Protein AF-A0A5C5ZJG6-F1 (afdb_monomer)

Structure (mmCIF, N/CA/C/O backbone):
data_AF-A0A5C5ZJG6-F1
#
_entry.id   AF-A0A5C5ZJG6-F1
#
loop_
_atom_site.group_PDB
_atom_site.id
_atom_site.type_symbol
_atom_site.label_atom_id
_atom_site.label_alt_id
_atom_site.label_comp_id
_atom_site.label_asym_id
_atom_site.label_entity_id
_atom_site.label_seq_id
_atom_site.pdbx_PDB_ins_code
_atom_site.Cartn_x
_atom_site.Cartn_y
_atom_site.Cartn_z
_atom_site.occupancy
_atom_site.B_iso_or_equiv
_atom_site.auth_seq_id
_atom_site.auth_comp_id
_atom_site.auth_asym_id
_atom_site.auth_atom_id
_atom_site.pdbx_PDB_model_num
ATOM 1 N N . MET A 1 1 ? 23.193 -60.324 -1.268 1.00 37.41 1 MET A N 1
ATOM 2 C CA . MET A 1 1 ? 23.932 -61.535 -1.719 1.00 37.41 1 MET A CA 1
ATOM 3 C C . MET A 1 1 ? 23.746 -62.631 -0.679 1.00 37.41 1 MET A C 1
ATOM 5 O O . MET A 1 1 ? 23.574 -62.245 0.473 1.00 37.41 1 MET A O 1
ATOM 9 N N . PRO A 1 2 ? 23.785 -63.938 -1.023 1.00 55.47 2 PRO A N 1
ATOM 10 C CA . PRO A 1 2 ? 24.184 -64.586 -2.301 1.00 55.47 2 PRO A CA 1
ATOM 11 C C . PRO A 1 2 ? 23.042 -64.577 -3.361 1.00 55.47 2 PRO A C 1
ATOM 13 O O . PRO A 1 2 ? 21.911 -64.316 -2.978 1.00 55.47 2 PRO A O 1
ATOM 16 N N . TRP A 1 3 ? 23.243 -64.584 -4.697 1.00 33.41 3 TRP A N 1
ATOM 17 C CA . TRP A 1 3 ? 23.759 -65.647 -5.611 1.00 33.41 3 TRP A CA 1
ATOM 18 C C . TRP A 1 3 ? 22.948 -66.968 -5.520 1.00 33.41 3 TRP A C 1
ATOM 20 O O . TRP A 1 3 ? 22.709 -67.410 -4.408 1.00 33.41 3 TRP A O 1
ATOM 30 N N . ARG A 1 4 ? 22.543 -67.720 -6.566 1.00 36.41 4 ARG A N 1
ATOM 31 C CA . ARG A 1 4 ? 22.665 -67.723 -8.057 1.00 36.41 4 ARG A CA 1
ATOM 32 C C . ARG A 1 4 ? 21.593 -68.727 -8.590 1.00 36.41 4 ARG A C 1
ATOM 34 O O . ARG A 1 4 ? 21.342 -69.686 -7.872 1.00 36.41 4 ARG A O 1
ATOM 41 N N . GLY A 1 5 ? 20.968 -68.669 -9.776 1.00 29.30 5 GLY A N 1
ATOM 42 C CA . GLY A 1 5 ? 20.981 -67.761 -10.942 1.00 29.30 5 GLY A CA 1
ATOM 43 C C . GLY A 1 5 ? 20.035 -68.291 -12.063 1.00 29.30 5 GLY A C 1
ATOM 44 O O . GLY A 1 5 ? 19.396 -69.319 -11.863 1.00 29.30 5 GLY A O 1
ATOM 45 N N . ASP A 1 6 ? 19.954 -67.602 -13.210 1.00 34.94 6 ASP A N 1
ATOM 46 C CA . ASP A 1 6 ? 19.082 -67.888 -14.388 1.00 34.94 6 ASP A CA 1
ATOM 47 C C . ASP A 1 6 ? 19.535 -69.137 -15.201 1.00 34.94 6 ASP A C 1
ATOM 49 O O . ASP A 1 6 ? 20.709 -69.511 -15.043 1.00 34.94 6 ASP A O 1
ATOM 53 N N . PRO A 1 7 ? 18.710 -69.803 -16.066 1.00 44.91 7 PRO A N 1
ATOM 54 C CA . PRO A 1 7 ? 18.662 -69.385 -17.496 1.00 44.91 7 PRO A CA 1
ATOM 55 C C . PRO A 1 7 ? 17.468 -69.843 -18.419 1.00 44.91 7 PRO A C 1
ATOM 57 O O . PRO A 1 7 ? 16.839 -70.871 -18.184 1.00 44.91 7 PRO A O 1
ATOM 60 N N . ILE A 1 8 ? 17.370 -69.223 -19.624 1.00 32.00 8 ILE A N 1
ATOM 61 C CA . ILE A 1 8 ? 16.896 -69.784 -20.943 1.00 32.00 8 ILE A CA 1
ATOM 62 C C . ILE A 1 8 ? 15.371 -70.059 -21.133 1.00 32.00 8 ILE A C 1
ATOM 64 O O . ILE A 1 8 ? 14.737 -70.640 -20.270 1.00 32.00 8 ILE A O 1
ATOM 68 N N . GLN A 1 9 ? 14.695 -69.829 -22.284 1.00 29.00 9 GLN A N 1
ATOM 69 C CA . GLN A 1 9 ? 14.851 -68.959 -23.481 1.00 29.00 9 GLN A CA 1
ATOM 70 C C . GLN A 1 9 ? 13.548 -68.978 -24.346 1.00 29.00 9 GLN A C 1
ATOM 72 O O . GLN A 1 9 ? 12.765 -69.917 -24.261 1.00 29.00 9 GLN A O 1
ATOM 77 N N . GLN A 1 10 ? 13.427 -68.022 -25.287 1.00 29.03 10 GLN A N 1
ATOM 78 C CA . GLN A 1 10 ? 12.682 -68.084 -26.574 1.00 29.03 10 GLN A CA 1
ATOM 79 C C . GLN A 1 10 ? 11.154 -68.344 -26.608 1.00 29.03 10 GLN A C 1
ATOM 81 O O . GLN A 1 10 ? 10.694 -69.474 -26.461 1.00 29.03 10 GLN A O 1
ATOM 86 N N . ARG A 1 11 ? 10.409 -67.352 -27.132 1.00 30.34 11 ARG A N 1
ATOM 87 C CA . ARG A 1 11 ? 9.655 -67.411 -28.419 1.00 30.34 11 ARG A CA 1
ATOM 88 C C . ARG A 1 11 ? 9.070 -66.022 -28.734 1.00 30.34 11 ARG A C 1
ATOM 90 O O . ARG A 1 11 ? 8.400 -65.439 -27.901 1.00 30.34 11 ARG A O 1
ATOM 97 N N . ALA A 1 12 ? 9.497 -65.363 -29.810 1.00 30.50 12 ALA A N 1
ATOM 98 C CA . ALA A 1 12 ? 9.099 -65.562 -31.214 1.00 30.50 12 ALA A CA 1
ATOM 99 C C . ALA A 1 12 ? 7.828 -64.771 -31.586 1.00 30.50 12 ALA A C 1
ATOM 101 O O . ALA A 1 12 ? 6.719 -65.119 -31.192 1.00 30.50 12 ALA A O 1
ATOM 102 N N . LEU A 1 13 ? 8.032 -63.718 -32.386 1.00 30.06 13 LEU A N 1
ATOM 103 C CA . LEU A 1 13 ? 7.002 -62.821 -32.910 1.00 30.06 13 LEU A CA 1
ATOM 104 C C . LEU A 1 13 ? 5.892 -63.564 -33.670 1.00 30.06 13 LEU A C 1
ATOM 106 O O . LEU A 1 13 ? 6.170 -64.424 -34.509 1.00 30.06 13 LEU A O 1
ATOM 110 N N . ARG A 1 14 ? 4.647 -63.108 -33.496 1.00 29.86 14 ARG A N 1
ATOM 111 C CA . ARG A 1 14 ? 3.624 -63.165 -34.546 1.00 29.86 14 ARG A CA 1
ATOM 112 C C . ARG A 1 14 ? 2.903 -61.830 -34.653 1.00 29.86 14 ARG A C 1
ATOM 114 O O . ARG A 1 14 ? 2.331 -61.339 -33.690 1.00 29.86 14 ARG A O 1
ATOM 121 N N . THR A 1 15 ? 2.949 -61.274 -35.853 1.00 33.44 15 THR A N 1
ATOM 122 C CA . THR A 1 15 ? 2.227 -60.080 -36.272 1.00 33.44 15 THR A CA 1
ATOM 123 C C . THR A 1 15 ? 0.742 -60.384 -36.466 1.00 33.44 15 THR A C 1
ATOM 125 O O . THR A 1 15 ? 0.385 -61.320 -37.179 1.00 33.44 15 THR A O 1
ATOM 128 N N . MET A 1 16 ? -0.123 -59.551 -35.889 1.00 29.06 16 MET A N 1
ATOM 129 C CA . MET A 1 16 ? -1.511 -59.377 -36.319 1.00 29.06 16 MET A CA 1
ATOM 130 C C . MET A 1 16 ? -1.880 -57.900 -36.182 1.00 29.06 16 MET A C 1
ATOM 132 O O . MET A 1 16 ? -1.775 -57.327 -35.103 1.00 29.06 16 MET A O 1
ATOM 136 N N . THR A 1 17 ? -2.287 -57.289 -37.291 1.00 39.91 17 THR A N 1
ATOM 137 C CA . THR A 1 17 ? -2.792 -55.916 -37.367 1.00 39.91 17 THR A CA 1
ATOM 138 C C . THR A 1 17 ? -4.310 -55.881 -37.147 1.00 39.91 17 THR A C 1
ATOM 140 O O . THR A 1 17 ? -5.036 -56.574 -37.862 1.00 39.91 17 THR A O 1
ATOM 143 N N . PRO A 1 18 ? -4.816 -55.053 -36.217 1.00 29.88 18 PRO A N 1
ATOM 144 C CA . PRO A 1 18 ? -6.198 -54.577 -36.194 1.00 29.88 18 PRO A CA 1
ATOM 145 C C . PRO A 1 18 ? -6.317 -53.178 -36.863 1.00 29.88 18 PRO A C 1
ATOM 147 O O . PRO A 1 18 ? -5.299 -52.615 -37.277 1.00 29.88 18 PRO A O 1
ATOM 150 N N . PRO A 1 19 ? -7.537 -52.649 -37.094 1.00 31.50 19 PRO A N 1
ATOM 151 C CA . PRO A 1 19 ? -7.784 -51.703 -38.186 1.00 31.50 19 PRO A CA 1
ATOM 152 C C . PRO A 1 19 ? -7.534 -50.220 -37.864 1.00 31.50 19 PRO A C 1
ATOM 154 O O . PRO A 1 19 ? -7.550 -49.779 -36.719 1.00 31.50 19 PRO A O 1
ATOM 157 N N . LEU A 1 20 ? -7.382 -49.440 -38.939 1.00 33.47 20 LEU A N 1
ATOM 158 C CA . LEU A 1 20 ? -7.259 -47.982 -38.937 1.00 33.47 20 LEU A CA 1
ATOM 159 C C . LEU A 1 20 ? -8.567 -47.292 -38.506 1.00 33.47 20 LEU A C 1
ATOM 161 O O . LEU A 1 20 ? -9.447 -47.061 -39.337 1.00 33.47 20 LEU A O 1
ATOM 165 N N . CYS A 1 21 ? -8.656 -46.869 -37.244 1.00 27.78 21 CYS A N 1
ATOM 166 C CA . CYS A 1 21 ? -9.527 -45.755 -36.866 1.00 27.78 21 CYS A CA 1
ATOM 167 C C . CYS A 1 21 ? -8.804 -44.434 -37.154 1.00 27.78 21 CYS A C 1
ATOM 169 O O . CYS A 1 21 ? -7.727 -44.176 -36.617 1.00 27.78 21 CYS A O 1
ATOM 171 N N . ARG A 1 22 ? -9.394 -43.595 -38.013 1.00 30.83 22 ARG A N 1
ATOM 172 C CA . ARG A 1 22 ? -8.907 -42.234 -38.263 1.00 30.83 22 ARG A CA 1
ATOM 173 C C . ARG A 1 22 ? -9.254 -41.345 -37.072 1.00 30.83 22 ARG A C 1
ATOM 175 O O . ARG A 1 22 ? -10.396 -40.914 -36.955 1.00 30.83 22 ARG A O 1
ATOM 182 N N . TRP A 1 23 ? -8.260 -41.028 -36.255 1.00 26.22 23 TRP A N 1
ATOM 183 C CA . TRP A 1 23 ? -8.315 -39.847 -35.403 1.00 26.22 23 TRP A CA 1
ATOM 184 C C . TRP A 1 23 ? -7.928 -38.636 -36.253 1.00 26.22 23 TRP A C 1
ATOM 186 O O . TRP A 1 23 ? -6.847 -38.606 -36.843 1.00 26.22 23 TRP A O 1
ATOM 196 N N . LEU A 1 24 ? -8.832 -37.663 -36.354 1.00 28.75 24 LEU A N 1
ATOM 197 C CA . LEU A 1 24 ? -8.447 -36.301 -36.710 1.00 28.75 24 LEU A CA 1
ATOM 198 C C . LEU A 1 24 ? -7.654 -35.751 -35.518 1.00 28.75 24 LEU A C 1
ATOM 200 O O . LEU A 1 24 ? -8.158 -35.857 -34.398 1.00 28.75 24 LEU A O 1
ATOM 204 N N . PRO A 1 25 ? -6.451 -35.181 -35.705 1.00 27.75 25 PRO A N 1
ATOM 205 C CA . PRO A 1 25 ? -5.864 -34.374 -34.655 1.00 27.75 25 PRO A CA 1
ATOM 206 C C . PRO A 1 25 ? -6.753 -33.139 -34.498 1.00 27.75 25 PRO A C 1
ATOM 208 O O . PRO A 1 25 ? -6.813 -32.293 -35.391 1.00 27.75 25 PRO A O 1
ATOM 211 N N . ILE A 1 26 ? -7.464 -33.056 -33.374 1.00 30.23 26 ILE A N 1
ATOM 212 C CA . ILE A 1 26 ? -7.926 -31.764 -32.877 1.00 30.23 26 ILE A CA 1
ATOM 213 C C . ILE A 1 26 ? -6.640 -31.004 -32.577 1.00 30.23 26 ILE A C 1
ATOM 215 O O . ILE A 1 26 ? -5.872 -31.394 -31.698 1.00 30.23 26 ILE A O 1
ATOM 219 N N . LEU A 1 27 ? -6.366 -29.986 -33.389 1.00 25.78 27 LEU A N 1
ATOM 220 C CA . LEU A 1 27 ? -5.279 -29.063 -33.137 1.00 25.78 27 LEU A CA 1
ATOM 221 C C . LEU A 1 27 ? -5.703 -28.245 -31.918 1.00 25.78 27 LEU A C 1
ATOM 223 O O . LEU A 1 27 ? -6.435 -27.268 -32.058 1.00 25.78 27 LEU A O 1
ATOM 227 N N . ALA A 1 28 ? -5.297 -28.689 -30.730 1.00 27.34 28 ALA A N 1
ATOM 228 C CA . ALA A 1 28 ? -5.315 -27.824 -29.568 1.00 27.34 28 ALA A CA 1
ATOM 229 C C . ALA A 1 28 ? -4.462 -26.605 -29.931 1.00 27.34 28 ALA A C 1
ATOM 231 O O . ALA A 1 28 ? -3.261 -26.741 -30.188 1.00 27.34 28 ALA A O 1
ATOM 232 N N . LEU A 1 29 ? -5.095 -25.434 -30.000 1.00 26.91 29 LEU A N 1
ATOM 233 C CA . LEU A 1 29 ? -4.371 -24.188 -29.840 1.00 26.91 29 LEU A CA 1
ATOM 234 C C . LEU A 1 29 ? -3.873 -24.194 -28.400 1.00 26.91 29 LEU A C 1
ATOM 236 O O . LEU A 1 29 ? -4.582 -23.794 -27.486 1.00 26.91 29 LEU A O 1
ATOM 240 N N . LEU A 1 30 ? -2.656 -24.706 -28.222 1.00 27.23 30 LEU A N 1
ATOM 241 C CA . LEU A 1 30 ? -1.798 -24.230 -27.156 1.00 27.23 30 LEU A CA 1
ATOM 242 C C . LEU A 1 30 ? -1.656 -22.732 -27.411 1.00 27.23 30 LEU A C 1
ATOM 244 O O . LEU A 1 30 ? -0.945 -22.323 -28.333 1.00 27.23 30 LEU A O 1
ATOM 248 N N . THR A 1 31 ? -2.383 -21.931 -26.638 1.00 30.81 31 THR A N 1
ATOM 249 C CA . THR A 1 31 ? -1.906 -20.600 -26.298 1.00 30.81 31 THR A CA 1
ATOM 250 C C . THR A 1 31 ? -0.489 -20.801 -25.777 1.00 30.81 31 THR A C 1
ATOM 252 O O . THR A 1 31 ? -0.254 -21.612 -24.879 1.00 30.81 31 THR A O 1
ATOM 255 N N . SER A 1 32 ? 0.488 -20.161 -26.418 1.00 27.36 32 SER A N 1
ATOM 256 C CA . SER A 1 32 ? 1.796 -20.055 -25.784 1.00 27.36 32 SER A CA 1
ATOM 257 C C . SER A 1 32 ? 1.566 -19.377 -24.433 1.00 27.36 32 SER A C 1
ATOM 259 O O . SER A 1 32 ? 0.834 -18.382 -24.423 1.00 27.36 32 SER A O 1
ATOM 261 N N . PRO A 1 33 ? 2.178 -19.837 -23.327 1.00 32.62 33 PRO A N 1
ATOM 262 C CA . PRO A 1 33 ? 2.401 -18.907 -22.232 1.00 32.62 33 PRO A CA 1
ATOM 263 C C . PRO A 1 33 ? 3.142 -17.706 -22.829 1.00 32.62 33 PRO A C 1
ATOM 265 O O . PRO A 1 33 ? 4.006 -17.887 -23.704 1.00 32.62 33 PRO A O 1
ATOM 268 N N . PHE A 1 34 ? 2.776 -16.495 -22.414 1.00 34.47 34 PHE A N 1
ATOM 269 C CA . PHE A 1 34 ? 3.619 -15.343 -22.693 1.00 34.47 34 PHE A CA 1
ATOM 270 C C . PHE A 1 34 ? 5.006 -15.687 -22.141 1.00 34.47 34 PHE A C 1
ATOM 272 O O . PHE A 1 34 ? 5.148 -16.134 -21.005 1.00 34.47 34 PHE A O 1
ATOM 279 N N . ALA A 1 35 ? 6.020 -15.644 -23.002 1.00 33.34 35 ALA A N 1
ATOM 280 C CA . ALA A 1 35 ? 7.378 -15.849 -22.534 1.00 33.34 35 ALA A CA 1
ATOM 281 C C . ALA A 1 35 ? 7.754 -14.582 -21.773 1.00 33.34 35 ALA A C 1
ATOM 283 O O . ALA A 1 35 ? 7.704 -13.523 -22.391 1.00 33.34 35 ALA A O 1
ATOM 284 N N . ALA A 1 36 ? 8.108 -14.715 -20.494 1.00 35.22 36 ALA A N 1
ATOM 285 C CA . ALA A 1 36 ? 8.566 -13.616 -19.649 1.00 35.22 36 ALA A CA 1
ATOM 286 C C . ALA A 1 36 ? 9.529 -12.686 -20.419 1.00 35.22 36 ALA A C 1
ATOM 288 O O . ALA A 1 36 ? 10.506 -13.148 -21.025 1.00 35.22 36 ALA A O 1
ATOM 289 N N . THR A 1 37 ? 9.217 -11.392 -20.440 1.00 42.88 37 THR A N 1
ATOM 290 C CA . THR A 1 37 ? 9.823 -10.345 -21.273 1.00 42.88 37 THR A CA 1
ATOM 291 C C . THR A 1 37 ? 10.607 -9.320 -20.459 1.00 42.88 37 THR A C 1
ATOM 293 O O . THR A 1 37 ? 10.653 -8.140 -20.811 1.00 42.88 37 THR A O 1
ATOM 296 N N . SER A 1 38 ? 11.317 -9.766 -19.420 1.00 41.78 38 SER A N 1
ATOM 297 C CA . SER A 1 38 ? 12.249 -8.881 -18.715 1.00 41.78 38 SER A CA 1
ATOM 298 C C . SER A 1 38 ? 13.300 -8.271 -19.667 1.00 41.78 38 SER A C 1
ATOM 300 O O . SER A 1 38 ? 13.842 -8.936 -20.561 1.00 41.78 38 SER A O 1
ATOM 302 N N . ARG A 1 39 ? 13.570 -6.970 -19.501 1.00 48.50 39 ARG A N 1
ATOM 303 C CA . ARG A 1 39 ? 14.560 -6.210 -20.286 1.00 48.50 39 ARG A CA 1
ATOM 304 C C . ARG A 1 39 ? 15.684 -5.702 -19.394 1.00 48.50 39 ARG A C 1
ATOM 306 O O . ARG A 1 39 ? 15.450 -5.390 -18.232 1.00 48.50 39 ARG A O 1
ATOM 313 N N . ALA A 1 40 ? 16.884 -5.575 -19.962 1.00 50.06 40 ALA A N 1
ATOM 314 C CA . ALA A 1 40 ? 17.985 -4.854 -19.325 1.00 50.06 40 ALA A CA 1
ATOM 315 C C . ALA A 1 40 ? 17.618 -3.364 -19.133 1.00 50.06 40 ALA A C 1
ATOM 317 O O . ALA A 1 40 ? 16.884 -2.825 -19.972 1.00 50.06 40 ALA A O 1
ATOM 318 N N . PRO A 1 41 ? 18.113 -2.686 -18.079 1.00 50.91 41 PRO A N 1
ATOM 319 C CA . PRO A 1 41 ? 17.849 -1.269 -17.849 1.00 50.91 41 PRO A CA 1
ATOM 320 C C . PRO A 1 41 ? 18.417 -0.387 -18.968 1.00 50.91 41 PRO A C 1
ATOM 322 O O . PRO A 1 41 ? 19.404 -0.725 -19.628 1.00 50.91 41 PRO A O 1
ATOM 325 N N . ALA A 1 42 ? 17.795 0.776 -19.161 1.00 46.59 42 ALA A N 1
ATOM 326 C CA . ALA A 1 42 ? 18.294 1.807 -20.065 1.00 46.59 42 ALA A CA 1
ATOM 327 C C . ALA A 1 42 ? 19.566 2.479 -19.506 1.00 46.59 42 ALA A C 1
ATOM 329 O O . ALA A 1 42 ? 19.752 2.573 -18.293 1.00 46.59 42 ALA A O 1
ATOM 330 N N . ALA A 1 43 ? 20.435 2.967 -20.396 1.00 45.03 43 ALA A N 1
ATOM 331 C CA . ALA A 1 43 ? 21.614 3.754 -20.020 1.00 45.03 43 ALA A CA 1
ATOM 332 C C . ALA A 1 43 ? 21.219 5.198 -19.655 1.00 45.03 43 ALA A C 1
ATOM 334 O O . ALA A 1 43 ? 20.263 5.728 -20.214 1.00 45.03 43 ALA A O 1
ATOM 335 N N . ALA A 1 44 ? 21.983 5.881 -18.796 1.00 43.78 44 ALA A N 1
ATOM 336 C CA . ALA A 1 44 ? 21.606 7.186 -18.228 1.00 43.78 44 ALA A CA 1
ATOM 337 C C . ALA A 1 44 ? 21.442 8.320 -19.260 1.00 43.78 44 ALA A C 1
ATOM 339 O O . ALA A 1 44 ? 20.779 9.318 -18.994 1.00 43.78 44 ALA A O 1
ATOM 340 N N . PHE A 1 45 ? 22.027 8.178 -20.454 1.00 37.88 45 PHE A N 1
ATOM 341 C CA . PHE A 1 45 ? 21.847 9.123 -21.566 1.00 37.88 45 PHE A CA 1
ATOM 342 C C . PHE A 1 45 ? 20.599 8.865 -22.430 1.00 37.88 45 PHE A C 1
ATOM 344 O O . PHE A 1 45 ? 20.342 9.627 -23.363 1.00 37.88 45 PHE A O 1
ATOM 351 N N . ASP A 1 46 ? 19.836 7.820 -22.116 1.00 44.06 46 ASP A N 1
ATOM 352 C CA . ASP A 1 46 ? 18.528 7.493 -22.679 1.00 44.06 46 ASP A CA 1
ATOM 353 C C . ASP A 1 46 ? 17.540 7.282 -21.519 1.00 44.06 46 ASP A C 1
ATOM 355 O O . ASP A 1 46 ? 17.086 6.170 -21.242 1.00 44.06 46 ASP A O 1
ATOM 359 N N . LEU A 1 47 ? 17.265 8.375 -20.792 1.00 51.00 47 LEU A N 1
ATOM 360 C CA . LEU A 1 47 ? 16.186 8.482 -19.803 1.00 51.00 47 LEU A CA 1
ATOM 361 C C . LEU A 1 47 ? 14.844 8.250 -20.511 1.00 51.00 47 LEU A C 1
ATOM 363 O O . LEU A 1 47 ? 14.216 9.211 -20.940 1.00 51.00 47 LEU A O 1
ATOM 367 N N . LEU A 1 48 ? 14.503 6.969 -20.714 1.00 53.19 48 LEU A N 1
ATOM 368 C CA . LEU A 1 48 ? 13.266 6.413 -21.285 1.00 53.19 48 LEU A CA 1
ATOM 369 C C . LEU A 1 48 ? 12.544 7.370 -22.257 1.00 53.19 48 LEU A C 1
ATOM 371 O O . LEU A 1 48 ? 11.346 7.631 -22.141 1.00 53.19 48 LEU A O 1
ATOM 375 N N . GLY A 1 49 ? 13.288 7.891 -23.243 1.00 42.91 49 GLY A N 1
ATOM 376 C CA . GLY A 1 49 ? 12.845 9.008 -24.090 1.00 42.91 49 GLY A CA 1
ATOM 377 C C . GLY A 1 49 ? 11.754 8.644 -25.102 1.00 42.91 49 GLY A C 1
ATOM 378 O O . GLY A 1 49 ? 11.277 9.503 -25.849 1.00 42.91 49 GLY A O 1
ATOM 379 N N . ASP A 1 50 ? 11.366 7.370 -25.131 1.00 53.81 50 ASP A N 1
ATOM 380 C CA . ASP A 1 50 ? 10.235 6.843 -25.873 1.00 53.81 50 ASP A CA 1
ATOM 381 C C . ASP A 1 50 ? 8.978 6.871 -24.994 1.00 53.81 50 ASP A C 1
ATOM 383 O O . ASP A 1 50 ? 8.924 6.259 -23.928 1.00 53.81 50 ASP A O 1
ATOM 387 N N . ALA A 1 51 ? 7.918 7.520 -25.484 1.00 65.12 51 ALA A N 1
ATOM 388 C CA . ALA A 1 51 ? 6.610 7.473 -24.840 1.00 65.12 51 ALA A CA 1
ATOM 389 C C . ALA A 1 51 ? 6.158 6.012 -24.663 1.00 65.12 51 ALA A C 1
ATOM 391 O O . ALA A 1 51 ? 5.918 5.316 -25.657 1.00 65.12 51 ALA A O 1
ATOM 392 N N . LEU A 1 52 ? 6.032 5.572 -23.403 1.00 80.19 52 LEU A N 1
ATOM 393 C CA . LEU A 1 52 ? 5.734 4.182 -23.047 1.00 80.19 52 LEU A CA 1
ATOM 394 C C . LEU A 1 52 ? 4.518 3.657 -23.838 1.00 80.19 52 LEU A C 1
ATOM 396 O O . LEU A 1 52 ? 3.486 4.338 -23.915 1.00 80.19 52 LEU A O 1
ATOM 400 N N . PRO A 1 53 ? 4.616 2.477 -24.477 1.00 88.56 53 PRO A N 1
ATOM 401 C CA . PRO A 1 53 ? 3.597 2.018 -25.408 1.00 88.56 53 PRO A CA 1
ATOM 402 C C . PRO A 1 53 ? 2.330 1.565 -24.677 1.00 88.56 53 PRO A C 1
ATOM 404 O O . PRO A 1 53 ? 2.381 1.002 -23.586 1.00 88.56 53 PRO A O 1
ATOM 407 N N . PHE A 1 54 ? 1.171 1.761 -25.308 1.00 92.75 54 PHE A N 1
ATOM 408 C CA . PHE A 1 54 ? -0.078 1.178 -24.816 1.00 92.75 54 PHE A CA 1
ATOM 409 C C . PHE A 1 54 ? -0.119 -0.330 -25.094 1.00 92.75 54 PHE A C 1
ATOM 411 O O . PHE A 1 54 ? 0.059 -0.732 -26.246 1.00 92.75 54 PHE A O 1
ATOM 418 N N . SER A 1 55 ? -0.453 -1.147 -24.092 1.00 92.00 55 SER A N 1
ATOM 419 C CA . SER A 1 55 ? -0.613 -2.608 -24.246 1.00 92.00 55 SER A CA 1
ATOM 420 C C . SER A 1 55 ? -1.810 -3.010 -25.112 1.00 92.00 55 SER A C 1
ATOM 422 O O . SER A 1 55 ? -1.825 -4.078 -25.720 1.00 92.00 55 SER A O 1
ATOM 424 N N . GLY A 1 56 ? -2.821 -2.141 -25.182 1.00 89.69 56 GLY A N 1
ATOM 425 C CA . GLY A 1 56 ? -4.110 -2.416 -25.817 1.00 89.69 56 GLY A CA 1
ATOM 426 C C . GLY A 1 56 ? -5.214 -2.779 -24.821 1.00 89.69 56 GLY A C 1
ATOM 427 O O . GLY A 1 56 ? -6.383 -2.675 -25.186 1.00 89.69 56 GLY A O 1
ATOM 428 N N . ALA A 1 57 ? -4.863 -3.108 -23.574 1.00 93.19 57 ALA A N 1
ATOM 429 C CA . ALA A 1 57 ? -5.813 -3.193 -22.470 1.00 93.19 57 ALA A CA 1
ATOM 430 C C . ALA A 1 57 ? -6.324 -1.792 -22.065 1.00 93.19 57 ALA A C 1
ATOM 432 O O . ALA A 1 57 ? -5.779 -0.753 -22.463 1.00 93.19 57 ALA A O 1
ATOM 433 N N . THR A 1 58 ? -7.438 -1.749 -21.336 1.00 95.56 58 THR A N 1
ATOM 434 C CA . THR A 1 58 ? -8.141 -0.516 -20.945 1.00 95.56 58 THR A CA 1
ATOM 435 C C . THR A 1 58 ? -8.766 -0.705 -19.564 1.00 95.56 58 THR A C 1
ATOM 437 O O . THR A 1 58 ? -9.326 -1.762 -19.289 1.00 95.56 58 THR A O 1
ATOM 440 N N . LEU A 1 59 ? -8.688 0.311 -18.703 1.00 96.25 59 LEU A N 1
ATOM 441 C CA . LEU A 1 59 ? -9.468 0.363 -17.465 1.00 96.25 59 LEU A CA 1
ATOM 442 C C . LEU A 1 59 ? -10.829 0.990 -17.758 1.00 96.25 59 LEU A C 1
ATOM 444 O O . LEU A 1 59 ? -10.895 2.125 -18.226 1.00 96.25 59 LEU A O 1
ATOM 448 N N . HIS A 1 60 ? -11.912 0.277 -17.482 1.00 96.25 60 HIS A N 1
ATOM 449 C CA . HIS A 1 60 ? -13.270 0.795 -17.617 1.00 96.25 60 HIS A CA 1
ATOM 450 C C . HIS A 1 60 ? -13.681 1.389 -16.273 1.00 96.25 60 HIS A C 1
ATOM 452 O O . HIS A 1 60 ? -13.700 0.660 -15.291 1.00 96.25 60 HIS A O 1
ATOM 458 N N . VAL A 1 61 ? -13.953 2.692 -16.196 1.00 96.12 61 VAL A N 1
ATOM 459 C CA . VAL A 1 61 ? -14.194 3.395 -14.925 1.00 96.12 61 VAL A CA 1
ATOM 460 C C . VAL A 1 61 ? -15.548 4.092 -14.902 1.00 96.12 61 VAL A C 1
ATOM 462 O O . VAL A 1 61 ? -15.925 4.742 -15.875 1.00 96.12 61 VAL A O 1
ATOM 465 N N . GLU A 1 62 ? -16.241 3.993 -13.769 1.00 94.81 62 GLU A N 1
ATOM 466 C CA . GLU A 1 62 ? -17.526 4.655 -13.499 1.00 94.81 62 GLU A CA 1
ATOM 467 C C . GLU A 1 62 ? -17.507 5.317 -12.101 1.00 94.81 62 GLU A C 1
ATOM 469 O O . GLU A 1 62 ? -16.825 4.812 -11.201 1.00 94.81 62 GLU A O 1
ATOM 474 N N . PRO A 1 63 ? -18.218 6.434 -11.859 1.00 94.81 63 PRO A N 1
ATOM 475 C CA . PRO A 1 63 ? -18.402 6.995 -10.523 1.00 94.81 63 PRO A CA 1
ATOM 476 C C . PRO A 1 63 ? -19.104 6.012 -9.573 1.00 94.81 63 PRO A C 1
ATOM 478 O O . PRO A 1 63 ? -20.273 5.669 -9.751 1.00 94.81 63 PRO A O 1
ATOM 481 N N . TYR A 1 64 ? -18.395 5.612 -8.517 1.00 95.19 64 TYR A N 1
ATOM 482 C CA . TYR A 1 64 ? -18.872 4.697 -7.477 1.00 95.19 64 TYR A CA 1
ATOM 483 C C . TYR A 1 64 ? -19.513 5.437 -6.298 1.00 95.19 64 TYR A C 1
ATOM 485 O O . TYR A 1 64 ? -20.587 5.055 -5.827 1.00 95.19 64 TYR A O 1
ATOM 493 N N . ALA A 1 65 ? -18.842 6.488 -5.815 1.00 95.62 65 ALA A N 1
ATOM 494 C CA . ALA A 1 65 ? -19.288 7.349 -4.721 1.00 95.62 65 ALA A CA 1
ATOM 495 C C . ALA A 1 65 ? -18.615 8.731 -4.809 1.00 95.62 65 ALA A C 1
ATOM 497 O O . ALA A 1 65 ? -17.540 8.878 -5.393 1.00 95.62 65 ALA A O 1
ATOM 498 N N . ALA A 1 66 ? -19.218 9.747 -4.191 1.00 93.94 66 ALA A N 1
ATOM 499 C CA . ALA A 1 66 ? -18.649 11.091 -4.104 1.00 93.94 66 ALA A CA 1
ATOM 500 C C . ALA A 1 66 ? -18.597 11.571 -2.650 1.00 93.94 66 ALA A C 1
ATOM 502 O O . ALA A 1 66 ? -19.543 11.389 -1.882 1.00 93.94 66 ALA A O 1
ATOM 503 N N . MET A 1 67 ? -17.493 12.216 -2.279 1.00 95.44 67 MET A N 1
ATOM 504 C CA . MET A 1 67 ? -17.326 12.800 -0.951 1.00 95.44 67 MET A CA 1
ATOM 505 C C . MET A 1 67 ? -18.180 14.076 -0.791 1.00 95.44 67 MET A C 1
ATOM 507 O O . MET A 1 67 ? -18.381 14.813 -1.763 1.00 95.44 67 MET A O 1
ATOM 511 N N . PRO A 1 68 ? -18.686 14.388 0.419 1.00 93.81 68 PRO A N 1
ATOM 512 C CA . PRO A 1 68 ? -19.579 15.526 0.626 1.00 93.81 68 PRO A CA 1
ATOM 513 C C . PRO A 1 68 ? -18.881 16.867 0.368 1.00 93.81 68 PRO A C 1
ATOM 515 O O . PRO A 1 68 ? -17.693 17.036 0.624 1.00 93.81 68 PRO A O 1
ATOM 518 N N . ALA A 1 69 ? -19.624 17.874 -0.096 1.00 88.81 69 ALA A N 1
ATOM 519 C CA . ALA A 1 69 ? -19.052 19.185 -0.402 1.00 88.81 69 ALA A CA 1
ATOM 520 C C . ALA A 1 69 ? -18.322 19.805 0.810 1.00 88.81 69 ALA A C 1
ATOM 522 O O . ALA A 1 69 ? -18.902 19.969 1.883 1.00 88.81 69 ALA A O 1
ATOM 523 N N . GLY A 1 70 ? -17.057 20.192 0.616 1.00 82.81 70 GLY A N 1
ATOM 524 C CA . GLY A 1 70 ? -16.198 20.718 1.683 1.00 82.81 70 GLY A CA 1
ATOM 525 C C . GLY A 1 70 ? -15.454 19.654 2.500 1.00 82.81 70 GLY A C 1
ATOM 526 O O . GLY A 1 70 ? -14.834 20.015 3.496 1.00 82.81 70 GLY A O 1
ATOM 527 N N . PHE A 1 71 ? -15.499 18.381 2.092 1.00 85.56 71 PHE A N 1
ATOM 528 C CA . PHE A 1 71 ? -14.622 17.329 2.607 1.00 85.56 71 PHE A CA 1
ATOM 529 C C . PHE A 1 71 ? -13.127 17.621 2.367 1.00 85.56 71 PHE A C 1
ATOM 531 O O . PHE A 1 71 ? -12.739 18.446 1.534 1.00 85.56 71 PHE A O 1
ATOM 538 N N . ASP A 1 72 ? -12.290 16.865 3.073 1.00 85.69 72 ASP A N 1
ATOM 539 C CA . ASP A 1 72 ? -10.835 16.921 2.988 1.00 85.69 72 ASP A CA 1
ATOM 540 C C . ASP A 1 72 ? -10.244 15.885 2.038 1.00 85.69 72 ASP A C 1
ATOM 542 O O . ASP A 1 72 ? -10.805 14.817 1.818 1.00 85.69 72 ASP A O 1
ATOM 546 N N . LYS A 1 73 ? -9.069 16.177 1.482 1.00 90.38 73 LYS A N 1
ATOM 547 C CA . LYS A 1 73 ? -8.513 15.411 0.364 1.00 90.38 73 LYS A CA 1
ATOM 548 C C . LYS A 1 73 ? -8.301 13.924 0.734 1.00 90.38 73 LYS A C 1
ATOM 550 O O . LYS A 1 73 ? -7.642 13.632 1.736 1.00 90.38 73 LYS A O 1
ATOM 555 N N . ILE A 1 74 ? -8.823 13.006 -0.094 1.00 93.06 74 ILE A N 1
ATOM 556 C CA . ILE A 1 74 ? -8.689 11.541 0.066 1.00 93.06 74 ILE A CA 1
ATOM 557 C C . ILE A 1 74 ? -7.205 11.144 0.057 1.00 93.06 74 ILE A C 1
ATOM 559 O O . ILE A 1 74 ? -6.421 11.633 -0.752 1.00 93.06 74 ILE A O 1
ATOM 563 N N . ILE A 1 75 ? -6.791 10.253 0.950 1.00 92.50 75 ILE A N 1
ATOM 564 C CA . ILE A 1 75 ? -5.396 9.781 1.022 1.00 92.50 75 ILE A CA 1
ATOM 565 C C . ILE A 1 75 ? -5.247 8.265 1.066 1.00 92.50 75 ILE A C 1
ATOM 567 O O . ILE A 1 75 ? -4.171 7.783 0.726 1.00 92.50 75 ILE A O 1
ATOM 571 N N . GLY A 1 76 ? -6.310 7.540 1.402 1.00 94.19 76 GLY A N 1
ATOM 572 C CA . GLY A 1 76 ? -6.357 6.085 1.374 1.00 94.19 76 GLY A CA 1
ATOM 573 C C . GLY A 1 76 ? -7.791 5.593 1.519 1.00 94.19 76 GLY A C 1
ATOM 574 O O . GLY A 1 76 ? -8.658 6.317 2.013 1.00 94.19 76 GLY A O 1
ATOM 575 N N . MET A 1 77 ? -8.032 4.368 1.076 1.00 96.50 77 MET A N 1
ATOM 576 C CA . MET A 1 77 ? -9.312 3.672 1.148 1.00 96.50 77 MET A CA 1
ATOM 577 C C . MET A 1 77 ? -9.019 2.239 1.611 1.00 96.50 77 MET A C 1
ATOM 579 O O . MET A 1 77 ? -7.998 1.672 1.231 1.00 96.50 77 MET A O 1
ATOM 583 N N . THR A 1 78 ? -9.845 1.676 2.488 1.00 95.56 78 THR A N 1
ATOM 584 C CA . THR A 1 78 ? -9.623 0.338 3.063 1.00 95.56 78 THR A CA 1
ATOM 585 C C . THR A 1 78 ? -10.945 -0.293 3.501 1.00 95.56 78 THR A C 1
ATOM 587 O O . THR A 1 78 ? -11.964 0.391 3.553 1.00 95.56 78 THR A O 1
ATOM 590 N N . TYR A 1 79 ? -10.937 -1.576 3.852 1.00 94.75 79 TYR A N 1
ATOM 591 C CA . TYR A 1 79 ? -12.106 -2.314 4.329 1.00 94.75 79 TYR A CA 1
ATOM 592 C C . TYR A 1 79 ? -11.862 -2.870 5.729 1.00 94.75 79 TYR A C 1
ATOM 594 O O . TYR A 1 79 ? -10.729 -3.157 6.123 1.00 94.75 79 TYR A O 1
ATOM 602 N N . ARG A 1 80 ? -12.943 -3.037 6.493 1.00 92.50 80 ARG A N 1
ATOM 603 C CA . ARG A 1 80 ? -12.898 -3.736 7.779 1.00 92.50 80 ARG A CA 1
ATOM 604 C C . ARG A 1 80 ? -13.027 -5.251 7.568 1.00 92.50 80 ARG A C 1
ATOM 606 O O . ARG A 1 80 ? -13.702 -5.670 6.635 1.00 92.50 80 ARG A O 1
ATOM 613 N N . PRO A 1 81 ? -12.432 -6.090 8.435 1.00 91.62 81 PRO A N 1
ATOM 614 C CA . PRO A 1 81 ? -12.623 -7.541 8.369 1.00 91.62 81 PRO A CA 1
ATOM 615 C C . PRO A 1 81 ? -14.044 -8.048 8.642 1.00 91.62 81 PRO A C 1
ATOM 617 O O . PRO A 1 81 ? -14.304 -9.221 8.413 1.00 91.62 81 PRO A O 1
ATOM 620 N N . ASP A 1 82 ? -14.929 -7.202 9.170 1.00 90.50 82 ASP A N 1
ATOM 621 C CA . ASP A 1 82 ? -16.241 -7.567 9.717 1.00 90.50 82 ASP A CA 1
ATOM 622 C C . ASP A 1 82 ? -17.396 -6.691 9.189 1.00 90.50 82 ASP A C 1
ATOM 624 O O . ASP A 1 82 ? -18.467 -6.622 9.794 1.00 90.50 82 ASP A O 1
ATOM 628 N N . ASP A 1 83 ? -17.162 -5.958 8.098 1.00 90.12 83 ASP A N 1
ATOM 629 C CA . ASP A 1 83 ? -18.087 -4.980 7.521 1.00 90.12 83 ASP A CA 1
ATOM 630 C C .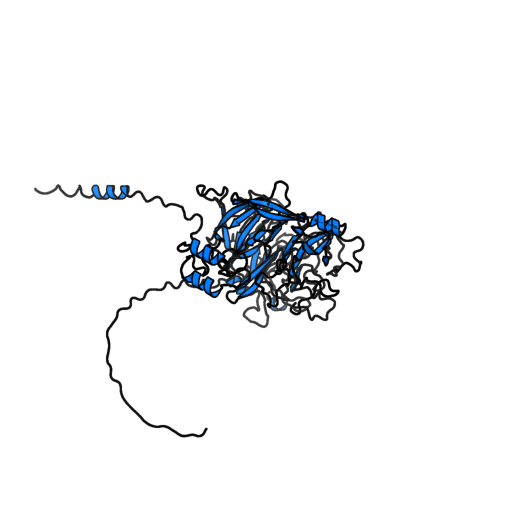 ASP A 1 83 ? -17.785 -4.836 6.021 1.00 90.12 83 ASP A C 1
ATOM 632 O O . ASP A 1 83 ? -16.619 -4.737 5.638 1.00 90.12 83 ASP A O 1
ATOM 636 N N . SER A 1 84 ? -18.813 -4.792 5.171 1.00 90.00 84 SER A N 1
ATOM 637 C CA . SER A 1 84 ? -18.634 -4.673 3.717 1.00 90.00 84 SER A CA 1
ATOM 638 C C . SER A 1 84 ? -18.382 -3.238 3.236 1.00 90.00 84 SER A C 1
ATOM 640 O O . SER A 1 84 ? -18.139 -3.006 2.051 1.00 90.00 84 SER A O 1
ATOM 642 N N . ARG A 1 85 ? -18.440 -2.246 4.132 1.00 94.31 85 ARG A N 1
ATOM 643 C CA . ARG A 1 85 ? -18.263 -0.835 3.772 1.00 94.31 85 ARG A CA 1
ATOM 644 C C . ARG A 1 85 ? -16.802 -0.462 3.544 1.00 94.31 85 ARG A C 1
ATOM 646 O O . ARG A 1 85 ? -15.914 -0.818 4.318 1.00 94.31 85 ARG A O 1
ATOM 653 N N . MET A 1 86 ? -16.588 0.371 2.528 1.00 96.88 86 MET A N 1
ATOM 654 C CA . MET A 1 86 ? -15.312 1.041 2.291 1.00 96.88 86 MET A CA 1
ATOM 655 C C . MET A 1 86 ? -15.124 2.193 3.287 1.00 96.88 86 MET A C 1
ATOM 657 O O . MET A 1 86 ? -16.014 3.027 3.463 1.00 96.88 86 MET A O 1
ATOM 661 N N . TYR A 1 87 ? -13.940 2.280 3.885 1.00 97.69 87 TYR A N 1
ATOM 662 C CA . TYR A 1 87 ? -13.512 3.346 4.784 1.00 97.69 87 TYR A CA 1
ATOM 663 C C . TYR A 1 87 ? -12.519 4.276 4.090 1.00 97.69 87 TYR A C 1
ATOM 665 O O . TYR A 1 87 ? -11.416 3.872 3.724 1.00 97.69 87 TYR A O 1
ATOM 673 N N . VAL A 1 88 ? -12.906 5.539 3.928 1.00 97.69 88 VAL A N 1
ATOM 674 C CA . VAL A 1 88 ? -12.164 6.562 3.185 1.00 97.69 88 VAL A CA 1
ATOM 675 C C . VAL A 1 88 ? -11.454 7.488 4.162 1.00 97.69 88 VAL A C 1
ATOM 677 O O . VAL A 1 88 ? -12.084 8.201 4.943 1.00 97.69 88 VAL A O 1
ATOM 680 N N . THR A 1 89 ? -10.128 7.493 4.108 1.00 96.06 89 THR A N 1
ATOM 681 C CA . THR A 1 89 ? -9.263 8.308 4.966 1.00 96.06 89 THR A CA 1
ATOM 682 C C . THR A 1 89 ? -9.002 9.664 4.307 1.00 96.06 89 THR A C 1
ATOM 684 O O . THR A 1 89 ? -8.578 9.707 3.148 1.00 96.06 89 THR A O 1
ATOM 687 N N . THR A 1 90 ? -9.198 10.773 5.031 1.00 94.50 90 THR A N 1
ATOM 688 C CA . THR A 1 90 ? -8.853 12.130 4.561 1.00 94.50 90 THR A CA 1
ATOM 689 C C . THR A 1 90 ? -7.670 12.736 5.315 1.00 94.50 90 THR A C 1
ATOM 691 O O . THR A 1 90 ? -7.413 12.417 6.477 1.00 94.50 90 THR A O 1
ATOM 694 N N . ASN A 1 91 ? -6.942 13.649 4.663 1.00 89.38 91 ASN A N 1
ATOM 695 C CA . ASN A 1 91 ? -5.696 14.192 5.211 1.00 89.38 91 ASN A CA 1
ATOM 696 C C . ASN A 1 91 ? -5.854 15.069 6.466 1.00 89.38 91 ASN A C 1
ATOM 698 O O . ASN A 1 91 ? -4.923 15.128 7.261 1.00 89.38 91 ASN A O 1
ATOM 702 N N . GLN A 1 92 ? -7.003 15.713 6.704 1.00 88.31 92 GLN A N 1
ATOM 703 C CA . GLN A 1 92 ? -7.234 16.423 7.976 1.00 88.31 92 GLN A CA 1
ATOM 704 C C . GLN A 1 92 ? -7.661 15.504 9.132 1.00 88.31 92 GLN A C 1
ATOM 706 O O . GLN A 1 92 ? -7.795 15.983 10.254 1.00 88.31 92 GLN A O 1
ATOM 711 N N . GLY A 1 93 ? -7.838 14.199 8.900 1.00 93.50 93 GLY A N 1
ATOM 712 C CA . GLY A 1 93 ? -8.086 13.228 9.967 1.00 93.50 93 GLY A CA 1
ATOM 713 C C . GLY A 1 93 ? -9.535 12.799 10.172 1.00 93.50 93 GLY A C 1
ATOM 714 O O . GLY A 1 93 ? -9.824 12.200 11.205 1.00 93.50 93 GLY A O 1
ATOM 715 N N . THR A 1 94 ? -10.428 13.040 9.210 1.00 95.25 94 THR A N 1
ATOM 716 C CA . THR A 1 94 ? -11.756 12.408 9.207 1.00 95.25 94 THR A CA 1
ATOM 717 C C . THR A 1 94 ? -11.713 11.134 8.369 1.00 95.25 94 THR A C 1
ATOM 719 O O . THR A 1 94 ? -11.246 11.129 7.232 1.00 95.25 94 THR A O 1
ATOM 722 N N . VAL A 1 95 ? -12.238 10.049 8.922 1.00 97.19 95 VAL A N 1
ATOM 723 C CA . VAL A 1 95 ? -12.501 8.795 8.219 1.00 97.19 95 VAL A CA 1
ATOM 724 C C . VAL A 1 95 ? -13.994 8.736 7.930 1.00 97.19 95 VAL A C 1
ATOM 726 O O . VAL A 1 95 ? -14.806 8.896 8.844 1.00 97.19 95 VAL A O 1
ATOM 729 N N . PHE A 1 96 ? -14.358 8.513 6.674 1.00 97.75 96 PHE A N 1
ATOM 730 C CA . PHE A 1 96 ? -15.738 8.316 6.235 1.00 97.75 96 PHE A CA 1
ATOM 731 C C . PHE A 1 96 ? -15.991 6.828 5.983 1.00 97.75 96 PHE A C 1
ATOM 733 O O . PHE A 1 96 ? -15.069 6.116 5.600 1.00 97.75 96 PHE A O 1
ATOM 740 N N . ALA A 1 97 ? -17.222 6.365 6.171 1.00 97.25 97 ALA A N 1
ATOM 741 C CA . ALA A 1 97 ? -17.702 5.104 5.616 1.00 97.25 97 ALA A CA 1
ATOM 742 C C . ALA A 1 97 ? -18.521 5.405 4.354 1.00 97.25 97 ALA A C 1
ATOM 744 O O . ALA A 1 97 ? -19.264 6.386 4.333 1.00 97.25 97 ALA A O 1
ATOM 745 N N . ILE A 1 98 ? -18.393 4.577 3.319 1.00 97.50 98 ILE A N 1
ATOM 746 C CA . ILE A 1 98 ? -19.318 4.578 2.184 1.00 97.50 98 ILE A CA 1
ATOM 747 C C . ILE A 1 98 ? -20.476 3.643 2.531 1.00 97.50 98 ILE A C 1
ATOM 749 O O . ILE A 1 98 ? -20.308 2.424 2.551 1.00 97.50 98 ILE A O 1
ATOM 753 N N . ASP A 1 99 ? -21.634 4.221 2.836 1.00 93.88 99 ASP A N 1
ATOM 754 C CA . ASP A 1 99 ? -22.871 3.495 3.107 1.00 93.88 99 ASP A CA 1
ATOM 755 C C . ASP A 1 99 ? -23.697 3.380 1.811 1.00 93.88 99 ASP A C 1
ATOM 757 O O . ASP A 1 99 ? -23.881 4.367 1.093 1.00 93.88 99 ASP A O 1
ATOM 761 N N . GLU A 1 100 ? -24.227 2.191 1.509 1.00 90.62 100 GLU A N 1
ATOM 762 C CA . GLU A 1 100 ? -25.193 2.015 0.417 1.00 90.62 100 GLU A CA 1
ATOM 763 C C . GLU A 1 100 ? -26.617 2.305 0.914 1.00 90.62 100 GLU A C 1
ATOM 765 O O . GLU A 1 100 ? -27.098 1.739 1.901 1.00 90.62 100 GLU A O 1
ATOM 770 N N . LEU A 1 101 ? -27.301 3.219 0.230 1.00 87.81 101 LEU A N 1
ATOM 771 C CA . LEU A 1 101 ? -28.675 3.602 0.515 1.00 87.81 101 LEU A CA 1
ATOM 772 C C . LEU A 1 101 ? -29.646 2.609 -0.132 1.00 87.81 101 LEU A C 1
ATOM 774 O O . LEU A 1 101 ? -29.372 2.023 -1.173 1.00 87.81 101 LEU A O 1
ATOM 778 N N . GLY A 1 102 ? -30.864 2.495 0.406 1.00 80.81 102 GLY A N 1
ATOM 779 C CA . GLY A 1 102 ? -31.913 1.637 -0.173 1.00 80.81 102 GLY A CA 1
ATOM 780 C C . GLY A 1 102 ? -32.400 2.035 -1.583 1.00 80.81 102 GLY A C 1
ATOM 781 O O . GLY A 1 102 ? -33.316 1.399 -2.101 1.00 80.81 102 GLY A O 1
ATOM 782 N N . SER A 1 103 ? -31.839 3.095 -2.177 1.00 82.44 103 SER A N 1
ATOM 783 C CA . SER A 1 103 ? -31.981 3.483 -3.587 1.00 82.44 103 SER A CA 1
ATOM 784 C C . SER A 1 103 ? -30.936 2.843 -4.516 1.00 82.44 103 SER A C 1
ATOM 786 O O . SER A 1 103 ? -31.118 2.913 -5.729 1.00 82.44 103 SER A O 1
ATOM 788 N N . GLY A 1 104 ? -29.867 2.245 -3.975 1.00 82.75 104 GLY A N 1
ATOM 789 C CA . GLY A 1 104 ? -28.649 1.861 -4.705 1.00 82.75 104 GLY A CA 1
ATOM 790 C C . GLY A 1 104 ? -27.632 3.003 -4.859 1.00 82.75 104 GLY A C 1
ATOM 791 O O . GLY A 1 104 ? -26.546 2.798 -5.392 1.00 82.75 104 GLY A O 1
ATOM 792 N N . GLU A 1 105 ? -27.960 4.214 -4.396 1.00 87.81 105 GLU A N 1
ATOM 793 C CA . GLU A 1 105 ? -27.008 5.327 -4.300 1.00 87.81 105 GLU A CA 1
ATOM 794 C C . GLU A 1 105 ? -26.060 5.115 -3.110 1.00 87.81 105 GLU A C 1
ATOM 796 O O . GLU A 1 105 ? -26.426 4.473 -2.125 1.00 87.81 105 GLU A O 1
ATOM 801 N N . ARG A 1 106 ? -24.855 5.692 -3.164 1.00 94.50 106 ARG A N 1
ATOM 802 C CA . ARG A 1 106 ? -23.849 5.575 -2.097 1.00 94.50 106 ARG A CA 1
ATOM 803 C C . ARG A 1 106 ? -23.553 6.931 -1.467 1.00 94.50 106 ARG A C 1
ATOM 805 O O . ARG A 1 106 ? -23.318 7.906 -2.180 1.00 94.50 106 ARG A O 1
ATOM 812 N N . GLU A 1 107 ? -23.548 6.989 -0.138 1.00 94.94 107 GLU A N 1
ATOM 813 C CA . GLU A 1 107 ? -23.294 8.204 0.645 1.00 94.94 107 GLU A CA 1
ATOM 814 C C . GLU A 1 107 ? -22.029 8.043 1.499 1.00 94.94 107 GLU A C 1
ATOM 816 O O . GLU A 1 107 ? -21.815 7.015 2.136 1.00 94.94 107 GLU A O 1
ATOM 821 N N . ALA A 1 108 ? -21.174 9.069 1.512 1.00 96.88 108 ALA A N 1
ATOM 822 C CA . ALA A 1 108 ? -19.979 9.107 2.348 1.00 96.88 108 ALA A CA 1
ATOM 823 C C . ALA A 1 108 ? -20.288 9.762 3.708 1.00 96.88 108 ALA A C 1
ATOM 825 O O . ALA A 1 108 ? -20.309 10.991 3.835 1.00 96.88 108 ALA A O 1
ATOM 826 N N . THR A 1 109 ? -20.488 8.940 4.739 1.00 95.50 109 THR A N 1
ATOM 827 C CA . THR A 1 109 ? -20.850 9.364 6.101 1.00 95.50 109 THR A CA 1
ATOM 828 C C . THR A 1 109 ? -19.611 9.464 7.001 1.00 95.50 109 THR A C 1
ATOM 830 O O . THR A 1 109 ? -18.826 8.517 7.046 1.00 95.50 109 THR A O 1
ATOM 833 N N . PRO A 1 110 ? -19.403 10.548 7.779 1.00 96.00 110 PRO A N 1
ATOM 834 C CA . PRO A 1 110 ? -18.326 10.602 8.772 1.00 96.00 110 PRO A CA 1
ATOM 835 C C . PRO A 1 110 ? -18.436 9.464 9.800 1.00 96.00 110 PRO A C 1
ATOM 837 O O . PRO A 1 110 ? -19.444 9.349 10.497 1.00 96.00 110 PRO A O 1
ATOM 840 N N . TRP A 1 111 ? -17.387 8.649 9.917 1.00 96.56 111 TRP A N 1
ATOM 841 C CA . TRP A 1 111 ? -17.330 7.474 10.796 1.00 96.56 111 TRP A CA 1
ATOM 842 C C . TRP A 1 111 ? -16.404 7.682 12.004 1.00 96.56 111 TRP A C 1
ATOM 844 O O . TRP A 1 111 ? -16.761 7.321 13.126 1.00 96.56 111 TRP A O 1
ATOM 854 N N . PHE A 1 112 ? -15.238 8.308 11.808 1.00 97.25 112 PHE A N 1
ATOM 855 C CA . PHE A 1 112 ? -14.291 8.605 12.888 1.00 97.25 112 PHE A CA 1
ATOM 856 C C . PHE A 1 112 ? -13.540 9.918 12.638 1.00 97.25 112 PHE A C 1
ATOM 858 O O . PHE A 1 112 ? -12.855 10.065 11.632 1.00 97.25 112 PHE A O 1
ATOM 865 N N . ASP A 1 113 ? -13.637 10.869 13.570 1.00 96.25 113 ASP A N 1
ATOM 866 C CA . ASP A 1 113 ? -12.809 12.081 13.587 1.00 96.25 113 ASP A CA 1
ATOM 867 C C . ASP A 1 113 ? -11.551 11.819 14.432 1.00 96.25 113 ASP A C 1
ATOM 869 O O . ASP A 1 113 ? -11.517 12.048 15.647 1.00 96.25 113 ASP A O 1
ATOM 873 N N . ALA A 1 114 ? -10.519 11.282 13.780 1.00 96.19 114 ALA A N 1
ATOM 874 C CA . ALA A 1 114 ? -9.241 10.970 14.405 1.00 96.19 114 ALA A CA 1
ATOM 875 C C . ALA A 1 114 ? -8.515 12.243 14.869 1.00 96.19 114 ALA A C 1
ATOM 877 O O . ALA A 1 114 ? -7.849 12.223 15.903 1.00 96.19 114 ALA A O 1
ATOM 878 N N . ARG A 1 115 ? -8.678 13.372 14.165 1.00 95.12 115 ARG A N 1
ATOM 879 C CA . ARG A 1 115 ? -8.096 14.668 14.555 1.00 95.12 115 ARG A CA 1
ATOM 880 C C . ARG A 1 115 ? -8.664 15.159 15.887 1.00 95.12 115 ARG A C 1
ATOM 882 O O . ARG A 1 115 ? -7.893 15.519 16.779 1.00 95.12 115 ARG A O 1
ATOM 889 N N . ALA A 1 116 ? -9.985 15.151 16.051 1.00 95.62 116 ALA A N 1
ATOM 890 C CA . ALA A 1 116 ? -10.623 15.520 17.312 1.00 95.62 116 ALA A CA 1
ATOM 891 C C . ALA A 1 116 ? -10.314 14.506 18.422 1.00 95.62 116 ALA A C 1
ATOM 893 O O . ALA A 1 116 ? -10.136 14.902 19.574 1.00 95.62 116 ALA A O 1
ATOM 894 N N . ALA A 1 117 ? -10.211 13.216 18.087 1.00 96.69 117 ALA A N 1
ATOM 895 C CA . ALA A 1 117 ? -9.848 12.174 19.040 1.00 96.69 117 ALA A CA 1
ATOM 896 C C . ALA A 1 117 ? -8.414 12.341 19.573 1.00 96.69 117 ALA A C 1
ATOM 898 O O . ALA A 1 117 ? -8.218 12.269 20.786 1.00 96.69 117 ALA A O 1
ATOM 899 N N . VAL A 1 118 ? -7.432 12.640 18.709 1.00 96.06 118 VAL A N 1
ATOM 900 C CA . VAL A 1 118 ? -6.046 12.941 19.118 1.00 96.06 118 VAL A CA 1
ATOM 901 C C . VAL A 1 118 ? -6.024 14.168 20.019 1.00 96.06 118 VAL A C 1
ATOM 903 O O . VAL A 1 118 ? -5.525 14.086 21.137 1.00 96.06 118 VAL A O 1
ATOM 906 N N . LEU A 1 119 ? -6.663 15.269 19.609 1.00 95.69 119 LEU A N 1
ATOM 907 C CA . LEU A 1 119 ? -6.726 16.486 20.422 1.00 95.69 119 LEU A CA 1
ATOM 908 C C . LEU A 1 119 ? -7.365 16.243 21.800 1.00 95.69 119 L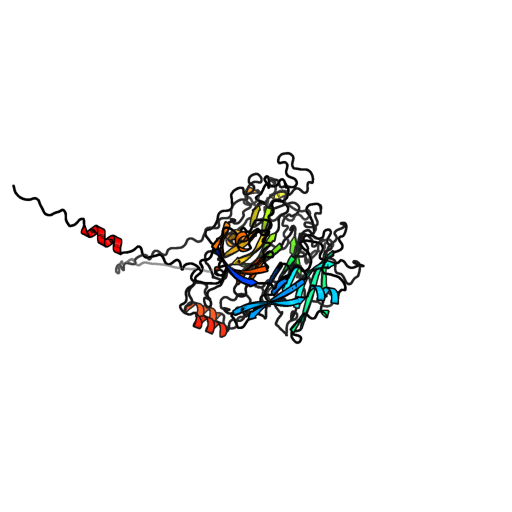EU A C 1
ATOM 910 O O . LEU A 1 119 ? -6.899 16.789 22.801 1.00 95.69 119 LEU A O 1
ATOM 914 N N . ALA A 1 120 ? -8.406 15.410 21.874 1.00 95.50 120 ALA A N 1
ATOM 915 C CA . ALA A 1 120 ? -9.061 15.051 23.129 1.00 95.50 120 ALA A CA 1
ATOM 916 C C . ALA A 1 120 ? -8.200 14.142 24.027 1.00 95.50 120 ALA A C 1
ATOM 918 O O . ALA A 1 120 ? -8.274 14.261 25.251 1.00 95.50 120 ALA A O 1
ATOM 919 N N . ALA A 1 121 ? -7.402 13.246 23.439 1.00 93.75 121 ALA A N 1
ATOM 920 C CA . ALA A 1 121 ? -6.558 12.299 24.163 1.00 93.75 121 ALA A CA 1
ATOM 921 C C . ALA A 1 121 ? -5.209 12.894 24.603 1.00 93.75 121 ALA A C 1
ATOM 923 O O . ALA A 1 121 ? -4.745 12.609 25.707 1.00 93.75 121 ALA A O 1
ATOM 924 N N . THR A 1 122 ? -4.578 13.712 23.755 1.00 92.69 122 THR A N 1
ATOM 925 C CA . THR A 1 122 ? -3.187 14.168 23.924 1.00 92.69 122 THR A CA 1
ATOM 926 C C . THR A 1 122 ? -3.057 15.664 24.206 1.00 92.69 122 THR A C 1
ATOM 928 O O . THR A 1 122 ? -2.027 16.102 24.721 1.00 92.69 122 THR A O 1
ATOM 931 N N . GLY A 1 123 ? -4.080 16.461 23.876 1.00 93.62 123 GLY A N 1
ATOM 932 C CA . GLY A 1 123 ? -4.023 17.925 23.907 1.00 93.62 123 GLY A CA 1
ATOM 933 C C . GLY A 1 123 ? -3.196 18.557 22.778 1.00 93.62 123 GLY A C 1
ATOM 934 O O . GLY A 1 123 ? -3.038 19.777 22.773 1.00 93.62 123 GLY A O 1
ATOM 935 N N . ARG A 1 124 ? -2.674 17.755 21.840 1.00 92.62 124 ARG A N 1
ATOM 936 C CA . ARG A 1 124 ? -1.866 18.181 20.684 1.00 92.62 124 ARG A CA 1
ATOM 937 C C . ARG A 1 124 ? -2.694 18.100 19.399 1.00 92.62 124 ARG A C 1
ATOM 939 O O . ARG A 1 124 ? -3.726 17.433 19.366 1.00 92.62 124 ARG A O 1
ATOM 946 N N . SER A 1 125 ? -2.262 18.773 18.335 1.00 91.50 125 SER A N 1
ATOM 947 C CA . SER A 1 125 ? -2.961 18.726 17.044 1.00 91.50 125 SER A CA 1
ATOM 948 C C . SER A 1 125 ? -2.316 17.704 16.112 1.00 91.50 125 SER A C 1
ATOM 950 O O . SER A 1 125 ? -1.098 17.537 16.108 1.00 91.50 125 SER A O 1
ATOM 952 N N . MET A 1 126 ? -3.110 17.100 15.225 1.00 92.38 126 MET A N 1
ATOM 953 C CA . MET A 1 126 ? -2.565 16.647 13.941 1.00 92.38 126 MET A CA 1
ATOM 954 C C . MET A 1 126 ? -2.032 17.876 13.195 1.00 92.38 126 MET A C 1
ATOM 956 O O . MET A 1 126 ? -2.782 18.840 13.006 1.00 92.38 126 MET A O 1
ATOM 960 N N . ASN A 1 127 ? -0.752 17.861 12.826 1.00 87.81 127 ASN A N 1
ATOM 961 C CA . ASN A 1 127 ? -0.060 19.021 12.276 1.00 87.81 127 ASN A CA 1
ATOM 962 C C . ASN A 1 127 ? -0.510 19.289 10.834 1.00 87.81 127 ASN A C 1
ATOM 964 O O . ASN A 1 127 ? -0.598 18.356 10.040 1.00 87.81 127 ASN A O 1
ATOM 968 N N . ASP A 1 128 ? -0.753 20.561 10.500 1.00 82.25 128 ASP A N 1
ATOM 969 C CA . ASP A 1 128 ? -1.365 20.990 9.232 1.00 82.25 128 ASP A CA 1
ATOM 970 C C . ASP A 1 128 ? -0.419 21.739 8.268 1.00 82.25 128 ASP A C 1
ATOM 972 O O . ASP A 1 128 ? -0.867 22.304 7.269 1.00 82.25 128 ASP A O 1
ATOM 976 N N . VAL A 1 129 ? 0.885 21.806 8.555 1.00 74.25 129 VAL A N 1
ATOM 977 C CA . VAL A 1 129 ? 1.768 22.812 7.930 1.00 74.25 129 VAL A CA 1
ATOM 978 C C . VAL A 1 129 ? 2.149 22.492 6.472 1.00 74.25 129 VAL A C 1
ATOM 980 O O . VAL A 1 129 ? 2.474 23.414 5.724 1.00 74.25 129 VAL A O 1
ATOM 983 N N . THR A 1 130 ? 2.079 21.230 6.024 1.00 75.81 130 THR A N 1
ATOM 984 C CA . THR A 1 130 ? 2.563 20.805 4.689 1.00 75.81 130 THR A CA 1
ATOM 985 C C . THR A 1 130 ? 1.515 20.162 3.777 1.00 75.81 130 THR A C 1
ATOM 987 O O . THR A 1 130 ? 0.347 19.980 4.118 1.00 75.81 130 THR A O 1
ATOM 990 N N . SER A 1 131 ? 1.917 19.828 2.550 1.00 74.44 131 SER A N 1
ATOM 991 C CA . SER A 1 131 ? 1.135 19.024 1.601 1.00 74.44 131 SER A CA 1
ATOM 992 C C . SER A 1 131 ? 0.929 17.576 2.074 1.00 74.44 131 SER A C 1
ATOM 994 O O . SER A 1 131 ? -0.094 16.977 1.746 1.00 74.44 131 SER A O 1
ATOM 996 N N . GLN A 1 132 ? 1.858 17.039 2.874 1.00 79.69 132 GLN A N 1
ATOM 997 C CA . GLN A 1 132 ? 1.869 15.657 3.383 1.00 79.69 132 GLN A CA 1
ATOM 998 C C . GLN A 1 132 ? 1.403 15.557 4.852 1.00 79.69 132 GLN A C 1
ATOM 1000 O O . GLN A 1 132 ? 1.763 14.631 5.570 1.00 79.69 132 GLN A O 1
ATOM 1005 N N . ARG A 1 133 ? 0.605 16.541 5.279 1.00 84.19 133 ARG A N 1
ATOM 1006 C CA . ARG A 1 133 ? 0.115 16.776 6.644 1.00 84.19 133 ARG A CA 1
ATOM 1007 C C . ARG A 1 133 ? -0.923 15.774 7.167 1.00 84.19 133 ARG A C 1
ATOM 1009 O O . ARG A 1 133 ? -1.581 15.092 6.384 1.00 84.19 133 ARG A O 1
ATOM 1016 N N . GLY A 1 134 ? -1.139 15.838 8.483 1.00 91.31 134 GLY A N 1
ATOM 1017 C CA . GLY A 1 134 ? -2.262 15.237 9.203 1.00 91.31 134 GLY A CA 1
ATOM 1018 C C . GLY A 1 134 ? -2.276 13.708 9.220 1.00 91.31 134 GLY A C 1
ATOM 1019 O O . GLY A 1 134 ? -1.224 13.076 9.294 1.00 91.31 134 GLY A O 1
ATOM 1020 N N . LEU A 1 135 ? -3.467 13.105 9.204 1.00 94.94 135 LEU A N 1
ATOM 1021 C CA . LEU A 1 135 ? -3.623 11.647 9.125 1.00 94.94 135 LEU A CA 1
ATOM 1022 C C . LEU A 1 135 ? -3.011 11.140 7.808 1.00 94.94 135 LEU A C 1
ATOM 1024 O O . LEU A 1 135 ? -3.023 11.863 6.815 1.00 94.94 135 LEU A O 1
ATOM 1028 N N . GLN A 1 136 ? -2.441 9.935 7.799 1.00 94.19 136 GLN A N 1
ATOM 1029 C CA . GLN A 1 136 ? -1.782 9.332 6.630 1.00 94.19 136 GLN A CA 1
ATOM 1030 C C . GLN A 1 136 ? -2.376 7.964 6.262 1.00 94.19 136 GLN A C 1
ATOM 1032 O O . GLN A 1 136 ? -2.477 7.662 5.075 1.00 94.19 136 GLN A O 1
ATOM 1037 N N . SER A 1 137 ? -2.830 7.164 7.234 1.00 95.75 137 SER A N 1
ATOM 1038 C CA . SER A 1 137 ? -3.575 5.922 6.974 1.00 95.75 137 SER A CA 1
ATOM 1039 C C . SER A 1 137 ? -4.406 5.445 8.169 1.00 95.75 137 SER A C 1
ATOM 1041 O O . SER A 1 137 ? -4.228 5.921 9.295 1.00 95.75 137 SER A O 1
ATOM 1043 N N . VAL A 1 138 ? -5.288 4.478 7.905 1.00 97.69 138 VAL A N 1
ATOM 1044 C CA . VAL A 1 138 ? -6.012 3.674 8.897 1.00 97.69 138 VAL A CA 1
ATOM 1045 C C . VAL A 1 138 ? -5.822 2.202 8.533 1.00 97.69 138 VAL A C 1
ATOM 1047 O O . VAL A 1 138 ? -6.020 1.841 7.377 1.00 97.69 138 VAL A O 1
ATOM 1050 N N . ALA A 1 139 ? -5.482 1.361 9.509 1.00 98.38 139 ALA A N 1
ATOM 1051 C CA . ALA A 1 139 ? -5.387 -0.089 9.356 1.00 98.38 139 ALA A CA 1
ATOM 1052 C C . ALA A 1 139 ? -6.239 -0.795 10.416 1.00 98.38 139 ALA A C 1
ATOM 1054 O O . ALA A 1 139 ? -6.149 -0.476 11.602 1.00 98.38 139 ALA A O 1
ATOM 1055 N N . PHE A 1 140 ? -7.041 -1.774 10.009 1.00 98.38 140 PHE A N 1
ATOM 1056 C CA . PHE A 1 140 ? -7.852 -2.594 10.909 1.00 98.38 140 PHE A CA 1
ATOM 1057 C C . PHE A 1 140 ? -7.129 -3.910 11.207 1.00 98.38 140 PHE A C 1
ATOM 1059 O O . PHE A 1 140 ? -6.650 -4.561 10.283 1.00 98.38 140 PHE A O 1
ATOM 1066 N N . HIS A 1 141 ? -7.036 -4.304 12.481 1.00 98.50 141 HIS A N 1
ATOM 1067 C CA . HIS A 1 141 ? -6.442 -5.590 12.859 1.00 98.50 141 HIS A CA 1
ATOM 1068 C C . HIS A 1 141 ? -7.222 -6.743 12.205 1.00 98.50 141 HIS A C 1
ATOM 1070 O O . HIS A 1 141 ? -8.449 -6.671 12.200 1.00 98.50 141 HIS A O 1
ATOM 1076 N N . PRO A 1 142 ? -6.593 -7.822 11.698 1.00 96.81 142 PRO A N 1
ATOM 1077 C CA . PRO A 1 142 ? -7.321 -8.912 11.033 1.00 96.81 142 PRO A CA 1
ATOM 1078 C C . PRO A 1 142 ? -8.402 -9.553 11.922 1.00 96.81 142 PRO A C 1
ATOM 1080 O O . PRO A 1 142 ? -9.441 -9.976 11.429 1.00 96.81 142 PRO A O 1
ATOM 1083 N N . GLU A 1 143 ? -8.199 -9.545 13.240 1.00 96.75 143 GLU A N 1
ATOM 1084 C CA . GLU A 1 143 ? -9.156 -10.019 14.254 1.00 96.75 143 GLU A CA 1
ATOM 1085 C C . GLU A 1 143 ? -10.242 -8.984 14.655 1.00 96.75 143 GLU A C 1
ATOM 1087 O O . GLU A 1 143 ? -10.910 -9.174 15.669 1.00 96.75 143 GLU A O 1
ATOM 1092 N N . PHE A 1 144 ? -10.423 -7.868 13.928 1.00 97.56 144 PHE A N 1
ATOM 1093 C CA . PHE A 1 144 ? -11.255 -6.729 14.370 1.00 97.56 144 PHE A CA 1
ATOM 1094 C C . PHE A 1 144 ? -12.665 -7.125 14.842 1.00 97.56 144 PHE A C 1
ATOM 1096 O O . PHE A 1 144 ? -13.133 -6.599 15.851 1.00 97.56 144 PHE A O 1
ATOM 1103 N N . GLY A 1 145 ? -13.331 -8.044 14.135 1.00 95.19 145 GLY A N 1
ATOM 1104 C CA . GLY A 1 145 ? -14.682 -8.514 14.467 1.00 95.19 145 GLY A CA 1
ATOM 1105 C C . GLY A 1 145 ? -14.756 -9.679 15.461 1.00 95.19 145 GLY A C 1
ATOM 1106 O O . GLY A 1 145 ? -15.846 -9.985 15.947 1.00 95.19 145 GLY A O 1
ATOM 1107 N N . ASP A 1 146 ? -13.641 -10.342 15.792 1.00 95.00 146 ASP A N 1
ATOM 1108 C CA . ASP A 1 146 ? -13.660 -11.516 16.674 1.00 95.00 146 ASP A CA 1
ATOM 1109 C C . ASP A 1 146 ? -13.629 -11.100 18.150 1.00 95.00 146 ASP A C 1
ATOM 1111 O O . ASP A 1 146 ? -12.577 -10.857 18.735 1.00 95.00 146 ASP A O 1
ATOM 1115 N N . ALA A 1 147 ? -14.805 -11.087 18.782 1.00 96.38 147 ALA A N 1
ATOM 1116 C CA . ALA A 1 147 ? -14.985 -10.752 20.197 1.00 96.38 147 ALA A CA 1
ATOM 1117 C C . ALA A 1 147 ? -14.252 -11.672 21.198 1.00 96.38 147 ALA A C 1
ATOM 1119 O O . ALA A 1 147 ? -14.276 -11.400 22.403 1.00 96.38 147 ALA A O 1
ATOM 1120 N N . SER A 1 148 ? -13.640 -12.769 20.742 1.00 96.25 148 SER A N 1
ATOM 1121 C CA . SER A 1 148 ? -12.808 -13.661 21.554 1.00 96.25 148 SER A CA 1
ATOM 1122 C C . SER A 1 148 ? -11.303 -13.390 21.435 1.00 96.25 148 SER A C 1
ATOM 1124 O O . SER A 1 148 ? -10.538 -13.868 22.279 1.00 96.25 148 SER A O 1
ATOM 1126 N N . ALA A 1 149 ? -10.886 -12.608 20.437 1.00 96.31 149 ALA A N 1
ATOM 1127 C CA . ALA A 1 149 ? -9.493 -12.429 20.058 1.00 96.31 149 ALA A CA 1
ATOM 1128 C C . ALA A 1 149 ? -8.850 -11.146 20.640 1.00 96.31 149 ALA A C 1
ATOM 1130 O O . ALA A 1 149 ? -9.547 -10.165 20.922 1.00 96.31 149 ALA A O 1
ATOM 1131 N N . PRO A 1 150 ? -7.514 -11.107 20.836 1.00 96.19 150 PRO A N 1
ATOM 1132 C CA . PRO A 1 150 ? -6.815 -9.931 21.370 1.00 96.19 150 PRO A CA 1
ATOM 1133 C C . PRO A 1 150 ? -6.961 -8.661 20.518 1.00 96.19 150 PRO A C 1
ATOM 1135 O O . PRO A 1 150 ? -6.970 -7.556 21.064 1.00 96.19 150 PRO A O 1
ATOM 1138 N N . GLY A 1 151 ? -7.079 -8.815 19.199 1.00 97.62 151 GLY A N 1
ATOM 1139 C CA . GLY A 1 151 ? -7.252 -7.732 18.239 1.00 97.62 151 GLY A CA 1
ATOM 1140 C C . GLY A 1 151 ? -8.681 -7.213 18.067 1.00 97.62 151 GLY A C 1
ATOM 1141 O O . GLY A 1 151 ? -8.911 -6.386 17.183 1.00 97.62 151 GLY A O 1
ATOM 1142 N N . TYR A 1 152 ? -9.636 -7.655 18.891 1.00 98.06 152 TYR A N 1
ATOM 1143 C CA . TYR A 1 152 ? -11.028 -7.211 18.809 1.00 98.06 152 TYR A CA 1
ATOM 1144 C C . TYR A 1 152 ? -11.162 -5.682 18.868 1.00 98.06 152 TYR A C 1
ATOM 1146 O O . TYR A 1 152 ? -10.693 -5.022 19.802 1.00 98.06 152 TYR A O 1
ATOM 1154 N N . GLY A 1 153 ? -11.809 -5.110 17.853 1.00 98.19 153 GLY A N 1
ATOM 1155 C CA . GLY A 1 153 ? -11.999 -3.673 17.680 1.00 98.19 153 GLY A CA 1
ATOM 1156 C C . GLY A 1 153 ? -10.711 -2.861 17.500 1.00 98.19 153 GLY A C 1
ATOM 1157 O O . GLY A 1 153 ? -10.776 -1.633 17.572 1.00 98.19 153 GLY A O 1
ATOM 1158 N N . LYS A 1 154 ? -9.539 -3.484 17.310 1.00 98.69 154 LYS A N 1
ATOM 1159 C CA . LYS A 1 154 ? -8.257 -2.770 17.214 1.00 98.69 154 LYS A CA 1
ATOM 1160 C C . LYS A 1 154 ? -8.044 -2.161 15.835 1.00 98.69 154 LYS A C 1
ATOM 1162 O O . LYS A 1 154 ? -8.019 -2.860 14.825 1.00 98.69 154 LYS A O 1
ATOM 1167 N N . LEU A 1 155 ? -7.828 -0.850 15.808 1.00 98.69 155 LEU A N 1
ATOM 1168 C CA . LEU A 1 155 ? -7.425 -0.117 14.612 1.00 98.69 155 LEU A CA 1
ATOM 1169 C C . LEU A 1 155 ? -6.215 0.768 14.897 1.00 98.69 155 LEU A C 1
ATOM 1171 O O . LEU A 1 155 ? -6.015 1.231 16.019 1.00 98.69 155 LEU A O 1
ATOM 1175 N N . TYR A 1 156 ? -5.433 1.021 13.859 1.00 98.81 156 TYR A N 1
ATOM 1176 C CA . TYR A 1 156 ? -4.174 1.745 13.916 1.00 98.81 156 TYR A CA 1
ATOM 1177 C C . TYR A 1 156 ? -4.210 2.920 12.950 1.00 98.81 156 TYR A C 1
ATOM 1179 O O . TYR A 1 156 ? -4.762 2.817 11.858 1.00 98.81 156 TYR A O 1
ATOM 1187 N N . THR A 1 157 ? -3.623 4.040 13.352 1.00 98.19 157 THR A N 1
ATOM 1188 C CA . THR A 1 157 ? -3.539 5.257 12.540 1.00 98.19 157 THR A CA 1
ATOM 1189 C C . THR A 1 157 ? -2.107 5.750 12.475 1.00 98.19 157 THR A C 1
ATOM 1191 O O . THR A 1 157 ? -1.474 5.916 13.523 1.00 98.19 157 THR A O 1
ATOM 1194 N N . THR A 1 158 ? -1.634 6.054 11.269 1.00 97.50 158 THR A N 1
ATOM 1195 C CA . THR A 1 158 ? -0.378 6.781 11.042 1.00 97.50 158 THR A CA 1
ATOM 1196 C C . THR A 1 158 ? -0.688 8.248 10.773 1.00 97.50 158 THR A C 1
ATOM 1198 O O . THR A 1 158 ? -1.665 8.561 10.092 1.00 97.50 158 THR A O 1
ATOM 1201 N N . MET A 1 159 ? 0.092 9.169 11.336 1.00 95.12 159 MET A N 1
ATOM 1202 C CA . MET A 1 159 ? -0.179 10.608 11.234 1.00 95.12 159 MET A CA 1
ATOM 1203 C C . MET A 1 159 ? 1.082 11.457 11.406 1.00 95.12 159 MET A C 1
ATOM 1205 O O . MET A 1 159 ? 2.066 11.004 11.986 1.00 95.12 159 MET A O 1
ATOM 1209 N N . LEU A 1 160 ? 1.005 12.717 10.982 1.00 93.25 160 LEU A N 1
ATOM 1210 C CA . LEU A 1 160 ? 1.884 13.794 11.423 1.00 93.25 160 LEU A CA 1
ATOM 1211 C C . LEU A 1 160 ? 1.220 14.517 12.615 1.00 93.25 160 LEU A C 1
ATOM 1213 O O . LEU A 1 160 ? 0.192 15.178 12.448 1.00 93.25 160 LEU A O 1
ATOM 1217 N N . GLU A 1 161 ? 1.782 14.394 13.818 1.00 93.06 161 GLU A N 1
ATOM 1218 C CA . GLU A 1 161 ? 1.292 15.048 15.050 1.00 93.06 161 GLU A CA 1
ATOM 1219 C C . GLU A 1 161 ? 2.250 16.170 15.481 1.00 93.06 161 GLU A C 1
ATOM 1221 O O . GLU A 1 161 ? 3.459 16.053 15.287 1.00 93.06 161 GLU A O 1
ATOM 1226 N N . ASP A 1 162 ? 1.742 17.239 16.100 1.00 91.31 162 ASP A N 1
ATOM 1227 C CA . ASP A 1 162 ? 2.577 18.242 16.769 1.00 91.31 162 ASP A CA 1
ATOM 1228 C C . ASP A 1 162 ? 3.498 17.584 17.818 1.00 91.31 162 ASP A C 1
ATOM 1230 O O . ASP A 1 162 ? 3.082 16.732 18.613 1.00 91.31 162 ASP A O 1
ATOM 1234 N N . ARG A 1 163 ? 4.764 18.010 17.853 1.00 90.12 163 ARG A N 1
ATOM 1235 C CA . ARG A 1 163 ? 5.771 17.474 18.774 1.00 90.12 163 ARG A CA 1
ATOM 1236 C C . ARG A 1 163 ? 5.464 17.896 20.223 1.00 90.12 163 ARG A C 1
ATOM 1238 O O . ARG A 1 163 ? 5.242 19.082 20.466 1.00 90.12 163 ARG A O 1
ATOM 1245 N N . PRO A 1 164 ? 5.504 16.975 21.206 1.00 90.25 164 PRO A N 1
ATOM 1246 C CA . PRO A 1 164 ? 5.338 17.300 22.621 1.00 90.25 164 PRO A CA 1
ATOM 1247 C C . PRO A 1 164 ? 6.341 18.345 23.131 1.00 90.25 164 PRO A C 1
ATOM 1249 O O . PRO A 1 164 ? 7.525 18.270 22.812 1.00 90.25 164 PRO A O 1
ATOM 1252 N N . ASP A 1 165 ? 5.900 19.232 24.033 1.00 88.44 165 ASP A N 1
ATOM 1253 C CA . ASP A 1 165 ? 6.760 20.222 24.717 1.00 88.44 165 ASP A CA 1
ATOM 1254 C C . ASP A 1 165 ? 7.939 19.587 25.484 1.00 88.44 165 ASP A C 1
ATOM 1256 O O . ASP A 1 165 ? 8.969 20.222 25.714 1.00 88.44 165 ASP A O 1
ATOM 1260 N N . ASN A 1 166 ? 7.784 18.330 25.912 1.00 87.06 166 ASN A N 1
ATOM 1261 C CA . ASN A 1 166 ? 8.805 17.548 26.605 1.00 87.06 166 ASN A CA 1
ATOM 1262 C C . ASN A 1 166 ? 9.035 16.206 25.883 1.00 87.06 166 ASN A C 1
ATOM 1264 O O . ASN A 1 166 ? 8.570 15.168 26.361 1.00 87.06 166 ASN A O 1
ATOM 1268 N N . PRO A 1 167 ? 9.755 16.190 24.746 1.00 84.06 167 PRO A N 1
ATOM 1269 C CA . PRO A 1 167 ? 9.946 14.974 23.954 1.00 84.06 167 PRO A CA 1
ATOM 1270 C C . PRO A 1 167 ? 10.781 13.910 24.690 1.00 84.06 167 PRO A C 1
ATOM 1272 O O . PRO A 1 167 ? 10.699 12.733 24.367 1.00 84.06 167 PRO A O 1
ATOM 1275 N N . GLY A 1 168 ? 11.536 14.292 25.727 1.00 83.62 168 GLY A N 1
ATOM 1276 C CA . GLY A 1 168 ? 12.282 13.366 26.588 1.00 83.62 168 GLY A CA 1
ATOM 1277 C C . GLY A 1 168 ? 11.455 12.681 27.688 1.00 83.62 168 GLY A C 1
ATOM 1278 O O . GLY A 1 168 ? 12.040 12.067 28.582 1.00 83.62 168 GLY A O 1
ATOM 1279 N N . ALA A 1 169 ? 10.124 12.818 27.698 1.00 86.12 169 ALA A N 1
ATOM 1280 C CA . ALA A 1 169 ? 9.272 12.116 28.655 1.00 86.12 169 ALA A CA 1
ATOM 1281 C C . ALA A 1 169 ? 9.232 10.604 28.370 1.00 86.12 169 ALA A C 1
ATOM 1283 O O . ALA A 1 169 ? 9.071 10.178 27.230 1.00 86.12 169 ALA A O 1
ATOM 1284 N N . SER A 1 170 ? 9.282 9.780 29.421 1.00 85.62 170 SER A N 1
ATOM 1285 C CA . SER A 1 170 ? 9.253 8.309 29.320 1.00 85.62 170 SER A CA 1
ATOM 1286 C C . SER A 1 170 ? 7.927 7.725 28.806 1.00 85.62 170 SER A C 1
ATOM 1288 O O . SER A 1 170 ? 7.780 6.508 28.713 1.00 85.62 170 SER A O 1
ATOM 1290 N N . GLU A 1 171 ? 6.934 8.571 28.532 1.00 86.06 171 GLU A N 1
ATOM 1291 C CA . GLU A 1 171 ? 5.674 8.186 27.895 1.00 86.06 171 GLU A CA 1
ATOM 1292 C C . GLU A 1 171 ? 5.767 8.123 26.362 1.00 86.06 171 GLU A C 1
ATOM 1294 O O . GLU A 1 171 ? 4.864 7.563 25.742 1.00 86.06 171 GLU A O 1
ATOM 1299 N N . PHE A 1 172 ? 6.850 8.628 25.763 1.00 89.75 172 PHE A N 1
ATOM 1300 C CA . PHE A 1 172 ? 7.106 8.563 24.325 1.00 89.75 172 PHE A CA 1
ATOM 1301 C C . PHE A 1 172 ? 8.164 7.499 24.013 1.00 89.75 172 PHE A C 1
ATOM 1303 O O . PHE A 1 172 ? 9.202 7.432 24.673 1.00 89.75 172 PHE A O 1
ATOM 1310 N N . LYS A 1 173 ? 7.921 6.678 22.984 1.00 93.06 173 LYS A N 1
ATOM 1311 C CA . LYS A 1 173 ? 8.947 5.818 22.374 1.00 93.06 173 LYS A CA 1
ATOM 1312 C C . LYS A 1 173 ? 9.376 6.467 21.059 1.00 93.06 173 LYS A C 1
ATOM 1314 O O . LYS A 1 173 ? 8.700 6.287 20.051 1.00 93.06 173 LYS A O 1
ATOM 1319 N N . TYR A 1 174 ? 10.458 7.244 21.091 1.00 92.19 174 TYR A N 1
ATOM 1320 C CA . TYR A 1 174 ? 11.113 7.704 19.866 1.00 92.19 174 TYR A CA 1
ATOM 1321 C C . TYR A 1 174 ? 11.897 6.557 19.229 1.00 92.19 174 TYR A C 1
ATOM 1323 O O . TYR A 1 174 ? 12.555 5.788 19.932 1.00 92.19 174 TYR A O 1
ATOM 1331 N N . LEU A 1 175 ? 11.806 6.454 17.907 1.00 90.88 175 LEU A N 1
ATOM 1332 C CA . LEU A 1 175 ? 12.535 5.500 17.080 1.00 90.88 175 LEU A CA 1
ATOM 1333 C C . LEU A 1 175 ? 13.271 6.270 15.991 1.00 90.88 175 LEU A C 1
ATOM 1335 O O . LEU A 1 175 ? 12.747 6.504 14.906 1.00 90.88 175 LEU A O 1
ATOM 1339 N N . GLY A 1 176 ? 14.461 6.716 16.361 1.00 76.56 176 GLY A N 1
ATOM 1340 C CA . GLY A 1 176 ? 15.320 7.564 15.560 1.00 76.56 176 GLY A CA 1
ATOM 1341 C C . GLY A 1 176 ? 16.387 8.216 16.425 1.00 76.56 176 GLY A C 1
ATOM 1342 O O . GLY A 1 176 ? 16.185 8.450 17.622 1.00 76.56 176 GLY A O 1
ATOM 1343 N N . ASN A 1 177 ? 17.547 8.460 15.826 1.00 65.31 177 ASN A N 1
ATOM 1344 C CA . ASN A 1 177 ? 18.695 9.092 16.478 1.00 65.31 177 ASN A CA 1
ATOM 1345 C C . ASN A 1 177 ? 18.996 10.489 15.895 1.00 65.31 177 ASN A C 1
ATOM 1347 O O . ASN A 1 177 ? 19.855 11.198 16.431 1.00 65.31 177 ASN A O 1
ATOM 1351 N N . SER A 1 178 ? 18.306 10.864 14.805 1.00 64.38 178 SER A N 1
ATOM 1352 C CA . SER A 1 178 ? 18.733 11.930 13.899 1.00 64.38 178 SER A CA 1
ATOM 1353 C C . SER A 1 178 ? 19.003 13.254 14.616 1.00 64.38 178 SER A C 1
ATOM 1355 O O . SER A 1 178 ? 18.150 13.850 15.276 1.00 64.38 178 SER A O 1
ATOM 1357 N N . THR A 1 179 ? 20.239 13.729 14.463 1.00 55.59 179 THR A N 1
ATOM 1358 C CA . THR A 1 179 ? 20.785 14.897 15.181 1.00 55.59 179 THR A CA 1
ATOM 1359 C C . THR A 1 179 ? 20.443 16.244 14.529 1.00 55.59 179 THR A C 1
ATOM 1361 O O . THR A 1 179 ? 20.920 17.298 14.962 1.00 55.59 179 THR A O 1
ATOM 1364 N N . HIS A 1 180 ? 19.628 16.214 13.476 1.00 61.75 180 HIS A N 1
ATOM 1365 C CA . HIS A 1 180 ? 19.252 17.364 12.663 1.00 61.75 180 HIS A CA 1
ATOM 1366 C C . HIS A 1 180 ? 18.332 18.354 13.398 1.00 61.75 180 HIS A C 1
ATOM 1368 O O . HIS A 1 180 ? 17.677 18.039 14.391 1.00 61.75 180 HIS A O 1
ATOM 1374 N N . SER A 1 181 ? 18.294 19.602 12.914 1.00 58.47 181 SER A N 1
ATOM 1375 C CA . SER A 1 181 ? 17.481 20.654 13.539 1.00 58.47 181 SER A CA 1
ATOM 1376 C C . SER A 1 181 ? 15.992 20.356 13.395 1.00 58.47 181 SER A C 1
ATOM 1378 O O . SER A 1 181 ? 15.467 20.251 12.296 1.00 58.47 181 SER A O 1
ATOM 1380 N N . TYR A 1 182 ? 15.332 20.247 14.538 1.00 64.25 182 TYR A N 1
ATOM 1381 C CA . TYR A 1 182 ? 13.969 19.763 14.679 1.00 64.25 182 TYR A CA 1
ATOM 1382 C C . TYR A 1 182 ? 12.875 20.676 14.109 1.00 64.25 182 TYR A C 1
ATOM 1384 O O . TYR A 1 182 ? 12.822 21.868 14.424 1.00 64.25 182 TYR A O 1
ATOM 1392 N N . VAL A 1 183 ? 11.917 20.071 13.399 1.00 70.69 183 VAL A N 1
ATOM 1393 C CA . VAL A 1 183 ? 10.577 20.640 13.188 1.00 70.69 183 VAL A CA 1
ATOM 1394 C C . VAL A 1 183 ? 9.658 20.398 14.394 1.00 70.69 183 VAL A C 1
ATOM 1396 O O . VAL A 1 183 ? 9.969 19.604 15.281 1.00 70.69 183 VAL A O 1
ATOM 1399 N N . THR A 1 184 ? 8.517 21.094 14.459 1.00 82.75 184 THR A N 1
ATOM 1400 C CA . THR A 1 184 ? 7.561 20.987 15.580 1.00 82.75 184 THR A CA 1
ATOM 1401 C C . THR A 1 184 ? 6.532 19.868 15.390 1.00 82.75 184 THR A C 1
ATOM 1403 O O . THR A 1 184 ? 5.417 19.986 15.891 1.00 82.75 184 THR A O 1
ATOM 1406 N N . ALA A 1 185 ? 6.871 18.807 14.656 1.00 88.62 185 ALA A N 1
ATOM 1407 C CA . ALA A 1 185 ? 5.998 17.661 14.411 1.00 88.62 185 ALA A CA 1
ATOM 1408 C C . ALA A 1 185 ? 6.789 16.348 14.300 1.00 88.62 185 ALA A C 1
ATOM 1410 O O . ALA A 1 185 ? 7.994 16.367 14.042 1.00 88.62 185 ALA A O 1
ATOM 1411 N N . ASP A 1 186 ? 6.096 15.228 14.487 1.00 90.62 186 ASP A N 1
ATOM 1412 C CA . ASP A 1 186 ? 6.618 13.862 14.394 1.00 90.62 186 ASP A CA 1
ATOM 1413 C C . ASP A 1 186 ? 5.691 12.970 13.570 1.00 90.62 186 ASP A C 1
ATOM 1415 O O . ASP A 1 186 ? 4.471 13.158 13.577 1.00 90.62 186 ASP A O 1
ATOM 1419 N N . GLY A 1 187 ? 6.261 11.942 12.940 1.00 93.44 187 GLY A N 1
ATOM 1420 C CA . GLY A 1 187 ? 5.491 10.809 12.441 1.00 93.44 187 GLY A CA 1
ATOM 1421 C C . GLY A 1 187 ? 5.075 9.933 13.621 1.00 93.44 187 GLY A C 1
ATOM 1422 O O . GLY A 1 187 ? 5.926 9.528 14.408 1.00 93.44 187 GLY A O 1
ATOM 1423 N N . VAL A 1 188 ? 3.785 9.644 13.775 1.00 96.06 188 VAL A N 1
ATOM 1424 C CA . VAL A 1 188 ? 3.231 8.907 14.923 1.00 96.06 188 VAL A CA 1
ATOM 1425 C C . VAL A 1 188 ? 2.433 7.694 14.454 1.00 96.06 188 VAL A C 1
ATOM 1427 O O . VAL A 1 188 ? 1.600 7.813 13.555 1.00 96.06 188 VAL A O 1
ATOM 1430 N N . LEU A 1 189 ? 2.649 6.549 15.112 1.00 98.38 189 LEU A N 1
ATOM 1431 C CA . LEU A 1 189 ? 1.753 5.393 15.065 1.00 98.38 189 LEU A CA 1
ATOM 1432 C C . LEU A 1 189 ? 0.956 5.313 16.373 1.00 98.38 189 LEU A C 1
ATOM 1434 O O . LEU A 1 189 ? 1.530 5.198 17.461 1.00 98.38 189 LEU A O 1
ATOM 1438 N N . ALA A 1 190 ? -0.370 5.300 16.259 1.00 97.94 190 ALA A N 1
ATOM 1439 C CA . ALA A 1 190 ? -1.278 5.142 17.391 1.00 97.94 190 ALA A CA 1
ATOM 1440 C C . ALA A 1 190 ? -2.285 4.008 17.172 1.00 97.94 190 ALA A C 1
ATOM 1442 O O . ALA A 1 190 ? -2.757 3.794 16.058 1.00 97.94 190 ALA A O 1
ATOM 1443 N N . GLU A 1 191 ? -2.628 3.317 18.255 1.00 98.62 191 GLU A N 1
ATOM 1444 C CA . GLU A 1 191 ? -3.728 2.360 18.346 1.00 98.62 191 GLU A CA 1
ATOM 1445 C C . GLU A 1 191 ? -4.971 3.021 18.952 1.00 98.62 191 GLU A C 1
ATOM 1447 O O . GLU A 1 191 ? -4.883 3.867 19.849 1.00 98.62 191 GLU A O 1
ATOM 1452 N N . TRP A 1 192 ? -6.129 2.551 18.501 1.00 98.56 192 TRP A N 1
ATOM 1453 C CA . TRP A 1 192 ? -7.443 2.826 19.059 1.00 98.56 192 TRP A CA 1
ATOM 1454 C C . TRP A 1 192 ? -8.230 1.523 19.226 1.00 98.56 192 TRP A C 1
ATOM 1456 O O . TRP A 1 192 ? -7.879 0.473 18.687 1.00 98.56 192 TRP A O 1
ATOM 1466 N N . THR A 1 193 ? -9.327 1.594 19.973 1.00 98.38 193 THR A N 1
ATOM 1467 C CA . THR A 1 193 ? -10.282 0.498 20.156 1.00 98.38 193 THR A CA 1
ATOM 1468 C C . THR A 1 193 ? -11.693 0.971 19.805 1.00 98.38 193 THR A C 1
ATOM 1470 O O . THR A 1 193 ? -12.166 1.993 20.309 1.00 98.38 193 THR A O 1
ATOM 1473 N N . TYR A 1 194 ? -12.368 0.227 18.935 1.00 98.31 194 TYR A N 1
ATOM 1474 C CA . TYR A 1 194 ? -13.768 0.418 18.578 1.00 98.31 194 TYR A CA 1
ATOM 1475 C C . TYR A 1 194 ? -14.686 -0.214 19.628 1.00 98.31 194 TYR A C 1
ATOM 1477 O O . TYR A 1 194 ? -14.547 -1.387 19.972 1.00 98.31 194 TYR A O 1
ATOM 1485 N N . ASP A 1 195 ? -15.633 0.566 20.147 1.00 97.25 195 ASP A N 1
ATOM 1486 C CA . ASP A 1 195 ? -16.674 0.081 21.048 1.00 97.25 195 ASP A CA 1
ATOM 1487 C C . ASP A 1 195 ? -17.912 -0.289 20.221 1.00 97.25 195 ASP A C 1
ATOM 1489 O O . ASP A 1 195 ? -18.724 0.561 19.849 1.00 97.25 195 ASP A O 1
ATOM 1493 N N . PHE A 1 196 ? -18.065 -1.586 19.955 1.00 96.19 196 PHE A N 1
ATOM 1494 C CA . PHE A 1 196 ? -19.219 -2.160 19.259 1.00 96.19 196 PHE A CA 1
ATOM 1495 C C . PHE A 1 196 ? -20.559 -1.927 19.976 1.00 96.19 196 PHE A C 1
ATOM 1497 O O . PHE A 1 196 ? -21.603 -1.921 19.327 1.00 96.19 196 PHE A O 1
ATOM 1504 N N . GLY A 1 197 ? -20.558 -1.727 21.298 1.00 95.94 197 GLY A N 1
ATOM 1505 C CA . GLY A 1 197 ? -21.761 -1.397 22.063 1.00 95.94 197 GLY A CA 1
ATOM 1506 C C . GLY A 1 197 ? -22.169 0.072 21.925 1.00 95.94 197 GLY A C 1
ATOM 1507 O O . GLY A 1 197 ? -23.360 0.383 21.989 1.00 95.94 197 GLY A O 1
ATOM 1508 N N . ALA A 1 198 ? -21.199 0.965 21.714 1.00 95.44 198 ALA A N 1
ATOM 1509 C CA . ALA A 1 198 ? -21.424 2.381 21.424 1.00 95.44 198 ALA A CA 1
ATOM 1510 C C . ALA A 1 198 ? -21.589 2.684 19.921 1.00 95.44 198 ALA A C 1
ATOM 1512 O O . ALA A 1 198 ? -22.171 3.711 19.575 1.00 95.44 198 ALA A O 1
ATOM 1513 N N . GLY A 1 199 ? -21.092 1.807 19.041 1.00 94.38 199 GLY A N 1
ATOM 1514 C CA . GLY A 1 199 ? -21.100 1.984 17.586 1.00 94.38 199 GLY A CA 1
ATOM 1515 C C . GLY A 1 199 ? -20.050 2.978 17.074 1.00 94.38 199 GLY A C 1
ATOM 1516 O O . GLY A 1 199 ? -20.304 3.663 16.086 1.00 94.38 199 GLY A O 1
ATOM 1517 N N . GLY A 1 200 ? -18.904 3.110 17.752 1.00 95.50 200 GLY A N 1
ATOM 1518 C CA . GLY A 1 200 ? -17.886 4.107 17.404 1.00 95.50 200 GLY A CA 1
ATOM 1519 C C . GLY A 1 200 ? -16.517 3.860 18.042 1.00 95.50 200 GLY A C 1
ATOM 1520 O O . GLY A 1 200 ? -16.381 3.085 18.988 1.00 95.50 200 GLY A O 1
ATOM 1521 N N . VAL A 1 201 ? -15.486 4.547 17.542 1.00 97.69 201 VAL A N 1
ATOM 1522 C CA . VAL A 1 201 ? -14.137 4.505 18.132 1.00 97.69 201 VAL A CA 1
ATOM 1523 C C . VAL A 1 201 ? -14.135 5.204 19.494 1.00 97.69 201 VAL A C 1
ATOM 1525 O O . VAL A 1 201 ? -14.521 6.370 19.611 1.00 97.69 201 VAL A O 1
ATOM 1528 N N . ALA A 1 202 ? -13.676 4.511 20.536 1.00 96.06 202 ALA A N 1
ATOM 1529 C CA . ALA A 1 202 ? -13.584 5.072 21.877 1.00 96.06 202 ALA A CA 1
ATOM 1530 C C . ALA A 1 202 ? -12.408 6.061 21.947 1.00 96.06 202 ALA A C 1
ATOM 1532 O O . ALA A 1 202 ? -11.249 5.656 22.007 1.00 96.06 202 ALA A O 1
ATOM 1533 N N . THR A 1 203 ? -12.672 7.369 21.948 1.00 88.25 203 THR A N 1
ATOM 1534 C CA . THR A 1 203 ? -11.617 8.405 21.873 1.00 88.25 203 THR A CA 1
ATOM 1535 C C . THR A 1 203 ? -10.633 8.387 23.050 1.00 88.25 203 THR A C 1
ATOM 1537 O O . THR A 1 203 ? -9.494 8.821 22.912 1.00 88.25 203 THR A O 1
ATOM 1540 N N . ASN A 1 204 ? -11.029 7.829 24.196 1.00 91.00 204 ASN A N 1
ATOM 1541 C CA . ASN A 1 204 ? -10.173 7.620 25.367 1.00 91.00 204 ASN A CA 1
ATOM 1542 C C . ASN A 1 204 ? -9.321 6.333 25.309 1.00 91.00 204 ASN A C 1
ATOM 1544 O O . ASN A 1 204 ? -8.628 6.040 26.280 1.00 91.00 204 ASN A O 1
ATOM 1548 N N . SER A 1 205 ? -9.389 5.560 24.220 1.00 96.38 205 SER A N 1
ATOM 1549 C CA . SER A 1 205 ? -8.583 4.345 24.007 1.00 96.38 205 SER A CA 1
ATOM 1550 C C . SER A 1 205 ? -7.233 4.598 23.326 1.00 96.38 205 SER A C 1
ATOM 1552 O O . SER A 1 205 ? -6.498 3.639 23.098 1.00 96.38 205 SER A O 1
ATOM 1554 N N . TYR A 1 206 ? -6.910 5.861 23.011 1.00 96.88 206 TYR A N 1
ATOM 1555 C CA . TYR A 1 206 ? -5.659 6.258 22.360 1.00 96.88 206 TYR A CA 1
ATOM 1556 C C . TYR A 1 206 ? -4.435 5.666 23.058 1.00 96.88 206 TYR A C 1
ATOM 1558 O O . TYR A 1 206 ? -4.182 5.928 24.239 1.00 96.88 206 TYR A O 1
ATOM 1566 N N . ARG A 1 207 ? -3.634 4.928 22.293 1.00 96.56 207 ARG A N 1
ATOM 1567 C CA . ARG A 1 207 ? -2.380 4.343 22.753 1.00 96.56 207 ARG A CA 1
ATOM 1568 C C . ARG A 1 207 ? -1.306 4.596 21.707 1.00 96.56 207 ARG A C 1
ATOM 1570 O O . ARG A 1 207 ? -1.274 3.966 20.658 1.00 96.56 207 ARG A O 1
ATOM 1577 N N . GLU A 1 208 ? -0.420 5.544 21.989 1.00 96.81 208 GLU A N 1
ATOM 1578 C CA . GLU A 1 208 ? 0.737 5.811 21.136 1.00 96.81 208 GLU A CA 1
ATOM 1579 C C . GLU A 1 208 ? 1.719 4.634 21.211 1.00 96.81 208 GLU A C 1
ATOM 1581 O O . GLU A 1 208 ? 2.206 4.304 22.298 1.00 96.81 208 GLU A O 1
ATOM 1586 N N . LEU A 1 209 ? 2.012 3.993 20.078 1.00 97.81 209 LEU A N 1
ATOM 1587 C CA . LEU A 1 209 ? 2.942 2.862 20.014 1.00 97.81 209 LEU A CA 1
ATOM 1588 C C . LEU A 1 209 ? 4.380 3.373 19.935 1.00 97.81 209 LEU A C 1
ATOM 1590 O O . LEU A 1 209 ? 5.226 2.974 20.740 1.00 97.81 209 LEU A O 1
ATOM 1594 N N . PHE A 1 210 ? 4.636 4.279 18.991 1.00 97.19 210 PHE A N 1
ATOM 1595 C CA . PHE A 1 210 ? 5.898 4.992 18.839 1.00 97.19 210 PHE A CA 1
ATOM 1596 C C . PHE A 1 210 ? 5.732 6.273 18.016 1.00 97.19 210 PHE A C 1
ATOM 1598 O O . PHE A 1 210 ? 4.702 6.497 17.374 1.00 97.19 210 PHE A O 1
ATOM 1605 N N . ARG A 1 211 ? 6.798 7.074 18.002 1.00 94.38 211 ARG A N 1
ATOM 1606 C CA . ARG A 1 211 ? 6.968 8.227 17.122 1.00 94.38 211 ARG A CA 1
ATOM 1607 C C . ARG A 1 211 ? 8.364 8.261 16.500 1.00 94.38 211 ARG A C 1
ATOM 1609 O O . ARG A 1 211 ? 9.313 7.739 17.081 1.00 94.38 211 ARG A O 1
ATOM 1616 N N . VAL A 1 212 ? 8.482 8.876 15.332 1.00 91.94 212 VAL A N 1
ATOM 1617 C CA . VAL A 1 212 ? 9.736 9.071 14.596 1.00 91.94 212 VAL A CA 1
ATOM 1618 C C . VAL A 1 212 ? 10.013 10.567 14.516 1.00 91.94 212 VAL A C 1
ATOM 1620 O O . VAL A 1 212 ? 9.152 11.358 14.121 1.00 91.94 212 VAL A O 1
ATOM 1623 N N . ASN A 1 213 ? 11.211 10.957 14.949 1.00 86.38 213 ASN A N 1
ATOM 1624 C CA . ASN A 1 213 ? 11.666 12.343 14.960 1.00 86.38 213 ASN A CA 1
ATOM 1625 C C . ASN A 1 213 ? 11.874 12.859 13.536 1.00 86.38 213 ASN A C 1
ATOM 1627 O O . ASN A 1 213 ? 12.851 12.524 12.874 1.00 86.38 213 ASN A O 1
ATOM 1631 N N . MET A 1 214 ? 11.006 13.757 13.092 1.00 83.50 214 MET A N 1
ATOM 1632 C CA . MET A 1 214 ? 11.148 14.348 11.767 1.00 83.50 214 MET A CA 1
ATOM 1633 C C . MET A 1 214 ? 12.119 15.552 11.797 1.00 83.50 214 MET A C 1
ATOM 1635 O O . MET A 1 214 ? 11.963 16.430 12.663 1.00 83.50 214 MET A O 1
ATOM 1639 N N . PRO A 1 215 ? 13.139 15.607 10.911 1.00 77.38 215 PRO A N 1
ATOM 1640 C CA . PRO A 1 215 ? 13.950 16.799 10.644 1.00 77.38 215 PRO A CA 1
ATOM 1641 C C . PRO A 1 215 ? 13.263 17.821 9.727 1.00 77.38 215 PRO A C 1
ATOM 1643 O O . PRO A 1 215 ? 13.445 19.017 9.931 1.00 77.38 215 PRO A O 1
ATOM 1646 N N . ASN A 1 216 ? 12.431 17.391 8.771 1.00 77.50 216 ASN A N 1
ATOM 1647 C CA . ASN A 1 216 ? 11.552 18.266 7.982 1.00 77.50 216 ASN A CA 1
ATOM 1648 C C . ASN A 1 216 ? 10.117 17.722 7.973 1.00 77.50 216 ASN A C 1
ATOM 1650 O O . ASN A 1 216 ? 9.911 16.529 8.137 1.00 77.50 216 ASN A O 1
ATOM 1654 N N . TYR A 1 217 ? 9.120 18.576 7.729 1.00 75.25 217 TYR A N 1
ATOM 1655 C CA . TYR A 1 217 ? 7.688 18.215 7.694 1.00 75.25 217 TYR A CA 1
ATOM 1656 C C . TYR A 1 217 ? 7.233 17.462 6.416 1.00 75.25 217 TYR A C 1
ATOM 1658 O O . TYR A 1 217 ? 6.062 17.557 6.027 1.00 75.25 217 TYR A O 1
ATOM 1666 N N . ASP A 1 218 ? 8.143 16.785 5.720 1.00 83.31 218 ASP A N 1
ATOM 1667 C CA . ASP A 1 218 ? 7.856 16.046 4.486 1.00 83.31 218 ASP A CA 1
ATOM 1668 C C . ASP A 1 218 ? 8.063 14.542 4.700 1.00 83.31 218 ASP A C 1
ATOM 1670 O O . ASP A 1 218 ? 8.697 14.155 5.673 1.00 83.31 218 ASP A O 1
ATOM 1674 N N . HIS A 1 219 ? 7.498 13.694 3.842 1.00 89.94 219 HIS A N 1
ATOM 1675 C CA . HIS A 1 219 ? 7.667 12.225 3.880 1.00 89.94 219 HIS A CA 1
ATOM 1676 C C . HIS A 1 219 ? 7.514 11.526 5.271 1.00 89.94 219 HIS A C 1
ATOM 1678 O O . HIS A 1 219 ? 8.380 10.732 5.651 1.00 89.94 219 HIS A O 1
ATOM 1684 N N . PRO A 1 220 ? 6.424 11.769 6.040 1.00 91.44 220 PRO A N 1
ATOM 1685 C CA . PRO A 1 220 ? 6.140 11.069 7.309 1.00 91.44 220 PRO A CA 1
ATOM 1686 C C . PRO A 1 220 ? 5.856 9.568 7.125 1.00 91.44 220 PRO A C 1
ATOM 1688 O O . PRO A 1 220 ? 5.806 9.079 5.996 1.00 91.44 220 PRO A O 1
ATOM 1691 N N . ILE A 1 221 ? 5.571 8.858 8.229 1.00 94.25 221 ILE A N 1
ATOM 1692 C CA . ILE A 1 221 ? 4.953 7.517 8.198 1.00 94.25 221 ILE A CA 1
ATOM 1693 C C . ILE A 1 221 ? 3.723 7.543 7.274 1.00 94.25 221 ILE A C 1
ATOM 1695 O O . ILE A 1 221 ? 2.811 8.347 7.473 1.00 94.25 221 ILE A O 1
ATOM 1699 N N . LYS A 1 222 ? 3.707 6.666 6.270 1.00 93.12 222 LYS A N 1
ATOM 1700 C CA . LYS A 1 222 ? 2.681 6.550 5.230 1.00 93.12 222 LYS A CA 1
ATOM 1701 C C . LYS A 1 222 ? 1.695 5.442 5.557 1.00 93.12 222 LYS A C 1
ATOM 1703 O O . LYS A 1 222 ? 1.141 5.426 6.656 1.00 93.12 222 LYS A O 1
ATOM 1708 N N . MET A 1 223 ? 1.414 4.573 4.592 1.00 94.94 223 MET A N 1
ATOM 1709 C CA . MET A 1 223 ? 0.461 3.494 4.749 1.00 94.94 223 MET A CA 1
ATOM 1710 C C . MET A 1 223 ? 0.919 2.547 5.859 1.00 94.94 223 MET A C 1
ATOM 1712 O O . MET A 1 223 ? 2.090 2.177 5.918 1.00 94.94 223 MET A O 1
ATOM 1716 N N . ALA A 1 224 ? -0.012 2.152 6.720 1.00 97.81 224 ALA A N 1
ATOM 1717 C CA . ALA A 1 224 ? 0.099 0.958 7.536 1.00 97.81 224 ALA A CA 1
ATOM 1718 C C . ALA A 1 224 ? -0.922 -0.069 7.034 1.00 97.81 224 ALA A C 1
ATOM 1720 O O . ALA A 1 224 ? -2.023 0.308 6.634 1.00 97.81 224 ALA A O 1
ATOM 1721 N N . SER A 1 225 ? -0.559 -1.349 7.029 1.00 97.69 225 SER A N 1
ATOM 1722 C CA . SER A 1 225 ? -1.442 -2.442 6.622 1.00 97.69 225 SER A CA 1
ATOM 1723 C C . SER A 1 225 ? -0.987 -3.776 7.219 1.00 97.69 225 SER A C 1
ATOM 1725 O O . SER A 1 225 ? 0.191 -3.967 7.528 1.00 97.69 225 SER A O 1
ATOM 1727 N N . PHE A 1 226 ? -1.927 -4.699 7.384 1.00 98.31 226 PHE A N 1
ATOM 1728 C CA . PHE A 1 226 ? -1.657 -6.098 7.716 1.00 98.31 226 PHE A CA 1
ATOM 1729 C C . PHE A 1 226 ? -1.634 -6.913 6.422 1.00 98.31 226 PHE A C 1
ATOM 1731 O O . PHE A 1 226 ? -2.340 -6.555 5.482 1.00 98.31 226 PHE A O 1
ATOM 1738 N N . ASN A 1 227 ? -0.884 -8.018 6.377 1.00 97.19 227 ASN A N 1
ATOM 1739 C CA . ASN A 1 227 ? -1.004 -8.970 5.271 1.00 97.19 227 ASN A CA 1
ATOM 1740 C C . ASN A 1 227 ? -2.423 -9.576 5.294 1.00 97.19 227 ASN A C 1
ATOM 1742 O O . ASN A 1 227 ? -2.739 -10.289 6.251 1.00 97.19 227 ASN A O 1
ATOM 1746 N N . PRO A 1 228 ? -3.294 -9.306 4.301 1.00 94.19 228 PRO A N 1
ATOM 1747 C CA . PRO A 1 228 ? -4.670 -9.780 4.338 1.00 94.19 228 PRO A CA 1
ATOM 1748 C C . PRO A 1 228 ? -4.770 -11.268 3.969 1.00 94.19 228 PRO A C 1
ATOM 1750 O O . PRO A 1 228 ? -5.741 -11.911 4.354 1.00 94.19 228 PRO A O 1
ATOM 1753 N N . HIS A 1 229 ? -3.760 -11.828 3.290 1.00 93.94 229 HIS A N 1
ATOM 1754 C CA . HIS A 1 229 ? -3.682 -13.247 2.929 1.00 93.94 229 HIS A CA 1
ATOM 1755 C C . HIS A 1 229 ? -3.180 -14.136 4.077 1.00 93.94 229 HIS A C 1
ATOM 1757 O O . HIS A 1 229 ? -3.307 -15.355 3.997 1.00 93.94 229 HIS A O 1
ATOM 1763 N N . ALA A 1 230 ? -2.625 -13.554 5.147 1.00 95.44 230 ALA A N 1
ATOM 1764 C CA . ALA A 1 230 ? -2.223 -14.311 6.327 1.00 95.44 230 ALA A CA 1
ATOM 1765 C C . ALA A 1 230 ? -3.452 -14.753 7.142 1.00 95.44 230 ALA A C 1
ATOM 1767 O O . ALA A 1 230 ? -4.376 -13.973 7.389 1.00 95.44 230 ALA A O 1
ATOM 1768 N N . THR A 1 231 ? -3.430 -15.991 7.629 1.00 91.94 231 THR A N 1
ATOM 1769 C CA . THR A 1 231 ? -4.505 -16.626 8.405 1.00 91.94 231 THR A CA 1
ATOM 1770 C C . THR A 1 231 ? -4.025 -17.051 9.804 1.00 91.94 231 THR A C 1
ATOM 1772 O O . THR A 1 231 ? -2.817 -17.141 10.042 1.00 91.94 231 THR A O 1
ATOM 1775 N N . PRO A 1 232 ? -4.926 -17.310 10.776 1.00 92.75 232 PRO A N 1
ATOM 1776 C CA . PRO A 1 232 ? -4.536 -17.695 12.133 1.00 92.75 232 PRO A CA 1
ATOM 1777 C C . PRO A 1 232 ? -3.625 -18.935 12.186 1.00 92.75 232 PRO A C 1
ATOM 1779 O O . PRO A 1 232 ? -4.075 -20.074 12.057 1.00 92.75 232 PRO A O 1
ATOM 1782 N N . GLY A 1 233 ? -2.337 -18.707 12.451 1.00 92.06 233 GLY A N 1
ATOM 1783 C CA . GLY A 1 233 ? -1.297 -19.740 12.490 1.00 92.06 233 GLY A CA 1
ATOM 1784 C C . GLY A 1 233 ? -0.128 -19.472 11.541 1.00 92.06 233 GLY A C 1
ATOM 1785 O O . GLY A 1 233 ? 0.952 -20.019 11.771 1.00 92.06 233 GLY A O 1
ATOM 1786 N N . ASP A 1 234 ? -0.320 -18.606 10.545 1.00 95.12 234 ASP A N 1
ATOM 1787 C CA . ASP A 1 234 ? 0.749 -18.108 9.684 1.00 95.12 234 ASP A CA 1
ATOM 1788 C C . ASP A 1 234 ? 1.660 -17.135 10.442 1.00 95.12 234 ASP A C 1
ATOM 1790 O O . ASP A 1 234 ? 1.240 -16.441 11.370 1.00 95.12 234 ASP A O 1
ATOM 1794 N N . GLU A 1 235 ? 2.929 -17.075 10.036 1.00 94.06 235 GLU A N 1
ATOM 1795 C CA . GLU A 1 235 ? 3.963 -16.272 10.703 1.00 94.06 235 GLU A CA 1
ATOM 1796 C C . GLU A 1 235 ? 3.656 -14.763 10.693 1.00 94.06 235 GLU A C 1
ATOM 1798 O O . GLU A 1 235 ? 3.917 -14.069 11.677 1.00 94.06 235 GLU A O 1
ATOM 1803 N N . ASP A 1 236 ? 3.067 -14.281 9.597 1.00 96.19 236 ASP A N 1
ATOM 1804 C CA . ASP A 1 236 ? 2.716 -12.875 9.375 1.00 96.19 236 ASP A CA 1
ATOM 1805 C C . ASP A 1 236 ? 1.340 -12.480 9.944 1.00 96.19 236 ASP A C 1
ATOM 1807 O O . ASP A 1 236 ? 0.949 -11.310 9.867 1.00 96.19 236 ASP A O 1
ATOM 1811 N N . TYR A 1 237 ? 0.587 -13.417 10.532 1.00 97.06 237 TYR A N 1
ATOM 1812 C CA . TYR A 1 237 ? -0.757 -13.122 11.025 1.00 97.06 237 TYR A CA 1
ATOM 1813 C C . TYR A 1 237 ? -0.736 -12.120 12.185 1.00 97.06 237 TYR A C 1
ATOM 1815 O O . TYR A 1 237 ? -0.073 -12.321 13.204 1.00 97.06 237 TYR A O 1
ATOM 1823 N N . GLY A 1 238 ? -1.484 -11.024 12.035 1.00 97.50 238 GLY A N 1
ATOM 1824 C CA . GLY A 1 238 ? -1.506 -9.933 13.014 1.00 97.50 238 GLY A CA 1
ATOM 1825 C C . GLY A 1 238 ? -0.235 -9.072 13.036 1.00 97.50 238 GLY A C 1
ATOM 1826 O O . GLY A 1 238 ? -0.096 -8.232 13.926 1.00 97.50 238 GLY A O 1
ATOM 1827 N N . LEU A 1 239 ? 0.689 -9.227 12.078 1.00 98.62 239 LEU A N 1
ATOM 1828 C CA . LEU A 1 239 ? 1.842 -8.334 11.947 1.00 98.62 239 LEU A CA 1
ATOM 1829 C C . LEU A 1 239 ? 1.478 -7.081 11.143 1.00 98.62 239 LEU A C 1
ATOM 1831 O O . LEU A 1 239 ? 0.966 -7.157 10.027 1.00 98.62 239 LEU A O 1
ATOM 1835 N N . LEU A 1 240 ? 1.769 -5.916 11.721 1.00 98.88 240 LEU A N 1
ATOM 1836 C CA . LEU A 1 240 ? 1.533 -4.616 11.107 1.00 98.88 240 LEU A CA 1
ATOM 1837 C C . LEU A 1 240 ? 2.789 -4.162 10.364 1.00 98.88 240 LEU A C 1
ATOM 1839 O O . LEU A 1 240 ? 3.828 -3.903 10.981 1.00 98.88 240 LEU A O 1
ATOM 1843 N N . TYR A 1 241 ? 2.656 -4.027 9.050 1.00 98.81 241 TYR A N 1
ATOM 1844 C CA . TYR A 1 241 ? 3.630 -3.389 8.177 1.00 98.81 241 TYR A CA 1
ATOM 1845 C C . TYR A 1 241 ? 3.290 -1.911 8.027 1.00 98.81 241 TYR A C 1
ATOM 1847 O O . TYR A 1 241 ? 2.120 -1.529 8.009 1.00 98.81 241 TYR A O 1
ATOM 1855 N N . MET A 1 242 ? 4.305 -1.067 7.887 1.00 98.19 242 MET A N 1
ATOM 1856 C CA . MET A 1 242 ? 4.134 0.337 7.521 1.00 98.19 242 MET A CA 1
ATOM 1857 C C . MET A 1 242 ? 5.391 0.890 6.859 1.00 98.19 242 MET A C 1
ATOM 1859 O O . MET A 1 242 ? 6.484 0.355 7.048 1.00 98.19 242 MET A O 1
ATOM 1863 N N . THR A 1 243 ? 5.255 1.980 6.115 1.00 96.81 243 THR A N 1
ATOM 1864 C CA . THR A 1 243 ? 6.388 2.663 5.481 1.00 96.81 243 THR A CA 1
ATOM 1865 C C . THR A 1 243 ? 6.596 4.058 6.068 1.00 96.81 243 THR A C 1
ATOM 1867 O O . THR A 1 243 ? 5.649 4.704 6.511 1.00 96.81 243 THR A O 1
ATOM 1870 N N . HIS A 1 244 ? 7.837 4.542 6.092 1.00 94.88 244 HIS A N 1
ATOM 1871 C CA . HIS A 1 244 ? 8.188 5.923 6.432 1.00 94.88 244 HIS A CA 1
ATOM 1872 C C . HIS A 1 244 ? 9.251 6.394 5.443 1.00 94.88 244 HIS A C 1
ATOM 1874 O O . HIS A 1 244 ? 10.252 5.708 5.241 1.00 94.88 244 HIS A O 1
ATOM 1880 N N . GLY A 1 245 ? 9.050 7.557 4.823 1.00 93.50 245 GLY A N 1
ATOM 1881 C CA . GLY A 1 245 ? 10.065 8.131 3.940 1.00 93.50 245 GLY A CA 1
ATOM 1882 C C . GLY A 1 245 ? 11.224 8.777 4.691 1.00 93.50 245 GLY A C 1
ATOM 1883 O O . GLY A 1 245 ? 11.307 8.717 5.914 1.00 93.50 245 GLY A O 1
ATOM 1884 N N . ASP A 1 246 ? 12.144 9.383 3.961 1.00 89.75 246 ASP A N 1
ATOM 1885 C CA . ASP A 1 246 ? 13.408 9.945 4.447 1.00 89.75 246 ASP A CA 1
ATOM 1886 C C . ASP A 1 246 ? 13.270 11.195 5.341 1.00 89.75 246 ASP A C 1
ATOM 1888 O O . ASP A 1 246 ? 14.266 11.763 5.794 1.00 89.75 246 ASP A O 1
ATOM 1892 N N . SER A 1 247 ? 12.028 11.628 5.585 1.00 85.62 247 SER A N 1
ATOM 1893 C CA . SER A 1 247 ? 11.647 12.880 6.238 1.00 85.62 247 SER A CA 1
ATOM 1894 C C . SER A 1 247 ? 12.316 14.130 5.649 1.00 85.62 247 SER A C 1
ATOM 1896 O O . SER A 1 247 ? 12.504 15.136 6.347 1.00 85.62 247 SER A O 1
ATOM 1898 N N . ASN A 1 248 ? 12.717 14.070 4.381 1.00 76.31 248 ASN A N 1
ATOM 1899 C CA . ASN A 1 248 ? 13.580 15.045 3.744 1.00 76.31 248 ASN A CA 1
ATOM 1900 C C . ASN A 1 248 ? 12.832 15.847 2.666 1.00 76.31 248 ASN A C 1
ATOM 1902 O O . ASN A 1 248 ? 11.850 15.401 2.081 1.00 76.31 248 ASN A O 1
ATOM 1906 N N . ASN A 1 249 ? 13.313 17.056 2.400 1.00 67.12 249 ASN A N 1
ATOM 1907 C CA . ASN A 1 249 ? 12.927 17.873 1.255 1.00 67.12 249 ASN A CA 1
ATOM 1908 C C . ASN A 1 249 ? 14.078 17.905 0.231 1.00 67.12 249 ASN A C 1
ATOM 1910 O O . ASN A 1 249 ? 15.140 17.324 0.435 1.00 67.12 249 ASN A O 1
ATOM 1914 N N . GLN A 1 250 ? 13.898 18.611 -0.885 1.00 60.25 250 GLN A N 1
ATOM 1915 C CA . GLN A 1 250 ? 14.946 18.730 -1.909 1.00 60.25 250 GLN A CA 1
ATOM 1916 C C . GLN A 1 250 ? 16.235 19.412 -1.386 1.00 60.25 250 GLN A C 1
ATOM 1918 O O . GLN A 1 250 ? 17.315 19.177 -1.931 1.00 60.25 250 GLN A O 1
ATOM 1923 N N . ASP A 1 251 ? 16.158 20.206 -0.313 1.00 53.97 251 ASP A N 1
ATOM 1924 C CA . ASP A 1 251 ? 17.275 21.018 0.185 1.00 53.97 251 ASP A CA 1
ATOM 1925 C C . ASP A 1 251 ? 18.139 20.344 1.268 1.00 53.97 251 ASP A C 1
ATOM 1927 O O . ASP A 1 251 ? 19.282 20.768 1.472 1.00 53.97 251 ASP A O 1
ATOM 1931 N N . SER A 1 252 ? 17.644 19.323 1.985 1.00 56.06 252 SER A N 1
ATOM 1932 C CA . SER A 1 252 ? 18.422 18.720 3.082 1.00 56.06 252 SER A CA 1
ATOM 1933 C C . SER A 1 252 ? 19.245 17.516 2.623 1.00 56.06 252 SER A C 1
ATOM 1935 O O . SER A 1 252 ? 18.886 16.758 1.723 1.00 56.06 252 SER A O 1
ATOM 1937 N N . ARG A 1 253 ? 20.403 17.349 3.263 1.00 61.59 253 ARG A N 1
ATOM 1938 C CA . ARG A 1 253 ? 21.351 16.260 3.017 1.00 61.59 253 ARG A CA 1
ATOM 1939 C C . ARG A 1 253 ? 21.491 15.441 4.285 1.00 61.59 253 ARG A C 1
ATOM 1941 O O . ARG A 1 253 ? 22.276 15.806 5.158 1.00 61.59 253 ARG A O 1
ATOM 1948 N N . ASN A 1 254 ? 20.735 14.361 4.373 1.00 66.94 254 ASN A N 1
ATOM 1949 C CA . ASN A 1 254 ? 20.915 13.331 5.380 1.00 66.94 254 ASN A CA 1
ATOM 1950 C C . ASN A 1 254 ? 21.133 11.978 4.687 1.00 66.94 254 ASN A C 1
ATOM 1952 O O . ASN A 1 254 ? 20.922 11.844 3.482 1.00 66.94 254 ASN A O 1
ATOM 1956 N N . ASP A 1 255 ? 21.631 11.003 5.440 1.00 79.50 255 ASP A N 1
ATOM 1957 C CA . ASP A 1 255 ? 21.787 9.617 4.979 1.00 79.50 255 ASP A CA 1
ATOM 1958 C C . ASP A 1 255 ? 20.953 8.661 5.840 1.00 79.50 255 ASP A C 1
ATOM 1960 O O . ASP A 1 255 ? 21.128 7.450 5.799 1.00 79.50 255 ASP A O 1
ATOM 1964 N N . ASP A 1 256 ? 20.020 9.227 6.609 1.00 84.56 256 ASP A N 1
ATOM 1965 C CA . ASP A 1 256 ? 19.143 8.554 7.563 1.00 84.56 256 ASP A CA 1
ATOM 1966 C C . ASP A 1 256 ? 18.372 7.355 6.939 1.00 84.56 256 ASP A C 1
ATOM 1968 O O . ASP A 1 256 ? 18.174 6.358 7.633 1.00 84.56 256 ASP A O 1
ATOM 1972 N N . PRO A 1 257 ? 18.018 7.340 5.630 1.00 91.19 257 PRO A N 1
ATOM 1973 C CA . PRO A 1 257 ? 17.536 6.136 4.937 1.00 91.19 257 PRO A CA 1
ATOM 1974 C C . PRO A 1 257 ? 18.478 4.923 4.977 1.00 91.19 257 PRO A C 1
ATOM 1976 O O . PRO A 1 257 ? 17.989 3.795 5.082 1.00 91.19 257 PRO A O 1
ATOM 1979 N N . GLN A 1 258 ? 19.797 5.142 4.956 1.00 92.06 258 GLN A N 1
ATOM 1980 C CA . GLN A 1 258 ? 20.834 4.110 5.085 1.00 92.06 258 GLN A CA 1
ATOM 1981 C C . GLN A 1 258 ? 21.123 3.743 6.552 1.00 92.06 258 GLN A C 1
ATOM 1983 O O . GLN A 1 258 ? 21.429 2.584 6.832 1.00 92.06 258 GLN A O 1
ATOM 1988 N N . ASP A 1 259 ? 20.979 4.687 7.492 1.00 90.69 259 ASP A N 1
ATOM 1989 C CA . ASP A 1 259 ? 21.162 4.425 8.926 1.00 90.69 259 ASP A CA 1
ATOM 1990 C C . ASP A 1 259 ? 20.087 3.454 9.446 1.00 90.69 259 ASP A C 1
ATOM 1992 O O . ASP A 1 259 ? 18.887 3.741 9.426 1.00 90.69 259 ASP A O 1
ATOM 1996 N N . ARG A 1 260 ? 20.507 2.282 9.934 1.00 92.44 260 ARG A N 1
ATOM 1997 C CA . ARG A 1 260 ? 19.610 1.276 10.527 1.00 92.44 260 ARG A CA 1
ATOM 1998 C C . ARG A 1 260 ? 19.164 1.645 11.952 1.00 92.44 260 ARG A C 1
ATOM 2000 O O . ARG A 1 260 ? 18.275 0.984 12.489 1.00 92.44 260 ARG A O 1
ATOM 2007 N N . GLY A 1 261 ? 19.746 2.684 12.549 1.00 91.69 261 GLY A N 1
ATOM 2008 C CA . GLY A 1 261 ? 19.394 3.272 13.842 1.00 91.69 261 GLY A CA 1
ATOM 2009 C C . GLY A 1 261 ? 18.247 4.289 13.792 1.00 91.69 261 GLY A C 1
ATOM 2010 O O . GLY A 1 261 ? 17.831 4.783 14.844 1.00 91.69 261 GLY A O 1
ATOM 2011 N N . ASP A 1 262 ? 17.710 4.586 12.605 1.00 89.81 262 ASP A N 1
ATOM 2012 C CA . ASP A 1 262 ? 16.560 5.474 12.409 1.00 89.81 262 ASP A CA 1
ATOM 2013 C C . ASP A 1 262 ? 15.463 4.815 11.550 1.00 89.81 262 ASP A C 1
ATOM 2015 O O . ASP A 1 262 ? 15.730 3.908 10.760 1.00 89.81 262 ASP A O 1
ATOM 2019 N N . LEU A 1 263 ? 14.204 5.231 11.731 1.00 93.75 263 LEU A N 1
ATOM 2020 C CA . LEU A 1 263 ? 13.063 4.718 10.966 1.00 93.75 263 LEU A CA 1
ATOM 2021 C C . LEU A 1 263 ? 12.718 5.542 9.723 1.00 93.75 263 LEU A C 1
ATOM 2023 O O . LEU A 1 263 ? 11.816 5.161 8.981 1.00 93.75 263 LEU A O 1
ATOM 2027 N N . MET A 1 264 ? 13.447 6.621 9.446 1.00 91.62 264 MET A N 1
ATOM 2028 C CA . MET A 1 264 ? 13.356 7.330 8.170 1.00 91.62 264 MET A CA 1
ATOM 2029 C C . MET A 1 264 ? 13.854 6.473 6.996 1.00 91.62 264 MET A C 1
ATOM 2031 O O . MET A 1 264 ? 14.886 5.810 7.090 1.00 91.62 264 MET A O 1
ATOM 2035 N N . GLY A 1 265 ? 13.128 6.491 5.878 1.00 94.44 265 GLY A N 1
ATOM 2036 C CA . GLY A 1 265 ? 13.451 5.751 4.652 1.00 94.44 265 GLY A CA 1
ATOM 2037 C C . GLY A 1 265 ? 13.347 4.229 4.796 1.00 94.44 265 GLY A C 1
ATOM 2038 O O . GLY A 1 265 ? 14.183 3.500 4.257 1.00 94.44 265 GLY A O 1
ATOM 2039 N N . LYS A 1 266 ? 12.368 3.744 5.572 1.00 96.75 266 LYS A N 1
ATOM 2040 C CA . LYS A 1 266 ? 12.209 2.334 5.965 1.00 96.75 266 LYS A CA 1
ATOM 2041 C C . LYS A 1 266 ? 10.834 1.764 5.615 1.00 96.75 266 LYS A C 1
ATOM 2043 O O . LYS A 1 266 ? 9.815 2.452 5.687 1.00 96.75 266 LYS A O 1
ATOM 2048 N N . MET A 1 267 ? 10.804 0.452 5.387 1.00 98.56 267 MET A N 1
ATOM 2049 C CA . MET A 1 267 ? 9.651 -0.380 5.726 1.00 98.56 267 MET A CA 1
ATOM 2050 C C . MET A 1 267 ? 9.862 -0.963 7.128 1.00 98.56 267 MET A C 1
ATOM 2052 O O . MET A 1 267 ? 10.950 -1.428 7.475 1.00 98.56 267 MET A O 1
ATOM 2056 N N . ILE A 1 268 ? 8.814 -0.922 7.940 1.00 98.50 268 ILE A N 1
ATOM 2057 C CA . ILE A 1 268 ? 8.809 -1.199 9.377 1.00 98.50 268 ILE A CA 1
ATOM 2058 C C . ILE A 1 268 ? 7.791 -2.317 9.630 1.00 98.50 268 ILE A C 1
ATOM 2060 O O . ILE A 1 268 ? 6.687 -2.260 9.088 1.00 98.50 268 ILE A O 1
ATOM 2064 N N . ARG A 1 269 ? 8.129 -3.310 10.462 1.00 98.75 269 ARG A N 1
ATOM 2065 C CA . ARG A 1 269 ? 7.227 -4.421 10.817 1.00 98.75 269 ARG A CA 1
ATOM 2066 C C . ARG A 1 269 ? 7.227 -4.695 12.318 1.00 98.75 269 ARG A C 1
ATOM 2068 O O . ARG A 1 269 ? 8.284 -4.912 12.910 1.00 98.75 269 ARG A O 1
ATOM 2075 N N . ILE A 1 270 ? 6.042 -4.728 12.928 1.00 98.81 270 ILE A N 1
ATOM 2076 C CA . ILE A 1 270 ? 5.845 -5.017 14.360 1.00 98.81 270 ILE A CA 1
ATOM 2077 C C . ILE A 1 270 ? 4.654 -5.960 14.583 1.00 98.81 270 ILE A C 1
ATOM 2079 O O . ILE A 1 270 ? 3.743 -6.003 13.764 1.00 98.81 270 ILE A O 1
ATOM 2083 N N . ASN A 1 271 ? 4.602 -6.652 15.724 1.00 98.50 271 ASN A N 1
ATOM 2084 C CA . ASN A 1 271 ? 3.326 -7.122 16.275 1.00 98.50 271 ASN A CA 1
ATOM 2085 C C . ASN A 1 271 ? 2.783 -5.997 17.173 1.00 98.50 271 ASN A C 1
ATOM 2087 O O . ASN A 1 271 ? 3.371 -5.767 18.234 1.00 98.50 271 ASN A O 1
ATOM 2091 N N . PRO A 1 272 ? 1.717 -5.278 16.773 1.00 98.50 272 PRO A N 1
ATOM 2092 C CA . PRO A 1 272 ? 1.312 -4.022 17.400 1.00 98.50 272 PRO A CA 1
ATOM 2093 C C . PRO A 1 272 ? 0.580 -4.194 18.741 1.00 98.50 272 PRO A C 1
ATOM 2095 O O . PRO A 1 272 ? 0.399 -3.211 19.464 1.00 98.50 272 PRO A O 1
ATOM 2098 N N . LEU A 1 273 ? 0.152 -5.413 19.083 1.00 98.00 273 LEU A N 1
ATOM 2099 C CA . LEU A 1 273 ? -0.607 -5.688 20.300 1.00 98.00 273 LEU A CA 1
ATOM 2100 C C . LEU A 1 273 ? 0.247 -5.493 21.562 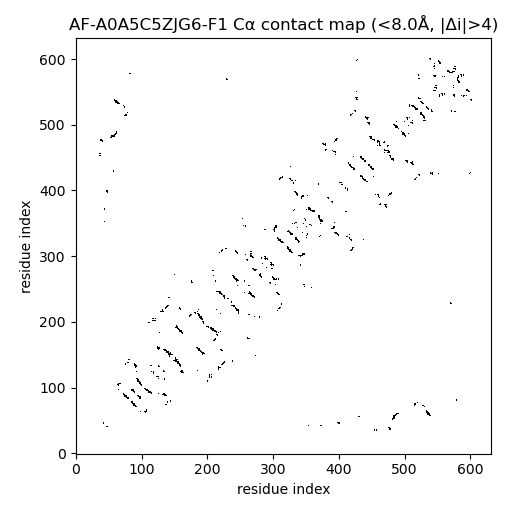1.00 98.00 273 LEU A C 1
ATOM 2102 O O . LEU A 1 273 ? 1.446 -5.778 21.596 1.00 98.00 273 LEU A O 1
ATOM 2106 N N . GLU A 1 274 ? -0.393 -5.018 22.630 1.00 95.44 274 GLU A N 1
ATOM 2107 C CA . GLU A 1 274 ? 0.254 -4.818 23.927 1.00 95.44 274 GLU A CA 1
ATOM 2108 C C . GLU A 1 274 ? 0.698 -6.144 24.560 1.00 95.44 274 GLU A C 1
ATOM 2110 O O . GLU A 1 274 ? -0.081 -7.093 24.656 1.00 95.44 274 GLU A O 1
ATOM 2115 N N . SER A 1 275 ? 1.935 -6.190 25.059 1.00 95.50 275 SER A N 1
ATOM 2116 C CA . SER A 1 275 ? 2.502 -7.370 25.714 1.00 95.50 275 SER A CA 1
ATOM 2117 C C . SER A 1 275 ? 3.133 -6.995 27.053 1.00 95.50 275 SER A C 1
ATOM 2119 O O . SER A 1 275 ? 4.273 -6.537 27.139 1.00 95.50 275 SER A O 1
ATOM 2121 N N . GLY A 1 276 ? 2.382 -7.181 28.140 1.00 93.44 276 GLY A N 1
ATOM 2122 C CA . GLY A 1 276 ? 2.856 -6.901 29.496 1.00 93.44 276 GLY A CA 1
ATOM 2123 C C . GLY A 1 276 ? 3.080 -5.407 29.745 1.00 93.44 276 GLY A C 1
ATOM 2124 O O . GLY A 1 276 ? 2.139 -4.694 30.077 1.00 93.44 276 GLY A O 1
ATOM 2125 N N . THR A 1 277 ? 4.331 -4.950 29.649 1.00 90.88 277 THR A N 1
ATOM 2126 C CA . THR A 1 277 ? 4.706 -3.522 29.720 1.00 90.88 277 THR A CA 1
ATOM 2127 C C . THR A 1 277 ? 5.104 -2.937 28.367 1.00 90.88 277 THR A C 1
ATOM 2129 O O . THR A 1 277 ? 5.312 -1.727 28.268 1.00 90.88 277 THR A O 1
ATOM 2132 N N . ASP A 1 278 ? 5.237 -3.778 27.343 1.00 94.38 278 ASP A N 1
ATOM 2133 C CA . ASP A 1 278 ? 5.715 -3.384 26.027 1.00 94.38 278 ASP A CA 1
ATOM 2134 C C . ASP A 1 278 ? 4.533 -2.975 25.147 1.00 94.38 278 ASP A C 1
ATOM 2136 O O . ASP A 1 278 ? 3.535 -3.688 25.028 1.00 94.38 278 ASP A O 1
ATOM 2140 N N . ARG A 1 279 ? 4.651 -1.802 24.514 1.00 95.19 279 ARG A N 1
ATOM 2141 C CA . ARG A 1 279 ? 3.590 -1.217 23.675 1.00 95.19 279 ARG A CA 1
ATOM 2142 C C . ARG A 1 279 ? 3.281 -2.068 22.445 1.00 95.19 279 ARG A C 1
ATOM 2144 O O . ARG A 1 279 ? 2.164 -2.035 21.946 1.00 95.19 279 ARG A O 1
ATOM 2151 N N . TYR A 1 280 ? 4.274 -2.798 21.976 1.00 98.06 280 TYR A N 1
ATOM 2152 C CA . TYR A 1 280 ? 4.223 -3.742 20.875 1.00 98.06 280 TYR A CA 1
ATOM 2153 C C . TYR A 1 280 ? 5.428 -4.673 21.027 1.00 98.06 280 TYR A C 1
ATOM 2155 O O . TYR A 1 280 ? 6.330 -4.396 21.825 1.00 98.06 280 TYR A O 1
ATOM 2163 N N . THR A 1 281 ? 5.482 -5.750 20.250 1.00 98.12 281 THR A N 1
ATOM 2164 C CA . THR A 1 281 ? 6.636 -6.661 20.241 1.00 98.12 281 THR A CA 1
ATOM 2165 C C . THR A 1 281 ? 7.302 -6.723 18.871 1.00 98.12 281 THR A C 1
ATOM 2167 O O . THR A 1 281 ? 6.687 -6.441 17.840 1.00 98.12 281 THR A O 1
ATOM 2170 N N . ILE A 1 282 ? 8.592 -7.062 18.868 1.00 98.31 282 ILE A N 1
ATOM 2171 C CA . ILE A 1 282 ? 9.350 -7.319 17.643 1.00 98.31 282 ILE A CA 1
ATOM 2172 C C . ILE A 1 282 ? 9.050 -8.753 17.187 1.00 98.31 282 ILE A C 1
ATOM 2174 O O . ILE A 1 282 ? 9.265 -9.676 17.979 1.00 98.31 282 ILE A O 1
ATOM 2178 N N . PRO A 1 283 ? 8.592 -8.973 15.943 1.00 98.00 283 PRO A N 1
ATOM 2179 C CA . PRO A 1 283 ? 8.469 -10.308 15.376 1.00 98.00 283 PRO A CA 1
ATOM 2180 C C . PRO A 1 283 ? 9.845 -10.995 15.361 1.00 98.00 283 PRO A C 1
ATOM 2182 O O . PRO A 1 283 ? 10.794 -10.407 14.836 1.00 98.00 283 PRO A O 1
ATOM 2185 N N . PRO A 1 284 ? 9.991 -12.228 15.886 1.00 97.06 284 PRO A N 1
ATOM 2186 C CA . PRO A 1 284 ? 11.277 -12.935 15.911 1.00 97.06 284 PRO A CA 1
ATOM 2187 C C . PRO A 1 284 ? 11.913 -13.149 14.532 1.00 97.06 284 PRO A C 1
ATOM 2189 O O . PRO A 1 284 ? 13.106 -13.421 14.441 1.00 97.06 284 PRO A O 1
ATOM 2192 N N . THR A 1 285 ? 11.123 -13.033 13.465 1.00 96.69 285 THR A N 1
ATOM 2193 C CA . THR A 1 285 ? 11.556 -13.191 12.075 1.00 96.69 285 THR A CA 1
ATOM 2194 C C . THR A 1 285 ? 11.815 -11.865 11.359 1.00 96.69 285 THR A C 1
ATOM 2196 O O . THR A 1 285 ? 12.090 -11.861 10.162 1.00 96.69 285 THR A O 1
ATOM 2199 N N . ASN A 1 286 ? 11.769 -10.722 12.061 1.00 98.38 286 ASN A N 1
ATOM 2200 C CA . ASN A 1 286 ? 12.343 -9.491 11.513 1.00 98.38 286 ASN A CA 1
ATOM 2201 C C . ASN A 1 286 ? 13.842 -9.711 11.233 1.00 98.38 286 ASN A C 1
ATOM 2203 O O . ASN A 1 286 ? 14.536 -10.293 12.073 1.00 98.38 286 ASN A O 1
ATOM 2207 N N . PRO A 1 287 ? 14.377 -9.189 10.116 1.00 97.94 287 PRO A N 1
ATOM 2208 C CA . PRO A 1 287 ? 15.762 -9.430 9.692 1.00 97.94 287 PRO A CA 1
ATOM 2209 C C . PRO A 1 287 ? 16.801 -8.995 10.737 1.00 97.94 287 PRO A C 1
ATOM 2211 O O . PRO A 1 287 ? 17.880 -9.578 10.824 1.00 97.94 287 PRO A O 1
ATOM 2214 N N . PHE A 1 288 ? 16.460 -8.006 11.569 1.00 97.75 288 PHE A N 1
ATOM 2215 C CA . PHE A 1 288 ? 17.327 -7.466 12.616 1.00 97.75 288 PHE A CA 1
ATOM 2216 C C . PHE A 1 288 ? 16.882 -7.827 14.049 1.00 97.75 288 PHE A C 1
ATOM 2218 O O . PHE A 1 288 ? 17.459 -7.316 15.010 1.00 97.75 288 PHE A O 1
ATOM 2225 N N . ALA A 1 289 ? 15.905 -8.731 14.230 1.00 97.88 289 ALA A N 1
ATOM 2226 C CA . ALA A 1 289 ? 15.369 -9.112 15.548 1.00 97.88 289 ALA A CA 1
ATOM 2227 C C . ALA A 1 289 ? 16.463 -9.563 16.536 1.00 97.88 289 ALA A C 1
ATOM 2229 O O . ALA A 1 289 ? 16.503 -9.124 17.688 1.00 97.88 289 ALA A O 1
ATOM 2230 N N . GLU A 1 290 ? 17.411 -10.370 16.062 1.00 97.31 290 GLU A N 1
ATOM 2231 C CA . GLU A 1 290 ? 18.520 -10.904 16.861 1.00 97.31 290 GLU A CA 1
ATOM 2232 C C . GLU A 1 290 ? 19.760 -9.992 16.896 1.00 97.31 290 GLU A C 1
ATOM 2234 O O . GLU A 1 290 ? 20.772 -10.356 17.503 1.00 97.31 290 GLU A O 1
ATOM 2239 N N . SER A 1 291 ? 19.697 -8.786 16.308 1.00 95.88 291 SER A N 1
ATOM 2240 C CA . SER A 1 291 ? 20.811 -7.831 16.361 1.00 95.88 291 SER A CA 1
ATOM 2241 C C . SER A 1 291 ? 21.215 -7.533 17.808 1.00 95.88 291 SER A C 1
ATOM 2243 O O . SER A 1 291 ? 20.372 -7.335 18.690 1.00 95.88 291 SER A O 1
ATOM 2245 N N . GLN A 1 292 ? 22.524 -7.526 18.048 1.00 95.50 292 GLN A N 1
ATOM 2246 C CA . GLN A 1 292 ? 23.141 -7.122 19.317 1.00 95.50 292 GLN A CA 1
ATOM 2247 C C . GLN A 1 292 ? 23.780 -5.730 19.216 1.00 95.50 292 GLN A C 1
ATOM 2249 O O . GLN A 1 292 ? 24.336 -5.241 20.199 1.00 95.50 292 GLN A O 1
ATOM 2254 N N . ASP A 1 293 ? 23.726 -5.122 18.031 1.00 93.12 293 ASP A N 1
ATOM 2255 C CA . ASP A 1 293 ? 24.172 -3.759 17.793 1.00 93.12 293 ASP A CA 1
ATOM 2256 C C . ASP A 1 293 ? 23.110 -2.787 18.343 1.00 93.12 293 ASP A C 1
ATOM 2258 O O . ASP A 1 293 ? 21.948 -2.888 17.933 1.00 93.12 293 ASP A O 1
ATOM 2262 N N . PRO A 1 294 ? 23.444 -1.904 19.306 1.00 89.81 294 PRO A N 1
ATOM 2263 C CA . PRO A 1 294 ? 22.493 -0.933 19.843 1.00 89.81 294 PRO A CA 1
ATOM 2264 C C . PRO A 1 294 ? 22.068 0.124 18.817 1.00 89.81 294 PRO A C 1
ATOM 2266 O O . PRO A 1 294 ? 21.023 0.740 19.015 1.00 89.81 294 PRO A O 1
ATOM 2269 N N . ASP A 1 295 ? 22.840 0.305 17.742 1.00 88.94 295 ASP A N 1
ATOM 2270 C CA . ASP A 1 295 ? 22.588 1.289 16.690 1.00 88.94 295 ASP A CA 1
ATOM 2271 C C . ASP A 1 295 ? 21.777 0.679 15.519 1.00 88.94 295 ASP A C 1
ATOM 2273 O O . ASP A 1 295 ? 21.679 1.263 14.447 1.00 88.94 295 ASP A O 1
ATOM 2277 N N . VAL A 1 296 ? 21.157 -0.497 15.715 1.00 93.75 296 VAL A N 1
ATOM 2278 C CA . VAL A 1 296 ? 20.248 -1.141 14.748 1.00 93.75 296 VAL A CA 1
ATOM 2279 C C . VAL A 1 296 ? 18.857 -1.318 15.360 1.00 93.75 296 VAL A C 1
ATOM 2281 O O . VAL A 1 296 ? 18.660 -2.115 16.283 1.00 93.75 296 VAL A O 1
ATOM 2284 N N . LEU A 1 297 ? 17.865 -0.618 14.805 1.00 96.44 297 LEU A N 1
ATOM 2285 C CA . LEU A 1 297 ? 16.461 -0.764 15.179 1.00 96.44 297 LEU A CA 1
ATOM 2286 C C . LEU A 1 297 ? 15.895 -2.089 14.661 1.00 96.44 297 LEU A C 1
ATOM 2288 O O . LEU A 1 297 ? 16.020 -2.454 13.492 1.00 96.44 297 LEU A O 1
ATOM 2292 N N . LYS A 1 298 ? 15.237 -2.822 15.558 1.00 97.88 298 LYS A N 1
ATOM 2293 C CA . LYS A 1 298 ? 14.744 -4.185 15.305 1.00 97.88 298 LYS A CA 1
ATOM 2294 C C . LYS A 1 298 ? 13.386 -4.192 14.609 1.00 97.88 298 LYS A C 1
ATOM 2296 O O . LYS A 1 298 ? 12.956 -5.209 14.071 1.00 97.88 298 LYS A O 1
ATOM 2301 N N . GLU A 1 299 ? 12.724 -3.044 14.638 1.00 98.31 299 GLU A N 1
ATOM 2302 C CA . GLU A 1 299 ? 11.489 -2.708 13.948 1.00 98.31 299 GLU A CA 1
ATOM 2303 C C . GLU A 1 299 ? 11.676 -2.611 12.420 1.00 98.31 299 GLU A C 1
ATOM 2305 O O . GLU A 1 299 ? 10.698 -2.741 11.683 1.00 98.31 299 GLU A O 1
ATOM 2310 N N . VAL A 1 300 ? 12.908 -2.407 11.929 1.00 98.25 300 VAL A N 1
ATOM 2311 C CA . VAL A 1 300 ? 13.207 -2.304 10.491 1.00 98.25 300 VAL A CA 1
ATOM 2312 C C . VAL A 1 300 ? 12.994 -3.653 9.798 1.00 98.25 300 VAL A C 1
ATOM 2314 O O . VAL A 1 300 ? 13.567 -4.673 10.186 1.00 98.25 300 VAL A O 1
ATOM 2317 N N . TYR A 1 301 ? 12.190 -3.638 8.735 1.00 98.69 301 TYR A N 1
ATOM 2318 C CA . TYR A 1 301 ? 11.974 -4.767 7.831 1.00 98.69 301 TYR A CA 1
ATOM 2319 C C . TYR A 1 301 ? 12.785 -4.618 6.540 1.00 98.69 301 TYR A C 1
ATOM 2321 O O . TYR A 1 301 ? 13.399 -5.581 6.098 1.00 98.69 301 TYR A O 1
ATOM 2329 N N . ALA A 1 302 ? 12.848 -3.414 5.969 1.00 98.62 302 ALA A N 1
ATOM 2330 C CA . ALA A 1 302 ? 13.727 -3.081 4.848 1.00 98.62 302 ALA A CA 1
ATOM 2331 C C . ALA A 1 302 ? 14.048 -1.573 4.854 1.00 98.62 302 ALA A C 1
ATOM 2333 O O . ALA A 1 302 ? 13.368 -0.807 5.541 1.00 98.62 302 ALA A O 1
ATOM 2334 N N . TYR A 1 303 ? 15.092 -1.135 4.150 1.00 97.88 303 TYR A N 1
ATOM 2335 C CA . TYR A 1 303 ? 15.628 0.228 4.277 1.00 97.88 303 TYR A CA 1
ATOM 2336 C C . TYR A 1 303 ? 16.205 0.779 2.974 1.00 97.88 303 TYR A C 1
ATOM 2338 O O . TYR A 1 303 ? 16.321 0.054 1.994 1.00 97.88 303 TYR A O 1
ATOM 2346 N N . GLY A 1 304 ? 16.571 2.061 2.962 1.00 96.38 304 GLY A N 1
ATOM 2347 C CA . GLY A 1 304 ? 17.072 2.733 1.766 1.00 96.38 304 GLY A CA 1
ATOM 2348 C C . GLY A 1 304 ? 15.971 3.121 0.780 1.00 96.38 304 GLY A C 1
ATOM 2349 O O . GLY A 1 304 ? 16.212 3.079 -0.418 1.00 96.38 304 GLY A O 1
ATOM 2350 N N . PHE A 1 305 ? 14.786 3.489 1.278 1.00 96.56 305 PHE A N 1
ATOM 2351 C CA . PHE A 1 305 ? 13.691 4.072 0.489 1.00 96.56 305 PHE A CA 1
ATOM 2352 C C . PHE A 1 305 ? 13.650 5.600 0.620 1.00 96.56 305 PHE A C 1
ATOM 2354 O O . PHE A 1 305 ? 14.059 6.140 1.654 1.00 96.56 305 PHE A O 1
ATOM 2361 N N . ARG A 1 306 ? 13.080 6.300 -0.366 1.00 93.62 306 ARG A N 1
ATOM 2362 C CA . ARG A 1 306 ? 12.905 7.760 -0.340 1.00 93.62 306 ARG A CA 1
ATOM 2363 C C . ARG A 1 306 ? 11.574 8.192 0.258 1.00 93.62 306 ARG A C 1
ATOM 2365 O O . ARG A 1 306 ? 11.531 8.775 1.336 1.00 93.62 306 ARG A O 1
ATOM 2372 N N . ASN A 1 307 ? 10.483 7.946 -0.444 1.00 93.06 307 ASN A N 1
ATOM 2373 C CA . ASN A 1 307 ? 9.116 8.249 -0.047 1.00 93.06 307 ASN A CA 1
ATOM 2374 C C . ASN A 1 307 ? 8.202 7.074 -0.461 1.00 93.06 307 ASN A C 1
ATOM 2376 O O . ASN A 1 307 ? 7.344 7.243 -1.332 1.00 93.06 307 ASN A O 1
ATOM 2380 N N . PRO A 1 308 ? 8.386 5.893 0.172 1.00 94.81 308 PRO A N 1
ATOM 2381 C CA . PRO A 1 308 ? 7.632 4.668 -0.086 1.00 94.81 308 PRO A CA 1
ATOM 2382 C C . PRO A 1 308 ? 6.161 4.899 0.261 1.00 94.81 308 PRO A C 1
ATOM 2384 O O . PRO A 1 308 ? 5.759 4.936 1.430 1.00 94.81 308 PRO A O 1
ATOM 2387 N N . HIS A 1 309 ? 5.368 5.141 -0.776 1.00 90.38 309 HIS A N 1
ATOM 2388 C CA . HIS A 1 309 ? 4.123 5.893 -0.683 1.00 90.38 309 HIS A CA 1
ATOM 2389 C C . HIS A 1 309 ? 2.939 5.025 -0.270 1.00 90.38 309 HIS A C 1
ATOM 2391 O O . HIS A 1 309 ? 2.215 5.348 0.674 1.00 90.38 309 HIS A O 1
ATOM 2397 N N . THR A 1 310 ? 2.779 3.911 -0.974 1.00 93.25 310 THR A N 1
ATOM 2398 C CA . THR A 1 310 ? 1.785 2.856 -0.759 1.00 93.25 310 THR A CA 1
ATOM 2399 C C . THR A 1 310 ? 2.425 1.519 -1.123 1.00 93.25 310 THR A C 1
ATOM 2401 O O . THR A 1 310 ? 3.397 1.476 -1.874 1.00 93.25 310 THR A O 1
ATOM 2404 N N . PHE A 1 311 ? 1.909 0.428 -0.564 1.00 97.62 311 PHE A N 1
ATOM 2405 C CA . PHE A 1 311 ? 2.372 -0.925 -0.866 1.00 97.62 311 PHE A CA 1
ATOM 2406 C C . PHE A 1 311 ? 1.193 -1.899 -0.906 1.00 97.62 311 PHE A C 1
ATOM 2408 O O . PHE A 1 311 ? 0.106 -1.579 -0.428 1.00 97.62 311 PHE A O 1
ATOM 2415 N N . SER A 1 312 ? 1.407 -3.085 -1.456 1.00 97.88 312 SER A N 1
ATOM 2416 C CA . SER A 1 312 ? 0.412 -4.155 -1.541 1.00 97.88 312 SER A CA 1
ATOM 2417 C C . SER A 1 312 ? 1.030 -5.511 -1.220 1.00 97.88 312 SER A C 1
ATOM 2419 O O . SER A 1 312 ? 2.246 -5.691 -1.307 1.00 97.88 312 SER A O 1
ATOM 2421 N N . PHE A 1 313 ? 0.174 -6.452 -0.830 1.00 97.94 313 PHE A N 1
ATOM 2422 C CA . PHE A 1 313 ? 0.501 -7.855 -0.605 1.00 97.94 313 PHE A CA 1
ATOM 2423 C C . PHE A 1 313 ? -0.089 -8.653 -1.765 1.00 97.94 313 PHE A C 1
ATOM 2425 O O . PHE A 1 313 ? -1.285 -8.555 -2.006 1.00 97.94 313 PHE A O 1
ATOM 2432 N N . ASN A 1 314 ? 0.738 -9.398 -2.493 1.00 97.75 314 ASN A N 1
ATOM 2433 C CA . ASN A 1 314 ? 0.359 -10.008 -3.766 1.00 97.75 314 ASN A CA 1
ATOM 2434 C C . ASN A 1 314 ? 0.807 -11.483 -3.755 1.00 97.75 314 ASN A C 1
ATOM 2436 O O . ASN A 1 314 ? 2.016 -11.734 -3.711 1.00 97.75 314 ASN A O 1
ATOM 2440 N N . PRO A 1 315 ? -0.110 -12.465 -3.692 1.00 95.31 315 PRO A N 1
ATOM 2441 C CA . PRO A 1 315 ? 0.244 -13.881 -3.705 1.00 95.31 315 PRO A CA 1
ATOM 2442 C C . PRO A 1 315 ? 0.722 -14.331 -5.092 1.00 95.31 315 PRO A C 1
ATOM 2444 O O . PRO A 1 315 ? 0.162 -13.932 -6.107 1.00 95.31 315 PRO A O 1
ATOM 2447 N N . ASP A 1 316 ? 1.737 -15.192 -5.143 1.00 95.50 316 ASP A N 1
ATOM 2448 C CA . ASP A 1 316 ? 2.078 -15.938 -6.360 1.00 95.50 316 ASP A CA 1
ATOM 2449 C C . ASP A 1 316 ? 1.215 -17.206 -6.531 1.00 95.50 316 ASP A C 1
ATOM 2451 O O . ASP A 1 316 ? 0.522 -17.648 -5.611 1.00 95.50 316 ASP A O 1
ATOM 2455 N N . ASP A 1 317 ? 1.325 -17.842 -7.700 1.00 90.88 317 ASP A N 1
ATOM 2456 C CA . ASP A 1 317 ? 0.712 -19.135 -8.054 1.00 90.88 317 ASP A CA 1
ATOM 2457 C C . ASP A 1 317 ? 1.016 -20.292 -7.075 1.00 90.88 317 ASP A C 1
ATOM 2459 O O . ASP A 1 317 ? 0.403 -21.361 -7.145 1.00 90.88 317 ASP A O 1
ATOM 2463 N N . GLN A 1 318 ? 2.010 -20.139 -6.195 1.00 92.31 318 GLN A N 1
ATOM 2464 C CA . GLN A 1 318 ? 2.378 -21.124 -5.177 1.00 92.31 318 GLN A CA 1
ATOM 2465 C C . GLN A 1 318 ? 1.884 -20.741 -3.770 1.00 92.31 318 GLN A C 1
ATOM 2467 O O . GLN A 1 318 ? 2.083 -21.514 -2.830 1.00 92.31 318 GLN A O 1
ATOM 2472 N N . GLY A 1 319 ? 1.209 -19.597 -3.632 1.00 90.06 319 GLY A N 1
ATOM 2473 C CA . GLY A 1 319 ? 0.655 -19.073 -2.389 1.00 90.06 319 GLY A CA 1
ATOM 2474 C C . GLY A 1 319 ? 1.642 -18.277 -1.531 1.00 90.06 319 GLY A C 1
ATOM 2475 O O . GLY A 1 319 ? 1.306 -17.960 -0.390 1.00 90.06 319 GLY A O 1
ATOM 2476 N N . ASN A 1 320 ? 2.843 -17.941 -2.020 1.00 94.12 320 ASN A N 1
ATOM 2477 C CA . ASN A 1 320 ? 3.746 -17.059 -1.274 1.00 94.12 320 ASN A CA 1
ATOM 2478 C C . ASN A 1 320 ? 3.316 -15.603 -1.476 1.00 94.12 320 ASN A C 1
ATOM 2480 O O . ASN A 1 320 ? 3.142 -15.159 -2.608 1.00 94.12 320 ASN A O 1
ATOM 2484 N N . THR A 1 321 ? 3.171 -14.838 -0.394 1.00 96.75 321 THR A N 1
ATOM 2485 C CA . THR A 1 321 ? 2.837 -13.410 -0.481 1.00 96.75 321 THR A CA 1
ATOM 2486 C C . THR A 1 321 ? 4.084 -12.556 -0.700 1.00 96.75 321 THR A C 1
ATOM 2488 O O . THR A 1 321 ? 5.008 -12.580 0.112 1.00 96.75 321 THR A O 1
ATOM 2491 N N . HIS A 1 322 ? 4.072 -11.739 -1.751 1.00 98.12 322 HIS A N 1
ATOM 2492 C CA . HIS A 1 322 ? 5.121 -10.775 -2.083 1.00 98.12 322 HIS A CA 1
ATOM 2493 C C . HIS A 1 322 ? 4.660 -9.346 -1.810 1.00 98.12 322 HIS A C 1
ATOM 2495 O O . HIS A 1 322 ? 3.493 -9.011 -2.014 1.00 98.12 322 HIS A O 1
ATOM 2501 N N . ILE A 1 323 ? 5.575 -8.482 -1.370 1.00 98.62 323 ILE A N 1
ATOM 2502 C CA . ILE A 1 323 ? 5.271 -7.074 -1.092 1.00 98.62 323 ILE A CA 1
ATOM 2503 C C . ILE A 1 323 ? 5.783 -6.210 -2.243 1.00 98.62 323 ILE A C 1
ATOM 2505 O O . ILE A 1 323 ? 6.978 -6.218 -2.530 1.00 98.62 323 ILE A O 1
ATOM 2509 N N . LEU A 1 324 ? 4.900 -5.430 -2.867 1.00 98.62 324 LEU A N 1
ATOM 2510 C CA . LEU A 1 324 ? 5.270 -4.424 -3.869 1.00 98.62 324 LEU A CA 1
ATOM 2511 C C . LEU A 1 324 ? 5.056 -3.029 -3.288 1.00 98.62 324 LEU A C 1
ATOM 2513 O O . LEU A 1 324 ? 4.011 -2.775 -2.694 1.00 98.62 324 LEU A O 1
ATOM 2517 N N . VAL A 1 325 ? 6.024 -2.125 -3.449 1.00 98.19 325 VAL A N 1
ATOM 2518 C CA . VAL A 1 325 ? 5.939 -0.725 -2.995 1.00 98.19 325 VAL A CA 1
ATOM 2519 C C . VAL A 1 325 ? 6.240 0.229 -4.146 1.00 98.19 325 VAL A C 1
ATOM 2521 O O . VAL A 1 325 ? 7.210 0.030 -4.877 1.00 98.19 325 VAL A O 1
ATOM 2524 N N . GLY A 1 326 ? 5.419 1.268 -4.299 1.00 97.19 326 GLY A N 1
ATOM 2525 C CA . GLY A 1 326 ? 5.751 2.429 -5.121 1.00 97.19 326 GLY A CA 1
ATOM 2526 C C . GLY A 1 326 ? 6.573 3.416 -4.297 1.00 97.19 326 GLY A C 1
ATOM 2527 O O . GLY A 1 326 ? 6.074 3.938 -3.293 1.00 97.19 326 GLY A O 1
ATOM 2528 N N . ASP A 1 327 ? 7.819 3.663 -4.695 1.00 95.75 327 ASP A N 1
ATOM 2529 C CA . ASP A 1 327 ? 8.690 4.656 -4.064 1.00 95.75 327 ASP A CA 1
ATOM 2530 C C . ASP A 1 327 ? 8.824 5.889 -4.964 1.00 95.75 327 ASP A C 1
ATOM 2532 O O . ASP A 1 327 ? 9.150 5.785 -6.148 1.00 95.75 327 ASP A O 1
ATOM 2536 N N . ILE A 1 328 ? 8.511 7.060 -4.401 1.00 92.75 328 ILE A N 1
ATOM 2537 C CA . ILE A 1 328 ? 8.496 8.311 -5.157 1.00 92.75 328 ILE A CA 1
ATOM 2538 C C . ILE A 1 328 ? 9.914 8.861 -5.273 1.00 92.75 328 ILE A C 1
ATOM 2540 O O . ILE A 1 328 ? 10.557 9.185 -4.265 1.00 92.75 328 ILE A O 1
ATOM 2544 N N . GLY A 1 329 ? 10.334 9.060 -6.519 1.00 88.50 329 GLY A N 1
ATOM 2545 C CA . GLY A 1 329 ? 11.622 9.601 -6.930 1.00 88.50 329 GLY A CA 1
ATOM 2546 C C . GLY A 1 329 ? 11.882 11.013 -6.437 1.00 88.50 329 GLY A C 1
ATOM 2547 O O . GLY A 1 329 ? 10.970 11.746 -6.031 1.00 88.50 329 GLY A O 1
ATOM 2548 N N . ARG A 1 330 ? 13.153 11.419 -6.448 1.00 82.12 330 ARG A N 1
ATOM 2549 C CA . ARG A 1 330 ? 13.534 12.781 -6.079 1.00 82.12 330 ARG A CA 1
ATOM 2550 C C . ARG A 1 330 ? 13.329 13.725 -7.249 1.00 82.12 330 ARG A C 1
ATOM 2552 O O . ARG A 1 330 ? 12.497 14.624 -7.141 1.00 82.12 330 ARG A O 1
ATOM 2559 N N . ASP A 1 331 ? 14.090 13.497 -8.311 1.00 75.00 331 ASP A N 1
ATOM 2560 C CA . ASP A 1 331 ? 14.185 14.388 -9.465 1.00 75.00 331 ASP A CA 1
ATOM 2561 C C . ASP A 1 331 ? 14.237 13.617 -10.801 1.00 75.00 331 ASP A C 1
ATOM 2563 O O . ASP A 1 331 ? 14.053 14.238 -11.849 1.00 75.00 331 ASP A O 1
ATOM 2567 N N . ASN A 1 332 ? 14.507 12.298 -10.787 1.00 78.56 332 ASN A N 1
ATOM 2568 C CA . ASN A 1 332 ? 14.871 11.542 -11.992 1.00 78.56 332 ASN A CA 1
ATOM 2569 C C . ASN A 1 332 ? 14.019 10.292 -12.249 1.00 78.56 332 ASN A C 1
ATOM 2571 O O . ASN A 1 332 ? 13.621 10.094 -13.393 1.00 78.56 332 ASN A O 1
ATOM 2575 N N . ILE A 1 333 ? 13.769 9.434 -11.250 1.00 86.56 333 ILE A N 1
ATOM 2576 C CA . ILE A 1 333 ? 13.186 8.093 -11.470 1.00 86.56 333 ILE A CA 1
ATOM 2577 C C . ILE A 1 333 ? 12.116 7.765 -10.430 1.00 86.56 333 ILE A C 1
ATOM 2579 O O . ILE A 1 333 ? 12.370 7.847 -9.235 1.00 86.56 333 ILE A O 1
ATOM 2583 N N . GLU A 1 334 ? 10.948 7.328 -10.889 1.00 91.25 334 GLU A N 1
ATOM 2584 C CA . GLU A 1 334 ? 9.915 6.699 -10.064 1.00 91.25 334 GLU A CA 1
ATOM 2585 C C . GLU A 1 334 ? 10.081 5.175 -10.065 1.00 91.25 334 GLU A C 1
ATOM 2587 O O . GLU A 1 334 ? 10.357 4.573 -11.108 1.00 91.25 334 GLU A O 1
ATOM 2592 N N . GLU A 1 335 ? 9.888 4.541 -8.907 1.00 95.12 335 GLU A N 1
ATOM 2593 C CA . GLU A 1 335 ? 10.260 3.141 -8.690 1.00 95.12 335 GLU A CA 1
ATOM 2594 C C . GLU A 1 335 ? 9.086 2.263 -8.239 1.00 95.12 335 GLU A C 1
ATOM 2596 O O . GLU A 1 335 ? 8.316 2.621 -7.345 1.00 95.12 335 GLU A O 1
ATOM 2601 N N . VAL A 1 336 ? 9.018 1.050 -8.789 1.00 97.81 336 VAL A N 1
ATOM 2602 C CA . VAL A 1 336 ? 8.316 -0.094 -8.197 1.00 97.81 336 VAL A CA 1
ATOM 2603 C C . VAL A 1 336 ? 9.371 -1.045 -7.642 1.00 97.81 336 VAL A C 1
ATOM 2605 O O . VAL A 1 336 ? 10.247 -1.510 -8.373 1.00 97.81 336 VAL A O 1
ATOM 2608 N N . ASN A 1 337 ? 9.273 -1.363 -6.353 1.00 98.44 337 ASN A N 1
ATOM 2609 C CA . ASN A 1 337 ? 10.228 -2.204 -5.636 1.00 98.44 337 ASN A CA 1
ATOM 2610 C C . ASN A 1 337 ? 9.556 -3.470 -5.081 1.00 98.44 337 ASN A C 1
ATOM 2612 O O . ASN A 1 337 ? 8.538 -3.392 -4.392 1.00 98.44 337 ASN A O 1
ATOM 2616 N N . LEU A 1 338 ? 10.163 -4.635 -5.339 1.00 98.44 338 LEU A N 1
ATOM 2617 C CA . LEU A 1 338 ? 9.802 -5.912 -4.715 1.00 98.44 338 LEU A CA 1
ATOM 2618 C C . LEU A 1 338 ? 10.512 -6.020 -3.361 1.00 98.44 338 LEU A C 1
ATOM 2620 O O . LEU A 1 338 ? 11.736 -6.184 -3.290 1.00 98.44 338 LEU A O 1
ATOM 2624 N N . VAL A 1 339 ? 9.750 -5.874 -2.276 1.00 98.56 339 VAL A N 1
ATOM 2625 C CA . VAL A 1 339 ? 10.303 -5.730 -0.928 1.00 98.56 339 VAL A CA 1
ATOM 2626 C C . VAL A 1 339 ? 10.641 -7.083 -0.315 1.00 98.56 339 VAL A C 1
ATOM 2628 O O . VAL A 1 339 ? 9.771 -7.910 -0.054 1.00 98.56 339 VAL A O 1
ATOM 2631 N N . GLN A 1 340 ? 11.926 -7.275 -0.029 1.00 97.88 340 GLN A N 1
ATOM 2632 C CA . GLN A 1 340 ? 12.483 -8.443 0.645 1.00 97.88 340 GLN A CA 1
ATOM 2633 C C . GLN A 1 340 ? 13.007 -8.059 2.044 1.00 97.88 340 GLN A C 1
ATOM 2635 O O . GLN A 1 340 ? 13.544 -6.959 2.222 1.00 97.88 340 GLN A O 1
ATOM 2640 N N . PRO A 1 341 ? 12.923 -8.961 3.040 1.00 98.00 341 PRO A N 1
ATOM 2641 C CA . PRO A 1 341 ? 13.392 -8.685 4.394 1.00 98.00 341 PRO A CA 1
ATOM 2642 C C . PRO A 1 341 ? 14.907 -8.447 4.440 1.00 98.00 341 PRO A C 1
ATOM 2644 O O . PRO A 1 341 ? 15.702 -9.238 3.936 1.00 98.00 341 PRO A O 1
ATOM 2647 N N . GLY A 1 342 ? 15.306 -7.367 5.107 1.00 97.94 342 GLY A N 1
ATOM 2648 C CA . GLY A 1 342 ? 16.695 -7.006 5.392 1.00 97.94 342 GLY A CA 1
ATOM 2649 C C . GLY A 1 342 ? 17.415 -6.280 4.258 1.00 97.94 342 GLY A C 1
ATOM 2650 O O . GLY A 1 342 ? 18.585 -5.948 4.427 1.00 97.94 342 GLY A O 1
ATOM 2651 N N . ARG A 1 343 ? 16.744 -6.025 3.129 1.00 98.19 343 ARG A N 1
ATOM 2652 C CA . ARG A 1 343 ? 17.358 -5.416 1.943 1.00 98.19 343 ARG A CA 1
ATOM 2653 C C . ARG A 1 343 ? 17.470 -3.900 2.012 1.00 98.19 343 ARG A C 1
ATOM 2655 O O . ARG A 1 343 ? 16.678 -3.227 2.675 1.00 98.19 343 ARG A O 1
ATOM 2662 N N . ASN A 1 344 ? 18.459 -3.407 1.270 1.00 98.25 344 ASN A N 1
ATOM 2663 C CA . ASN A 1 344 ? 18.757 -2.002 1.044 1.00 98.25 344 ASN A CA 1
ATOM 2664 C C . ASN A 1 344 ? 18.310 -1.598 -0.373 1.00 98.25 344 ASN A C 1
ATOM 2666 O O . ASN A 1 344 ? 18.828 -2.157 -1.337 1.00 98.25 344 ASN A O 1
ATOM 2670 N N . TYR A 1 345 ? 17.402 -0.632 -0.505 1.00 98.06 345 TYR A N 1
ATOM 2671 C CA . TYR A 1 345 ? 16.903 -0.095 -1.785 1.00 98.06 345 TYR A CA 1
ATOM 2672 C C . TYR A 1 345 ? 17.717 1.112 -2.289 1.00 98.06 345 TYR A C 1
ATOM 2674 O O . TYR A 1 345 ? 17.414 1.731 -3.299 1.00 98.06 345 TYR A O 1
ATOM 2682 N N . GLY A 1 346 ? 18.833 1.409 -1.620 1.00 95.31 346 GLY A N 1
ATOM 2683 C CA . GLY A 1 346 ? 19.899 2.251 -2.148 1.00 95.31 346 GLY A CA 1
ATOM 2684 C C . GLY A 1 346 ? 19.727 3.754 -1.965 1.00 95.31 346 GLY A C 1
ATOM 2685 O O . GLY A 1 346 ? 20.747 4.441 -1.988 1.00 95.31 346 GLY A O 1
ATOM 2686 N N . TRP A 1 347 ? 18.533 4.296 -1.705 1.00 93.94 347 TRP A N 1
ATOM 2687 C CA . TRP A 1 347 ? 18.376 5.719 -1.365 1.00 93.94 347 TRP A CA 1
ATOM 2688 C C . TRP A 1 347 ? 19.178 6.041 -0.089 1.00 93.94 347 TRP A C 1
ATOM 2690 O O . TRP A 1 347 ? 19.034 5.364 0.925 1.00 93.94 347 TRP A O 1
ATOM 2700 N N . THR A 1 348 ? 20.071 7.031 -0.037 1.00 88.88 348 THR A N 1
ATOM 2701 C CA . THR A 1 348 ? 20.252 8.184 -0.941 1.00 88.88 348 THR A CA 1
ATOM 2702 C C . THR A 1 348 ? 21.363 8.040 -1.997 1.00 88.88 348 THR A C 1
ATOM 2704 O O . THR A 1 348 ? 21.734 9.025 -2.638 1.00 88.88 348 THR A O 1
ATOM 2707 N N . LYS A 1 349 ? 21.966 6.855 -2.136 1.00 90.00 349 LYS A N 1
ATOM 2708 C CA . LYS A 1 349 ? 23.101 6.563 -3.036 1.00 90.00 349 LYS A CA 1
ATOM 2709 C C . LYS A 1 349 ? 22.669 6.155 -4.439 1.00 90.00 349 LYS A C 1
ATOM 2711 O O . LYS A 1 349 ? 23.456 6.293 -5.379 1.00 90.00 349 LYS A O 1
ATOM 2716 N N . ARG A 1 350 ? 21.461 5.618 -4.570 1.00 92.00 350 ARG A N 1
ATOM 2717 C CA . ARG A 1 350 ? 20.826 5.220 -5.826 1.00 92.00 350 ARG A CA 1
ATOM 2718 C C . ARG A 1 350 ? 19.476 5.923 -5.962 1.00 92.00 350 ARG A C 1
ATOM 2720 O O . ARG A 1 350 ? 18.865 6.260 -4.951 1.00 92.00 350 ARG A O 1
ATOM 2727 N N . GLU A 1 351 ? 19.079 6.175 -7.201 1.00 90.31 351 GLU A N 1
ATOM 2728 C CA . GLU A 1 351 ? 17.734 6.592 -7.618 1.00 90.31 351 GLU A CA 1
ATOM 2729 C C . GLU A 1 351 ? 17.487 5.851 -8.936 1.00 90.31 351 GLU A C 1
ATOM 2731 O O . GLU A 1 351 ? 18.189 6.080 -9.924 1.00 90.31 351 GLU A O 1
ATOM 2736 N N . GLY A 1 352 ? 16.593 4.867 -8.913 1.00 91.44 352 GLY A N 1
ATOM 2737 C CA . GLY A 1 352 ? 16.507 3.823 -9.926 1.00 91.44 352 GLY A CA 1
ATOM 2738 C C . GLY A 1 352 ? 17.806 3.025 -10.085 1.00 91.44 352 GLY A C 1
ATOM 2739 O O . GLY A 1 352 ? 18.625 2.883 -9.173 1.00 91.44 352 GLY A O 1
ATOM 2740 N N . THR A 1 353 ? 18.043 2.532 -11.299 1.00 91.94 353 THR A N 1
ATOM 2741 C CA . THR A 1 353 ? 19.300 1.882 -11.712 1.00 91.94 353 THR A CA 1
ATOM 2742 C C . THR A 1 353 ? 20.436 2.873 -11.991 1.00 91.94 353 THR A C 1
ATOM 2744 O O . THR A 1 353 ? 21.137 2.729 -12.991 1.00 91.94 353 THR A O 1
ATOM 2747 N N . PHE A 1 354 ? 20.624 3.884 -11.137 1.00 89.81 354 PHE A N 1
ATOM 2748 C CA . PHE A 1 354 ? 21.628 4.934 -11.328 1.00 89.81 354 PHE A CA 1
ATOM 2749 C C . PHE A 1 354 ? 22.270 5.399 -10.015 1.00 89.81 354 PHE A C 1
ATOM 2751 O O . PHE A 1 354 ? 21.714 5.225 -8.931 1.00 89.81 354 PHE A O 1
ATOM 2758 N N . VAL A 1 355 ? 23.449 6.022 -10.099 1.00 90.00 355 VAL A N 1
ATOM 2759 C CA . VAL A 1 355 ? 24.102 6.690 -8.960 1.00 90.00 355 VAL A CA 1
ATOM 2760 C C . VAL A 1 355 ? 23.462 8.058 -8.750 1.00 90.00 355 VAL A C 1
ATOM 2762 O O . VAL A 1 355 ? 23.530 8.898 -9.639 1.00 90.00 355 VAL A O 1
ATOM 2765 N N . HIS A 1 356 ? 22.895 8.313 -7.570 1.00 85.69 356 HIS A N 1
ATOM 2766 C CA . HIS A 1 356 ? 22.253 9.593 -7.250 1.00 85.69 356 HIS A CA 1
ATOM 2767 C C . HIS A 1 356 ? 23.230 10.611 -6.633 1.00 85.69 356 HIS A C 1
ATOM 2769 O O . HIS A 1 356 ? 23.968 10.308 -5.688 1.00 85.69 356 HIS A O 1
ATOM 2775 N N . HIS A 1 357 ? 23.199 11.854 -7.132 1.00 77.19 357 HIS A N 1
ATOM 2776 C CA . HIS A 1 357 ? 24.071 12.945 -6.687 1.00 77.19 357 HIS A CA 1
ATOM 2777 C C . HIS A 1 357 ? 23.366 13.957 -5.783 1.00 77.19 357 HIS A C 1
ATOM 2779 O O . HIS A 1 357 ? 22.620 14.820 -6.238 1.00 77.19 357 HIS A O 1
ATOM 2785 N N . GLN A 1 358 ? 23.749 13.993 -4.504 1.00 67.88 358 GLN A N 1
ATOM 2786 C CA . GLN A 1 358 ? 23.278 14.996 -3.531 1.00 67.88 358 GLN A CA 1
ATOM 2787 C C . GLN A 1 358 ? 23.810 16.441 -3.772 1.00 67.88 358 GLN A C 1
ATOM 2789 O O . GLN A 1 358 ? 23.851 17.264 -2.847 1.00 67.88 358 GLN A O 1
ATOM 2794 N N . HIS A 1 359 ? 24.325 16.779 -4.958 1.00 61.25 359 HIS A N 1
ATOM 2795 C CA . HIS A 1 359 ? 25.062 18.026 -5.210 1.00 61.25 359 HIS A CA 1
ATOM 2796 C C . HIS A 1 359 ? 24.157 19.256 -5.420 1.00 61.25 359 HIS A C 1
ATOM 2798 O O . HIS A 1 359 ? 23.082 19.167 -5.984 1.00 61.25 359 HIS A O 1
ATOM 2804 N N . THR A 1 360 ? 24.608 20.426 -4.945 1.00 50.97 360 THR A N 1
ATOM 2805 C CA . THR A 1 360 ? 23.879 21.722 -4.985 1.00 50.97 360 THR A CA 1
ATOM 2806 C C . THR A 1 360 ? 24.369 22.657 -6.093 1.00 50.97 360 THR A C 1
ATOM 2808 O O . THR A 1 360 ? 23.929 23.798 -6.183 1.00 50.97 360 THR A O 1
ATOM 2811 N N . GLU A 1 361 ? 25.323 22.199 -6.897 1.00 52.25 361 GLU A N 1
ATOM 2812 C CA . GLU A 1 361 ? 25.856 22.917 -8.054 1.00 52.25 361 GLU A CA 1
ATOM 2813 C C . GLU A 1 361 ? 25.424 22.146 -9.309 1.00 52.25 361 GLU A C 1
ATOM 2815 O O . GLU A 1 361 ? 25.397 20.912 -9.256 1.00 52.25 361 GLU A O 1
ATOM 2820 N N . PRO A 1 362 ? 25.078 22.825 -10.415 1.00 50.62 362 PRO A N 1
ATOM 2821 C CA . PRO A 1 362 ? 24.556 22.158 -11.598 1.00 50.62 362 PRO A CA 1
A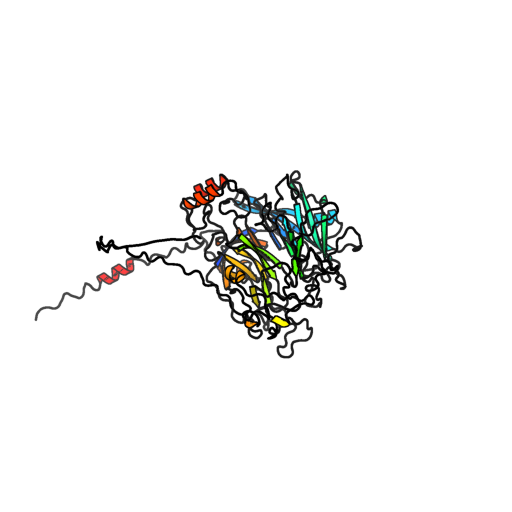TOM 2822 C C . PRO A 1 362 ? 25.631 21.296 -12.268 1.00 50.62 362 PRO A C 1
ATOM 2824 O O . PRO A 1 362 ? 26.808 21.671 -12.312 1.00 50.62 362 PRO A O 1
ATOM 2827 N N . HIS A 1 363 ? 25.225 20.151 -12.817 1.00 49.06 363 HIS A N 1
ATOM 2828 C CA . HIS A 1 363 ? 26.141 19.225 -13.477 1.00 49.06 363 HIS A CA 1
ATOM 2829 C C . HIS A 1 363 ? 26.801 19.901 -14.702 1.00 49.06 363 HIS A C 1
ATOM 2831 O O . HIS A 1 363 ? 26.093 20.455 -15.550 1.00 49.06 363 HIS A O 1
ATOM 2837 N N . PRO A 1 364 ? 28.145 19.897 -14.825 1.00 47.25 364 PRO A N 1
ATOM 2838 C CA . PRO A 1 364 ? 28.863 20.794 -15.738 1.00 47.25 364 PRO A CA 1
ATOM 2839 C C . PRO A 1 364 ? 28.595 20.550 -17.229 1.00 47.25 364 PRO A C 1
ATOM 2841 O O . PRO A 1 364 ? 28.730 21.490 -18.013 1.00 47.25 364 PRO A O 1
ATOM 2844 N N . ASP A 1 365 ? 28.212 19.330 -17.616 1.00 46.72 365 ASP A N 1
ATOM 2845 C CA . ASP A 1 365 ? 27.991 18.960 -19.022 1.00 46.72 365 ASP A CA 1
ATOM 2846 C C . ASP A 1 365 ? 26.512 18.988 -19.450 1.00 46.72 365 ASP A C 1
ATOM 2848 O O . ASP A 1 365 ? 26.223 19.034 -20.646 1.00 46.72 365 ASP A O 1
ATOM 2852 N N . THR A 1 366 ? 25.572 18.986 -18.498 1.00 50.94 366 THR A N 1
ATOM 2853 C CA . THR A 1 366 ? 24.119 18.909 -18.767 1.00 50.94 366 THR A CA 1
ATOM 2854 C C . THR A 1 366 ? 23.342 20.129 -18.267 1.00 50.94 366 THR A C 1
ATOM 2856 O O . THR A 1 366 ? 22.286 20.440 -18.807 1.00 50.94 366 THR A O 1
ATOM 2859 N N . GLY A 1 367 ? 23.874 20.871 -17.290 1.00 41.50 367 GLY A N 1
ATOM 2860 C CA . GLY A 1 367 ? 23.287 22.106 -16.760 1.00 41.50 367 GLY A CA 1
ATOM 2861 C C . GLY A 1 367 ? 22.166 21.916 -15.733 1.00 41.50 367 GLY A C 1
ATOM 2862 O O . GLY A 1 367 ? 21.717 22.910 -15.166 1.00 41.50 367 GLY A O 1
ATOM 2863 N N . TYR A 1 368 ? 21.738 20.679 -15.467 1.00 48.31 368 TYR A N 1
ATOM 2864 C CA . TYR A 1 368 ? 20.686 20.373 -14.495 1.00 48.31 368 TYR A CA 1
ATOM 2865 C C . TYR A 1 368 ? 21.189 20.477 -13.050 1.00 48.31 368 TYR A C 1
ATOM 2867 O O . TYR A 1 368 ? 22.339 20.143 -12.751 1.00 48.31 368 TYR A O 1
ATOM 2875 N N . TYR A 1 369 ? 20.319 20.951 -12.157 1.00 48.91 369 TYR A N 1
ATOM 2876 C CA . TYR A 1 369 ? 20.511 20.889 -10.709 1.00 48.91 369 TYR A CA 1
ATOM 2877 C C . TYR A 1 369 ? 19.953 19.565 -10.201 1.00 48.91 369 TYR A C 1
ATOM 2879 O O . TYR A 1 369 ? 18.786 19.287 -10.460 1.00 48.91 369 TYR A O 1
ATOM 2887 N N . TYR A 1 370 ? 20.765 18.819 -9.443 1.00 57.66 370 TYR A N 1
ATOM 2888 C CA . TYR A 1 370 ? 20.486 17.433 -9.039 1.00 57.66 370 TYR A CA 1
ATOM 2889 C C . TYR A 1 370 ? 20.411 16.479 -10.248 1.00 57.66 370 TYR A C 1
ATOM 2891 O O . TYR A 1 370 ? 20.186 16.901 -11.382 1.00 57.66 370 TYR A O 1
ATOM 2899 N N . GLY A 1 371 ? 20.725 15.200 -10.049 1.00 66.50 371 GLY A N 1
ATOM 2900 C CA . GLY A 1 371 ? 20.845 14.278 -11.178 1.00 66.50 371 GLY A CA 1
ATOM 2901 C C . GLY A 1 371 ? 21.492 12.947 -10.838 1.00 66.50 371 GLY A C 1
ATOM 2902 O O . GLY A 1 371 ? 21.918 12.704 -9.704 1.00 66.50 371 GLY A O 1
ATOM 2903 N N . VAL A 1 372 ? 21.578 12.111 -11.867 1.00 76.69 372 VAL A N 1
ATOM 2904 C CA . VAL A 1 372 ? 22.048 10.731 -11.796 1.00 76.69 372 VAL A CA 1
ATOM 2905 C C . VAL A 1 372 ? 23.151 10.438 -12.821 1.00 76.69 372 VAL A C 1
ATOM 2907 O O . VAL A 1 372 ? 23.153 11.018 -13.904 1.00 76.69 372 VAL A O 1
ATOM 2910 N N . ASP A 1 373 ? 24.069 9.530 -12.478 1.00 80.44 373 ASP A N 1
ATOM 2911 C CA . ASP A 1 373 ? 25.075 8.948 -13.387 1.00 80.44 373 ASP A CA 1
ATOM 2912 C C . ASP A 1 373 ? 24.812 7.449 -13.621 1.00 80.44 373 ASP A C 1
ATOM 2914 O O . ASP A 1 373 ? 24.232 6.769 -12.771 1.00 80.44 373 ASP A O 1
ATOM 2918 N N . ASP A 1 374 ? 25.322 6.911 -14.737 1.00 85.06 374 ASP A N 1
ATOM 2919 C CA . ASP A 1 374 ? 25.409 5.462 -14.976 1.00 85.06 374 ASP A CA 1
ATOM 2920 C C . ASP A 1 374 ? 26.033 4.721 -13.775 1.00 85.06 374 ASP A C 1
ATOM 2922 O O . ASP A 1 374 ? 26.977 5.200 -13.135 1.00 85.06 374 ASP A O 1
ATOM 2926 N N . LEU A 1 375 ? 25.551 3.503 -13.501 1.00 91.06 375 LEU A N 1
ATOM 2927 C CA . LEU A 1 375 ? 26.177 2.628 -12.509 1.00 91.06 375 LEU A CA 1
ATOM 2928 C C . LEU A 1 375 ? 27.631 2.300 -12.911 1.00 91.06 375 LEU A C 1
ATOM 2930 O O . LEU A 1 375 ? 27.896 2.009 -14.082 1.00 91.06 375 LEU A O 1
ATOM 2934 N N . PRO A 1 376 ? 28.587 2.300 -11.960 1.00 92.81 376 PRO A N 1
ATOM 2935 C CA . PRO A 1 376 ? 29.957 1.869 -12.210 1.00 92.81 376 PRO A CA 1
ATOM 2936 C C . PRO A 1 376 ? 30.020 0.472 -12.833 1.00 92.81 376 PRO A C 1
ATOM 2938 O O . PRO A 1 376 ? 29.272 -0.426 -12.456 1.00 92.81 376 PRO A O 1
ATOM 2941 N N . ALA A 1 377 ? 30.978 0.242 -13.732 1.00 93.06 377 ALA A N 1
ATOM 2942 C CA . ALA A 1 377 ? 31.187 -1.087 -14.315 1.00 93.06 377 ALA A CA 1
ATOM 2943 C C . ALA A 1 377 ? 31.512 -2.165 -13.256 1.00 93.06 377 ALA A C 1
ATOM 2945 O O . ALA A 1 377 ? 31.295 -3.345 -13.498 1.00 93.06 377 ALA A O 1
ATOM 2946 N N . ASP A 1 378 ? 32.015 -1.766 -12.083 1.00 93.88 378 ASP A N 1
ATOM 2947 C CA . ASP A 1 378 ? 32.269 -2.619 -10.922 1.00 93.88 378 ASP A CA 1
ATOM 2948 C C . ASP A 1 378 ? 31.193 -2.504 -9.823 1.00 93.88 378 ASP A C 1
ATOM 2950 O O . ASP A 1 378 ? 31.464 -2.836 -8.667 1.00 93.88 378 ASP A O 1
ATOM 2954 N N . GLU A 1 379 ? 29.963 -2.083 -10.152 1.00 95.75 379 GLU A N 1
ATOM 2955 C CA . GLU A 1 379 ? 28.850 -1.916 -9.198 1.00 95.75 379 GLU A CA 1
ATOM 2956 C C . GLU A 1 379 ? 28.539 -3.188 -8.399 1.00 95.75 379 GLU A C 1
ATOM 2958 O O . GLU A 1 379 ? 28.253 -3.102 -7.209 1.00 95.75 379 GLU A O 1
ATOM 2963 N N . ALA A 1 380 ? 28.698 -4.385 -8.971 1.00 95.50 380 ALA A N 1
ATOM 2964 C CA . ALA A 1 380 ? 28.584 -5.627 -8.203 1.00 95.50 380 ALA A CA 1
ATOM 2965 C C . ALA A 1 380 ? 29.582 -5.693 -7.024 1.00 95.50 380 ALA A C 1
ATOM 2967 O O . ALA A 1 380 ? 29.336 -6.349 -6.014 1.00 95.50 380 ALA A O 1
ATOM 2968 N N . THR A 1 381 ? 30.714 -4.993 -7.102 1.00 95.50 381 THR A N 1
ATOM 2969 C CA . THR A 1 381 ? 31.696 -4.892 -6.013 1.00 95.50 381 THR A CA 1
ATOM 2970 C C . THR A 1 381 ? 31.484 -3.656 -5.136 1.00 95.50 381 THR A C 1
ATOM 2972 O O . THR A 1 381 ? 31.604 -3.776 -3.918 1.00 95.50 381 THR A O 1
ATOM 2975 N N . VAL A 1 382 ? 31.189 -2.487 -5.721 1.00 94.12 382 VAL A N 1
ATOM 2976 C CA . VAL A 1 382 ? 31.120 -1.203 -4.986 1.00 94.12 382 VAL A CA 1
ATOM 2977 C C . VAL A 1 382 ? 29.714 -0.809 -4.514 1.00 94.12 382 VAL A C 1
ATOM 2979 O O . VAL A 1 382 ? 29.586 0.056 -3.650 1.00 94.12 382 VAL A O 1
ATOM 2982 N N . GLY A 1 383 ? 28.675 -1.463 -5.033 1.00 94.06 383 GLY A N 1
ATOM 2983 C CA . GLY A 1 383 ? 27.260 -1.298 -4.693 1.00 94.06 383 GLY A CA 1
ATOM 2984 C C . GLY A 1 383 ? 26.873 -1.956 -3.372 1.00 94.06 383 GLY A C 1
ATOM 2985 O O . GLY A 1 383 ? 26.000 -2.827 -3.332 1.00 94.06 383 GLY A O 1
ATOM 2986 N N . VAL A 1 384 ? 27.570 -1.575 -2.303 1.00 95.62 384 VAL A N 1
ATOM 2987 C CA . VAL A 1 384 ? 27.324 -2.022 -0.929 1.00 95.62 384 VAL A CA 1
ATOM 2988 C C . VAL A 1 384 ? 27.315 -0.845 0.040 1.00 95.62 384 VAL A C 1
ATOM 2990 O O . VAL A 1 384 ? 27.988 0.165 -0.187 1.00 95.62 384 VAL A O 1
ATOM 2993 N N . ASP A 1 385 ? 26.575 -0.992 1.134 1.00 92.75 385 ASP A N 1
ATOM 2994 C CA . ASP A 1 385 ? 26.625 -0.064 2.265 1.00 92.75 385 ASP A CA 1
ATOM 2995 C C . ASP A 1 385 ? 27.776 -0.374 3.243 1.00 92.75 385 ASP A C 1
ATOM 2997 O O . ASP A 1 385 ? 28.595 -1.273 3.030 1.00 92.75 385 ASP A O 1
ATOM 3001 N N . GLU A 1 386 ? 27.859 0.383 4.343 1.00 90.88 386 GLU A N 1
ATOM 3002 C CA . GLU A 1 386 ? 28.908 0.207 5.356 1.00 90.88 386 GLU A CA 1
ATOM 3003 C C . GLU A 1 386 ? 28.829 -1.123 6.128 1.00 90.88 386 GLU A C 1
ATOM 3005 O O . GLU A 1 386 ? 29.829 -1.563 6.702 1.00 90.88 386 GLU A O 1
ATOM 3010 N N . TYR A 1 387 ? 27.675 -1.794 6.101 1.00 90.50 387 TYR A N 1
ATOM 3011 C CA . TYR A 1 387 ? 27.474 -3.121 6.681 1.00 90.50 387 TYR A CA 1
ATOM 3012 C C . TYR A 1 387 ? 27.791 -4.250 5.685 1.00 90.50 387 TYR A C 1
ATOM 3014 O O . TYR A 1 387 ? 27.823 -5.419 6.079 1.00 90.50 387 TYR A O 1
ATOM 3022 N N . GLY A 1 388 ? 28.043 -3.914 4.415 1.00 93.31 388 GLY A N 1
ATOM 3023 C CA . GLY A 1 388 ? 28.295 -4.859 3.332 1.00 93.31 388 GLY A CA 1
ATOM 3024 C C . GLY A 1 388 ? 27.033 -5.464 2.709 1.00 93.31 388 GLY A C 1
ATOM 3025 O O . GLY A 1 388 ? 27.160 -6.438 1.965 1.00 93.31 388 GLY A O 1
ATOM 3026 N N . GLU A 1 389 ? 25.841 -4.928 2.996 1.00 95.25 389 GLU A N 1
ATOM 3027 C CA . GLU A 1 389 ? 24.615 -5.333 2.294 1.00 95.25 389 GLU A CA 1
ATOM 3028 C C . GLU A 1 389 ? 24.570 -4.670 0.915 1.00 95.25 389 GLU A C 1
ATOM 3030 O O . GLU A 1 389 ? 25.017 -3.534 0.740 1.00 95.25 389 GLU A O 1
ATOM 3035 N N . ARG A 1 390 ? 24.057 -5.400 -0.079 1.00 96.25 390 ARG A N 1
ATOM 3036 C CA . ARG A 1 390 ? 24.007 -4.945 -1.472 1.00 96.25 390 ARG A CA 1
ATOM 3037 C C . ARG A 1 390 ? 22.800 -4.058 -1.726 1.00 96.25 390 ARG A C 1
ATOM 3039 O O . ARG A 1 390 ? 21.722 -4.313 -1.187 1.00 96.25 390 ARG A O 1
ATOM 3046 N N . TYR A 1 391 ? 22.960 -3.079 -2.613 1.00 97.69 391 TYR A N 1
ATOM 3047 C CA . TYR A 1 391 ? 21.810 -2.350 -3.139 1.00 97.69 391 TYR A CA 1
ATOM 3048 C C . TYR A 1 391 ? 20.904 -3.276 -3.959 1.00 97.69 391 TYR A C 1
ATOM 3050 O O . TYR A 1 391 ? 21.360 -4.197 -4.642 1.00 97.69 391 TYR A O 1
ATOM 3058 N N . THR A 1 392 ? 19.608 -3.018 -3.841 1.00 98.31 392 THR A N 1
ATOM 3059 C CA . THR A 1 392 ? 18.509 -3.735 -4.480 1.00 98.31 392 THR A CA 1
ATOM 3060 C C . THR A 1 392 ? 17.799 -2.745 -5.381 1.00 98.31 392 THR A C 1
ATOM 3062 O O . THR A 1 392 ? 17.389 -1.684 -4.923 1.00 98.31 392 THR A O 1
ATOM 3065 N N . TYR A 1 393 ? 17.718 -3.080 -6.659 1.00 98.06 393 TYR A N 1
ATOM 3066 C CA . TYR A 1 393 ? 17.219 -2.216 -7.718 1.00 98.06 393 TYR A CA 1
ATOM 3067 C C . TYR A 1 393 ? 15.723 -2.446 -7.977 1.00 98.06 393 TYR A C 1
ATOM 3069 O O . TYR A 1 393 ? 15.222 -3.539 -7.689 1.00 98.06 393 TYR A O 1
ATOM 3077 N N . PRO A 1 394 ? 15.005 -1.453 -8.531 1.00 97.44 394 PRO A N 1
ATOM 3078 C CA . PRO A 1 394 ? 13.579 -1.579 -8.803 1.00 97.44 394 PRO A CA 1
ATOM 3079 C C . PRO A 1 394 ? 13.273 -2.665 -9.835 1.00 97.44 394 PRO A C 1
ATOM 3081 O O . PRO A 1 394 ? 14.016 -2.870 -10.795 1.00 97.44 394 PRO A O 1
ATOM 3084 N N . VAL A 1 395 ? 12.130 -3.327 -9.643 1.00 97.25 395 VAL A N 1
ATOM 3085 C CA . VAL A 1 395 ? 11.578 -4.333 -10.569 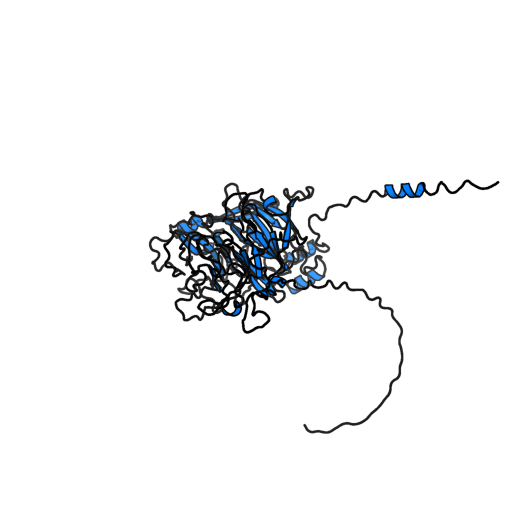1.00 97.25 395 VAL A CA 1
ATOM 3086 C C . VAL A 1 395 ? 10.926 -3.692 -11.791 1.00 97.25 395 VAL A C 1
ATOM 3088 O O . VAL A 1 395 ? 10.854 -4.315 -12.844 1.00 97.25 395 VAL A O 1
ATOM 3091 N N . ALA A 1 396 ? 10.488 -2.440 -11.672 1.00 94.19 396 ALA A N 1
ATOM 3092 C CA . ALA A 1 396 ? 10.093 -1.592 -12.787 1.00 94.19 396 ALA A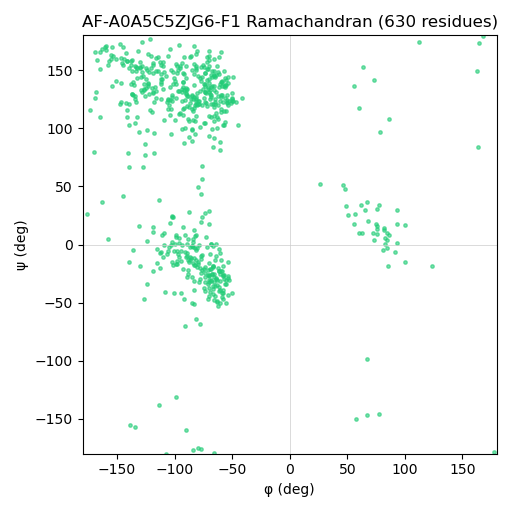 CA 1
ATOM 3093 C C . ALA A 1 396 ? 10.361 -0.132 -12.413 1.00 94.19 396 ALA A C 1
ATOM 3095 O O . ALA A 1 396 ? 10.118 0.269 -11.276 1.00 94.19 396 ALA A O 1
ATOM 3096 N N . GLN A 1 397 ? 10.841 0.674 -13.358 1.00 91.88 397 GLN A N 1
ATOM 3097 C CA . GLN A 1 397 ? 11.075 2.101 -13.130 1.00 91.88 397 GLN A CA 1
ATOM 3098 C C . GLN A 1 397 ? 10.645 2.923 -14.346 1.00 91.88 397 GLN A C 1
ATOM 3100 O O . GLN A 1 397 ? 10.694 2.437 -15.480 1.00 91.88 397 GLN A O 1
ATOM 3105 N N . TRP A 1 398 ? 10.246 4.170 -14.125 1.00 85.94 398 TRP A N 1
ATOM 3106 C CA . TRP A 1 398 ? 9.990 5.122 -15.205 1.00 85.94 398 TRP A CA 1
ATOM 3107 C C . TRP A 1 398 ? 10.562 6.495 -14.857 1.00 85.94 398 TRP A C 1
ATOM 3109 O O . TRP A 1 398 ? 10.713 6.849 -13.689 1.00 85.94 398 TRP A O 1
ATOM 3119 N N . ASP A 1 399 ? 10.975 7.236 -15.876 1.00 80.12 399 ASP A N 1
ATOM 3120 C CA . ASP A 1 399 ? 11.728 8.469 -15.707 1.00 80.12 399 ASP A CA 1
ATOM 3121 C C . ASP A 1 399 ? 10.818 9.681 -15.488 1.00 80.12 399 ASP A C 1
ATOM 3123 O O . ASP A 1 399 ? 9.629 9.710 -15.814 1.00 80.12 399 ASP A O 1
ATOM 3127 N N . HIS A 1 400 ? 11.421 10.743 -14.974 1.00 78.31 400 HIS A N 1
ATOM 3128 C CA . HIS A 1 400 ? 10.819 12.060 -14.868 1.00 78.31 400 HIS A CA 1
ATOM 3129 C C . HIS A 1 400 ? 10.809 12.753 -16.237 1.00 78.31 400 HIS A C 1
ATOM 3131 O O . HIS A 1 400 ? 11.482 13.760 -16.462 1.00 78.31 400 HIS A O 1
ATOM 3137 N N . ASN A 1 401 ? 10.004 12.200 -17.141 1.00 60.34 401 ASN A N 1
ATOM 3138 C CA . ASN A 1 401 ? 9.884 12.564 -18.547 1.00 60.34 401 ASN A CA 1
ATOM 3139 C C . ASN A 1 401 ? 9.434 14.036 -18.699 1.00 60.34 401 ASN A C 1
ATOM 3141 O O . ASN A 1 401 ? 8.242 14.351 -18.729 1.00 60.34 401 ASN A O 1
ATOM 3145 N N . GLY A 1 402 ? 10.385 14.980 -18.728 1.00 52.38 402 GLY A N 1
ATOM 3146 C CA . GLY A 1 402 ? 10.052 16.404 -18.792 1.00 52.38 402 GLY A CA 1
ATOM 3147 C C . GLY A 1 402 ? 11.162 17.386 -18.431 1.00 52.38 402 GLY A C 1
ATOM 3148 O O . GLY A 1 402 ? 11.135 17.996 -17.361 1.00 52.38 402 GLY A O 1
ATOM 3149 N N . VAL A 1 403 ? 12.033 17.708 -19.394 1.00 41.97 403 VAL A N 1
ATOM 3150 C CA . VAL A 1 403 ? 12.668 19.036 -19.391 1.00 41.97 403 VAL A CA 1
ATOM 3151 C C . VAL A 1 403 ? 11.564 20.064 -19.645 1.00 41.97 403 VAL A C 1
ATOM 3153 O O . VAL A 1 403 ? 11.079 20.198 -20.769 1.00 41.97 403 VAL A O 1
ATOM 3156 N N . ASN A 1 404 ? 11.159 20.815 -18.620 1.00 40.16 404 ASN A N 1
ATOM 3157 C CA . ASN A 1 404 ? 10.057 21.780 -18.712 1.00 40.16 404 ASN A CA 1
ATOM 3158 C C . ASN A 1 404 ? 10.497 23.117 -19.363 1.00 40.16 404 ASN A C 1
ATOM 3160 O O . ASN A 1 404 ? 10.243 24.213 -18.853 1.00 40.16 404 ASN A O 1
ATOM 3164 N N . VAL A 1 405 ? 11.179 23.020 -20.516 1.00 41.41 405 VAL A N 1
ATOM 3165 C CA . VAL A 1 405 ? 11.770 24.144 -21.276 1.00 41.41 405 VAL A CA 1
ATOM 3166 C C . VAL A 1 405 ? 10.746 25.197 -21.705 1.00 41.41 405 VAL A C 1
ATOM 3168 O O . VAL A 1 405 ? 11.122 26.345 -21.938 1.00 41.41 405 VAL A O 1
ATOM 3171 N N . GLU A 1 406 ? 9.460 24.847 -21.801 1.00 39.50 406 GLU A N 1
ATOM 3172 C CA . GLU A 1 406 ? 8.401 25.804 -22.150 1.00 39.50 406 GLU A CA 1
ATOM 3173 C C . GLU A 1 406 ? 7.941 26.679 -20.968 1.00 39.50 406 GLU A C 1
ATOM 3175 O O . GLU A 1 406 ? 7.344 27.734 -21.196 1.00 39.50 406 GLU A O 1
ATOM 3180 N N . LEU A 1 407 ? 8.243 26.299 -19.717 1.00 40.06 407 LEU A N 1
ATOM 3181 C CA . LEU A 1 407 ? 7.828 27.032 -18.510 1.00 40.06 407 LEU A CA 1
ATOM 3182 C C . LEU A 1 407 ? 8.973 27.742 -17.768 1.00 40.06 407 LEU A C 1
ATOM 3184 O O . LEU A 1 407 ? 8.698 28.570 -16.897 1.00 40.06 407 LEU A O 1
ATOM 3188 N N . GLY A 1 408 ? 10.238 27.477 -18.115 1.00 37.41 408 GLY A N 1
ATOM 3189 C CA . GLY A 1 408 ? 11.403 28.114 -17.477 1.00 37.41 408 GLY A CA 1
ATOM 3190 C C . GLY A 1 408 ? 11.573 27.745 -15.998 1.00 37.41 408 GLY A C 1
ATOM 3191 O O . GLY A 1 408 ? 12.040 28.561 -15.202 1.00 37.41 408 GLY A O 1
ATOM 3192 N N . ALA A 1 409 ? 11.136 26.538 -15.632 1.00 42.03 409 ALA A N 1
ATOM 3193 C CA . ALA A 1 409 ? 11.252 25.953 -14.302 1.00 42.03 409 ALA A CA 1
ATOM 3194 C C . ALA A 1 409 ? 12.109 24.679 -14.396 1.00 42.03 409 ALA A C 1
ATOM 3196 O O . ALA A 1 409 ? 11.593 23.564 -14.439 1.00 42.03 409 ALA A O 1
ATOM 3197 N N . ASP A 1 410 ? 13.426 24.871 -14.463 1.00 47.44 410 ASP A N 1
ATOM 3198 C CA . ASP A 1 410 ? 14.429 23.860 -14.843 1.00 47.44 410 ASP A CA 1
ATOM 3199 C C . ASP A 1 410 ? 14.708 22.771 -13.769 1.00 47.44 410 ASP A C 1
ATOM 3201 O O . ASP A 1 410 ? 15.826 22.268 -13.683 1.00 47.44 410 ASP A O 1
ATOM 3205 N N . TRP A 1 411 ? 13.742 22.463 -12.890 1.00 50.88 411 TRP A N 1
ATOM 3206 C CA . TRP A 1 411 ? 13.956 21.665 -11.662 1.00 50.88 411 TRP A CA 1
ATOM 3207 C C . TRP A 1 411 ? 12.706 20.971 -11.074 1.00 50.88 411 TRP A C 1
ATOM 3209 O O . TRP A 1 411 ? 12.790 20.386 -9.999 1.00 50.88 411 TRP A O 1
ATOM 3219 N N . TRP A 1 412 ? 11.533 21.030 -11.719 1.00 58.62 412 TRP A N 1
ATOM 3220 C CA . TRP A 1 412 ? 10.347 20.280 -11.266 1.00 58.62 412 TRP A CA 1
ATOM 3221 C C . TRP A 1 412 ? 9.599 19.707 -12.470 1.00 58.62 412 TRP A C 1
ATOM 3223 O O . TRP A 1 412 ? 8.867 20.417 -13.165 1.00 58.62 412 TRP A O 1
ATOM 3233 N N . THR A 1 413 ? 9.767 18.408 -12.702 1.00 64.38 413 THR A N 1
ATOM 3234 C CA . THR A 1 413 ? 9.158 17.680 -13.828 1.00 64.38 413 THR A CA 1
ATOM 3235 C C . THR A 1 413 ? 7.661 17.454 -13.604 1.00 64.38 413 THR A C 1
ATOM 3237 O O . THR A 1 413 ? 6.860 17.656 -14.508 1.00 64.38 413 THR A O 1
ATOM 3240 N N . GLY A 1 414 ? 7.263 17.185 -12.355 1.00 73.25 414 GLY A N 1
ATOM 3241 C CA . GLY A 1 414 ? 5.862 17.029 -11.970 1.00 73.25 414 GLY A CA 1
ATOM 3242 C C . GLY A 1 414 ? 5.367 15.592 -11.992 1.00 73.25 414 GLY A C 1
ATOM 3243 O O . GLY A 1 414 ? 4.170 15.406 -12.179 1.00 73.25 414 GLY A O 1
ATOM 3244 N N . ASN A 1 415 ? 6.258 14.630 -11.750 1.00 81.94 415 ASN A N 1
ATOM 3245 C CA . ASN A 1 415 ? 5.984 13.197 -11.673 1.00 81.94 415 ASN A CA 1
ATOM 3246 C C . ASN A 1 415 ? 5.903 12.713 -10.212 1.00 81.94 415 ASN A C 1
ATOM 3248 O O . ASN A 1 415 ? 6.525 13.313 -9.334 1.00 81.94 415 ASN A O 1
ATOM 3252 N N . ALA A 1 416 ? 5.079 11.691 -9.951 1.00 89.19 416 ALA A N 1
ATOM 3253 C CA . ALA A 1 416 ? 5.056 10.924 -8.697 1.00 89.19 416 ALA A CA 1
ATOM 3254 C C . ALA A 1 416 ? 4.197 9.653 -8.848 1.00 89.19 416 ALA A C 1
ATOM 3256 O O . ALA A 1 416 ? 3.043 9.746 -9.283 1.00 89.19 416 ALA A O 1
ATOM 3257 N N . ILE A 1 417 ? 4.714 8.495 -8.440 1.00 91.81 417 ILE A N 1
ATOM 3258 C CA . ILE A 1 417 ? 4.021 7.206 -8.468 1.00 91.81 417 ILE A CA 1
ATOM 3259 C C . ILE A 1 417 ? 3.029 7.060 -7.310 1.00 91.81 417 ILE A C 1
ATOM 3261 O O . ILE A 1 417 ? 3.356 7.275 -6.144 1.00 91.81 417 ILE A O 1
ATOM 3265 N N . SER A 1 418 ? 1.806 6.630 -7.620 1.00 91.12 418 SER A N 1
ATOM 3266 C CA . SER A 1 418 ? 0.958 5.893 -6.675 1.00 91.12 418 SER A CA 1
ATOM 3267 C C . SER A 1 418 ? 0.830 4.482 -7.214 1.00 91.12 418 SER A C 1
ATOM 3269 O O . SER A 1 418 ? 0.418 4.282 -8.354 1.00 91.12 418 SER A O 1
ATOM 3271 N N . SER A 1 419 ? 1.167 3.512 -6.381 1.00 85.88 419 SER A N 1
ATOM 3272 C CA . SER A 1 419 ? 1.050 2.080 -6.648 1.00 85.88 419 SER A CA 1
ATOM 3273 C C . SER A 1 419 ? -0.307 1.532 -6.213 1.00 85.88 419 SER A C 1
ATOM 3275 O O . SER A 1 419 ? -0.931 2.073 -5.299 1.00 85.88 419 SER A O 1
ATOM 3277 N N . SER A 1 420 ? -0.735 0.447 -6.853 1.00 90.62 420 SER A N 1
ATOM 3278 C CA . SER A 1 420 ? -1.894 -0.355 -6.461 1.00 90.62 420 SER A CA 1
ATOM 3279 C C . SER A 1 420 ? -1.440 -1.755 -6.005 1.00 90.62 420 SER A C 1
ATOM 3281 O O . SER A 1 420 ? -0.445 -1.901 -5.289 1.00 90.62 420 SER A O 1
ATOM 3283 N N . PHE A 1 421 ? -2.175 -2.780 -6.419 1.00 97.19 421 PHE A N 1
ATOM 3284 C CA . PHE A 1 421 ? -1.973 -4.211 -6.213 1.00 97.19 421 PHE A CA 1
ATOM 3285 C C . PHE A 1 421 ? -2.032 -4.943 -7.569 1.00 97.19 421 PHE A C 1
ATOM 3287 O O . PHE A 1 421 ? -2.300 -4.322 -8.605 1.00 97.19 421 PHE A O 1
ATOM 3294 N N . VAL A 1 422 ? -1.745 -6.246 -7.570 1.00 97.88 422 VAL A N 1
ATOM 3295 C CA . VAL A 1 422 ? -1.883 -7.123 -8.744 1.00 97.88 422 VAL A CA 1
ATOM 3296 C C . VAL A 1 422 ? -3.336 -7.592 -8.863 1.00 97.88 422 VAL A C 1
ATOM 3298 O O . VAL A 1 422 ? -3.894 -8.144 -7.914 1.00 97.88 422 VAL A O 1
ATOM 3301 N N . ILE A 1 423 ? -3.960 -7.408 -10.029 1.00 96.94 423 ILE A N 1
ATOM 3302 C CA . ILE A 1 423 ? -5.297 -7.962 -10.299 1.00 96.94 423 ILE A CA 1
ATOM 3303 C C . ILE A 1 423 ? -5.178 -9.483 -10.469 1.00 96.94 423 ILE A C 1
ATOM 3305 O O . ILE A 1 423 ? -4.469 -9.945 -11.356 1.00 96.94 423 ILE A O 1
ATOM 3309 N N . GLN A 1 424 ? -5.853 -10.258 -9.614 1.00 93.50 424 GLN A N 1
ATOM 3310 C CA . GLN A 1 424 ? -5.789 -11.735 -9.597 1.00 93.50 424 GLN A CA 1
ATOM 3311 C C . GLN A 1 424 ? -7.148 -12.350 -9.213 1.00 93.50 424 GLN A C 1
ATOM 3313 O O . GLN A 1 424 ? -7.243 -13.206 -8.330 1.00 93.50 424 GLN A O 1
ATOM 3318 N N . ASN A 1 425 ? -8.242 -11.809 -9.748 1.00 92.75 425 ASN A N 1
ATOM 3319 C CA . ASN A 1 425 ? -9.606 -12.198 -9.368 1.00 92.75 425 ASN A CA 1
ATOM 3320 C C . ASN A 1 425 ? -10.437 -12.789 -10.519 1.00 92.75 425 ASN A C 1
ATOM 3322 O O . ASN A 1 425 ? -11.643 -12.957 -10.357 1.00 92.75 425 ASN A O 1
ATOM 3326 N N . GLY A 1 426 ? -9.819 -13.110 -11.663 1.00 91.25 426 GLY A N 1
ATOM 3327 C CA . GLY A 1 426 ? -10.509 -13.745 -12.792 1.00 91.25 426 GLY A CA 1
ATOM 3328 C C . GLY A 1 426 ? -11.537 -12.856 -13.501 1.00 91.25 426 GLY A C 1
ATOM 3329 O O . GLY A 1 426 ? -12.440 -13.368 -14.154 1.00 91.25 426 GLY A O 1
ATOM 3330 N N . SER A 1 427 ? -11.444 -11.533 -13.350 1.00 92.06 427 SER A N 1
ATOM 3331 C CA . SER A 1 427 ? -12.392 -10.572 -13.928 1.00 92.06 427 SER A CA 1
ATOM 3332 C C . SER A 1 427 ? -12.155 -10.325 -15.426 1.00 92.06 427 SER A C 1
ATOM 3334 O O . SER A 1 427 ? -12.967 -10.736 -16.251 1.00 92.06 427 SER A O 1
ATOM 3336 N N . ASP A 1 428 ? -11.044 -9.682 -15.793 1.00 93.75 428 ASP A N 1
ATOM 3337 C CA . ASP A 1 428 ? -10.654 -9.406 -17.183 1.00 93.75 428 ASP A CA 1
ATOM 3338 C C . ASP A 1 428 ? -9.277 -10.025 -17.491 1.00 93.75 428 ASP A C 1
ATOM 3340 O O . ASP A 1 428 ? -8.272 -9.569 -16.941 1.00 93.75 428 ASP A O 1
ATOM 3344 N N . PRO A 1 429 ? -9.178 -11.007 -18.412 1.00 92.62 429 PRO A N 1
ATOM 3345 C CA . PRO A 1 429 ? -7.904 -11.617 -18.810 1.00 92.62 429 PRO A CA 1
ATOM 3346 C C . PRO A 1 429 ? -6.862 -10.655 -19.397 1.00 92.62 429 PRO A C 1
ATOM 3348 O O . PRO A 1 429 ? -5.717 -11.054 -19.592 1.00 92.62 429 PRO A O 1
ATOM 3351 N N . ALA A 1 430 ? -7.241 -9.424 -19.754 1.00 93.06 430 ALA A N 1
ATOM 3352 C CA . ALA A 1 430 ? -6.306 -8.390 -20.195 1.00 93.06 430 ALA A CA 1
ATOM 3353 C C . ALA A 1 430 ? -5.688 -7.589 -19.031 1.00 93.06 430 ALA A C 1
ATOM 3355 O O . ALA A 1 430 ? -4.749 -6.825 -19.262 1.00 93.06 430 ALA A O 1
ATOM 3356 N N . LEU A 1 431 ? -6.222 -7.738 -17.813 1.00 95.56 431 LEU A N 1
ATOM 3357 C CA . LEU A 1 431 ? -5.718 -7.137 -16.573 1.00 95.56 431 LEU A CA 1
ATOM 3358 C C . LEU A 1 431 ? -5.224 -8.183 -15.563 1.00 95.56 431 LEU A C 1
ATOM 3360 O O . LEU A 1 431 ? -4.509 -7.821 -14.635 1.00 95.56 431 LEU A O 1
ATOM 3364 N N . ASP A 1 432 ? -5.584 -9.454 -15.731 1.00 93.56 432 ASP A N 1
ATOM 3365 C CA . ASP A 1 432 ? -5.155 -10.541 -14.853 1.00 93.56 432 ASP A CA 1
ATOM 3366 C C . ASP A 1 432 ? -3.618 -10.678 -14.793 1.00 93.56 432 ASP A C 1
ATOM 3368 O O . ASP A 1 432 ? -2.900 -10.479 -15.780 1.00 93.56 432 ASP A O 1
ATOM 3372 N N . ASN A 1 433 ? -3.116 -10.953 -13.591 1.00 96.50 433 ASN A 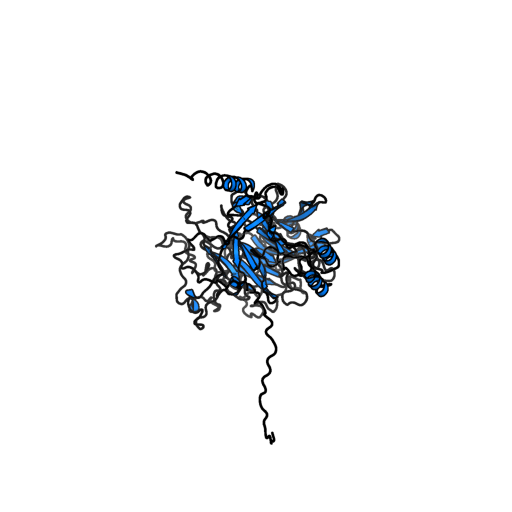N 1
ATOM 3373 C CA . ASN A 1 433 ? -1.702 -10.938 -13.208 1.00 96.50 433 ASN A CA 1
ATOM 3374 C C . ASN A 1 433 ? -0.954 -9.608 -13.473 1.00 96.50 433 ASN A C 1
ATOM 3376 O O . ASN A 1 433 ? 0.277 -9.587 -13.489 1.00 96.50 433 ASN A O 1
ATOM 3380 N N . GLN A 1 434 ? -1.655 -8.482 -13.671 1.00 97.38 434 GLN A N 1
ATOM 3381 C CA . GLN A 1 434 ? -1.022 -7.173 -13.888 1.00 97.38 434 GLN A CA 1
ATOM 3382 C C . GLN A 1 434 ? -0.981 -6.333 -12.604 1.00 97.38 434 GLN A C 1
ATOM 3384 O O . GLN A 1 434 ? -2.013 -6.058 -11.985 1.00 97.38 434 GLN A O 1
ATOM 3389 N N . PHE A 1 435 ? 0.211 -5.858 -12.238 1.00 98.06 435 PHE A N 1
ATOM 3390 C CA . PHE A 1 435 ? 0.403 -4.822 -11.224 1.00 98.06 435 PHE A CA 1
ATOM 3391 C C . PHE A 1 435 ? 0.099 -3.449 -11.820 1.00 98.06 435 PHE A C 1
ATOM 3393 O O . PHE A 1 435 ? 0.754 -3.042 -12.780 1.00 98.06 435 PHE A O 1
ATOM 3400 N N . ILE A 1 436 ? -0.862 -2.717 -11.251 1.00 97.00 436 ILE A N 1
ATOM 3401 C CA . ILE A 1 436 ? -1.269 -1.396 -11.754 1.00 97.00 436 ILE A CA 1
ATOM 3402 C C . ILE A 1 436 ? -0.657 -0.272 -10.907 1.00 97.00 436 ILE A C 1
ATOM 3404 O O . ILE A 1 436 ? -0.662 -0.318 -9.676 1.00 97.00 436 ILE A O 1
ATOM 3408 N N . HIS A 1 437 ? -0.183 0.791 -11.554 1.00 94.88 437 HIS A N 1
ATOM 3409 C CA . HIS A 1 437 ? 0.247 2.032 -10.897 1.00 94.88 437 HIS A CA 1
ATOM 3410 C C . HIS A 1 437 ? -0.088 3.253 -11.759 1.00 94.88 437 HIS A C 1
ATOM 3412 O O . HIS A 1 437 ? -0.526 3.115 -12.901 1.00 94.88 437 HIS A O 1
ATOM 3418 N N . LEU A 1 438 ? 0.048 4.465 -11.216 1.00 92.62 438 LEU A N 1
ATOM 3419 C CA . LEU A 1 438 ? -0.115 5.687 -12.006 1.00 92.62 438 LEU A CA 1
ATOM 3420 C C . LEU A 1 438 ? 0.867 6.796 -11.640 1.00 92.62 438 LEU A C 1
ATOM 3422 O O . LEU A 1 438 ? 1.298 6.914 -10.491 1.00 92.62 438 LEU A O 1
ATOM 3426 N N . ASN A 1 439 ? 1.073 7.700 -12.595 1.00 90.12 439 ASN A N 1
ATOM 3427 C CA . ASN A 1 439 ? 1.613 9.030 -12.348 1.00 90.12 439 ASN A CA 1
ATOM 3428 C C . ASN A 1 439 ? 0.509 9.982 -11.850 1.00 90.12 439 ASN A C 1
ATOM 3430 O O . ASN A 1 439 ? -0.395 10.360 -12.604 1.00 90.12 439 ASN A O 1
ATOM 3434 N N . PHE A 1 440 ? 0.560 10.389 -10.579 1.00 86.19 440 PHE A N 1
ATOM 3435 C CA . PHE A 1 440 ? -0.509 11.194 -9.978 1.00 86.19 440 PHE A CA 1
ATOM 3436 C C . PHE A 1 440 ? -0.296 12.713 -10.005 1.00 86.19 440 PHE A C 1
ATOM 3438 O O . PHE A 1 440 ? -1.166 13.469 -9.552 1.00 86.19 440 PHE A O 1
ATOM 3445 N N . ALA A 1 441 ? 0.870 13.179 -10.449 1.00 81.69 441 ALA A N 1
ATOM 3446 C CA . ALA A 1 441 ? 1.288 14.564 -10.275 1.00 81.69 441 ALA A CA 1
ATOM 3447 C C . ALA A 1 441 ? 0.859 15.486 -11.451 1.00 81.69 441 ALA A C 1
ATOM 3449 O O . ALA A 1 441 ? -0.176 15.265 -12.082 1.00 81.69 441 ALA A O 1
ATOM 3450 N N . ASN A 1 442 ? 1.505 16.644 -11.620 1.00 70.75 442 ASN A N 1
ATOM 3451 C CA . ASN A 1 442 ? 0.936 17.809 -12.321 1.00 70.75 442 ASN A CA 1
ATOM 3452 C C . ASN A 1 442 ? 0.680 17.549 -13.815 1.00 70.75 442 ASN A C 1
ATOM 3454 O O . ASN A 1 442 ? 1.628 17.317 -14.548 1.00 70.75 442 ASN A O 1
ATOM 3458 N N . ASN A 1 443 ? -0.559 17.708 -14.293 1.00 66.56 443 ASN A N 1
ATOM 3459 C CA . ASN A 1 443 ? -0.931 17.511 -15.706 1.00 66.56 443 ASN A CA 1
ATOM 3460 C C . ASN A 1 443 ? -0.674 16.101 -16.273 1.00 66.56 443 ASN A C 1
ATOM 3462 O O . ASN A 1 443 ? -0.860 15.881 -17.467 1.00 66.56 443 ASN A O 1
ATOM 3466 N N . HIS A 1 444 ? -0.339 15.150 -15.405 1.00 77.31 444 HIS A N 1
ATOM 3467 C CA . HIS A 1 444 ? -0.259 13.735 -15.717 1.00 77.31 444 HIS A CA 1
ATOM 3468 C C . HIS A 1 444 ? -1.467 12.990 -15.151 1.00 77.31 444 HIS A C 1
ATOM 3470 O O . HIS A 1 444 ? -2.257 13.510 -14.350 1.00 77.31 444 HIS A O 1
ATOM 3476 N N . GLY A 1 445 ? -1.600 11.749 -15.597 1.00 85.81 445 GLY A N 1
ATOM 3477 C CA . GLY A 1 445 ? -2.551 10.752 -15.113 1.00 85.81 445 GLY A CA 1
ATOM 3478 C C . GLY A 1 445 ? -2.343 9.419 -15.813 1.00 85.81 445 GLY A C 1
ATOM 3479 O O . GLY A 1 445 ? -3.302 8.681 -16.020 1.00 85.81 445 GLY A O 1
ATOM 3480 N N . ASP A 1 446 ? -1.119 9.176 -16.273 1.00 90.06 446 ASP A N 1
ATOM 3481 C CA . ASP A 1 446 ? -0.743 7.988 -17.016 1.00 90.06 446 ASP A CA 1
ATOM 3482 C C . ASP A 1 446 ? -0.881 6.779 -16.108 1.00 90.06 446 ASP A C 1
ATOM 3484 O O . ASP A 1 446 ? -0.280 6.737 -15.034 1.00 90.06 446 ASP A O 1
ATOM 3488 N N . VAL A 1 447 ? -1.718 5.835 -16.532 1.00 93.81 447 VAL A N 1
ATOM 3489 C CA . VAL A 1 447 ? -1.900 4.562 -15.847 1.00 93.81 447 VAL A CA 1
ATOM 3490 C C . VAL A 1 447 ? -0.961 3.566 -16.502 1.00 93.81 447 VAL A C 1
ATOM 3492 O O . VAL A 1 447 ? -1.014 3.356 -17.717 1.00 93.81 447 VAL A O 1
ATOM 3495 N N . TYR A 1 448 ? -0.107 2.968 -15.690 1.00 94.38 448 TYR A N 1
ATOM 3496 C CA . TYR A 1 448 ? 0.877 1.986 -16.096 1.00 94.38 448 TYR A CA 1
ATOM 3497 C C . TYR A 1 448 ? 0.506 0.611 -15.558 1.00 94.38 448 TYR A C 1
ATOM 3499 O O . TYR A 1 448 ? -0.197 0.483 -14.552 1.00 94.38 448 TYR A O 1
ATOM 3507 N N . HIS A 1 449 ? 1.022 -0.417 -16.217 1.00 96.25 449 HIS A N 1
ATOM 3508 C CA . HIS A 1 449 ? 1.035 -1.757 -15.673 1.00 96.25 449 HIS A CA 1
ATOM 3509 C C . HIS A 1 449 ? 2.320 -2.504 -16.005 1.00 96.25 449 HIS A C 1
ATOM 3511 O O . HIS A 1 449 ? 3.019 -2.186 -16.974 1.00 96.25 449 HIS A O 1
ATOM 3517 N N . ASN A 1 450 ? 2.585 -3.508 -15.178 1.00 96.00 450 ASN A N 1
ATOM 3518 C CA . ASN A 1 450 ? 3.657 -4.477 -15.325 1.00 96.00 450 ASN A CA 1
ATOM 3519 C C . ASN A 1 450 ? 3.080 -5.874 -15.105 1.00 96.00 450 ASN A C 1
ATOM 3521 O O . ASN A 1 450 ? 2.229 -6.057 -14.232 1.00 96.00 450 ASN A O 1
ATOM 3525 N N . ASP A 1 451 ? 3.575 -6.852 -15.851 1.00 97.12 451 ASP A N 1
ATOM 3526 C CA . ASP A 1 451 ? 3.245 -8.251 -15.607 1.00 97.12 451 ASP A CA 1
ATOM 3527 C C . ASP A 1 451 ? 3.923 -8.745 -14.316 1.00 97.12 451 ASP A C 1
ATOM 3529 O O . ASP A 1 451 ? 5.099 -8.451 -14.069 1.00 97.12 451 ASP A O 1
ATOM 3533 N N . PHE A 1 452 ? 3.178 -9.445 -13.459 1.00 98.25 452 PHE A N 1
ATOM 3534 C CA . PHE A 1 452 ? 3.678 -9.853 -12.148 1.00 98.25 452 PHE A CA 1
ATOM 3535 C C . PHE A 1 452 ? 4.695 -11.002 -12.225 1.00 98.25 452 PHE A C 1
ATOM 3537 O O . PHE A 1 452 ? 5.624 -11.029 -11.416 1.00 98.25 452 PHE A O 1
ATOM 3544 N N . ASP A 1 453 ? 4.629 -11.876 -13.233 1.00 97.50 453 ASP A N 1
ATOM 3545 C CA . ASP A 1 453 ? 5.653 -12.910 -13.433 1.00 97.50 453 ASP A CA 1
ATOM 3546 C C . ASP A 1 453 ? 6.975 -12.273 -13.894 1.00 97.50 453 ASP A C 1
ATOM 3548 O O . ASP A 1 453 ? 8.050 -12.671 -13.435 1.00 97.50 453 ASP A O 1
ATOM 3552 N N . ASP A 1 454 ? 6.910 -11.236 -14.740 1.00 96.38 454 ASP A N 1
ATOM 3553 C CA . ASP A 1 454 ? 8.084 -10.436 -15.124 1.00 96.38 454 ASP A CA 1
ATOM 3554 C C . ASP A 1 454 ? 8.675 -9.664 -13.925 1.00 96.38 454 ASP A C 1
ATOM 3556 O O . ASP A 1 454 ? 9.899 -9.551 -13.818 1.00 96.38 454 ASP A O 1
ATOM 3560 N N . ILE A 1 455 ? 7.838 -9.183 -12.993 1.00 97.69 455 ILE A N 1
ATOM 3561 C CA . ILE A 1 455 ? 8.274 -8.588 -11.714 1.00 97.69 455 ILE A CA 1
ATOM 3562 C C . ILE A 1 455 ? 9.015 -9.619 -10.850 1.00 97.69 455 ILE A C 1
ATOM 3564 O O . ILE A 1 455 ? 10.102 -9.333 -10.345 1.00 97.69 455 ILE A O 1
ATOM 3568 N N . LEU A 1 456 ? 8.443 -10.813 -10.664 1.00 97.81 456 LEU A N 1
ATOM 3569 C CA . LEU A 1 456 ? 9.035 -11.870 -9.835 1.00 97.81 456 LEU A CA 1
ATOM 3570 C C . LEU A 1 456 ? 10.300 -12.472 -10.474 1.00 97.81 456 LEU A C 1
ATOM 3572 O O . LEU A 1 456 ? 11.186 -12.950 -9.763 1.00 97.81 456 LEU A O 1
ATOM 3576 N N . GLY A 1 457 ? 10.404 -12.429 -11.805 1.00 95.81 457 GLY A N 1
ATOM 3577 C CA . GLY A 1 457 ? 11.569 -12.862 -12.578 1.00 95.81 457 GLY A CA 1
ATOM 3578 C C . GLY A 1 457 ? 12.707 -11.838 -12.692 1.00 95.81 457 GLY A C 1
ATOM 3579 O O . GLY A 1 457 ? 13.737 -12.158 -13.292 1.00 95.81 457 GLY A O 1
ATOM 3580 N N . ALA A 1 458 ? 12.549 -10.625 -12.154 1.00 95.75 458 ALA A N 1
ATOM 3581 C CA . ALA A 1 458 ? 13.502 -9.529 -12.321 1.00 95.75 458 ALA A CA 1
ATOM 3582 C C . ALA A 1 458 ? 14.826 -9.734 -11.551 1.00 95.75 458 ALA A C 1
ATOM 3584 O O . ALA A 1 458 ? 14.850 -10.078 -10.365 1.00 95.75 458 ALA A O 1
ATOM 3585 N N . VAL A 1 459 ? 15.956 -9.449 -12.206 1.00 96.38 459 VAL A N 1
ATOM 3586 C CA . VAL A 1 459 ? 17.285 -9.445 -11.579 1.00 96.38 459 VAL A CA 1
ATOM 3587 C C . VAL A 1 459 ? 17.519 -8.084 -10.926 1.00 96.38 459 VAL A C 1
ATOM 3589 O O . VAL A 1 459 ? 17.888 -7.117 -11.587 1.00 96.38 459 VAL A O 1
ATOM 3592 N N . THR A 1 460 ? 17.318 -8.018 -9.610 1.00 96.62 460 THR A N 1
ATOM 3593 C CA . THR A 1 460 ? 17.381 -6.773 -8.820 1.00 96.62 460 THR A CA 1
ATOM 3594 C C . THR A 1 460 ? 18.629 -6.631 -7.948 1.00 96.62 460 THR A C 1
ATOM 3596 O O . THR A 1 460 ? 18.831 -5.587 -7.335 1.00 96.62 460 THR A O 1
ATOM 3599 N N . GLN A 1 461 ? 19.494 -7.646 -7.873 1.00 95.69 461 GLN A N 1
ATOM 3600 C CA . GLN A 1 461 ? 20.749 -7.588 -7.114 1.00 95.69 461 GLN A CA 1
ATOM 3601 C C . GLN A 1 461 ? 21.912 -8.195 -7.893 1.00 95.69 461 GLN A C 1
ATOM 3603 O O . GLN A 1 461 ? 21.850 -9.357 -8.303 1.00 95.69 461 GLN A O 1
ATOM 3608 N N . LEU A 1 462 ? 23.004 -7.437 -7.987 1.00 96.50 462 LEU A N 1
ATOM 3609 C CA . LEU A 1 462 ? 24.271 -7.898 -8.548 1.00 96.50 462 LEU A CA 1
ATOM 3610 C C . LEU A 1 462 ? 25.088 -8.711 -7.525 1.00 96.50 462 LEU A C 1
ATOM 3612 O O . LEU A 1 462 ? 25.028 -8.459 -6.322 1.00 96.50 462 LEU A O 1
ATOM 3616 N N . ASP A 1 463 ? 25.896 -9.662 -7.989 1.00 95.44 463 ASP A N 1
ATOM 3617 C CA . ASP A 1 463 ? 26.830 -10.458 -7.187 1.00 95.44 463 ASP A CA 1
ATOM 3618 C C . ASP A 1 463 ? 28.136 -10.687 -7.976 1.00 95.44 463 ASP A C 1
ATOM 3620 O O . ASP A 1 463 ? 28.127 -11.403 -8.972 1.00 95.44 463 ASP A O 1
ATOM 3624 N N . PRO A 1 464 ? 29.295 -10.167 -7.524 1.00 95.69 464 PRO A N 1
ATOM 3625 C CA . PRO A 1 464 ? 30.572 -10.235 -8.239 1.00 95.69 464 PRO A CA 1
ATOM 3626 C C . PRO A 1 464 ? 31.198 -11.642 -8.225 1.00 95.69 464 PRO A C 1
ATOM 3628 O O . PRO A 1 464 ? 32.350 -11.823 -8.621 1.00 95.69 464 PRO A O 1
ATOM 3631 N N . ASN A 1 465 ? 30.476 -12.639 -7.705 1.00 96.25 465 ASN A N 1
ATOM 3632 C CA . ASN A 1 465 ? 30.832 -14.055 -7.751 1.00 96.25 465 ASN A CA 1
ATOM 3633 C C . ASN A 1 465 ? 29.924 -14.855 -8.706 1.00 96.25 465 ASN A C 1
ATOM 3635 O O . ASN A 1 465 ? 30.113 -16.068 -8.833 1.00 96.25 465 ASN A O 1
ATOM 3639 N N . ASP A 1 466 ? 28.951 -14.203 -9.348 1.00 95.81 466 ASP A N 1
ATOM 3640 C CA . ASP A 1 466 ? 27.937 -14.804 -10.211 1.00 95.81 466 ASP A CA 1
ATOM 3641 C C . ASP A 1 466 ? 27.973 -14.152 -11.609 1.00 95.81 466 ASP A C 1
ATOM 3643 O O . ASP A 1 466 ? 27.372 -13.097 -11.794 1.00 95.81 466 ASP A O 1
ATOM 3647 N N . PRO A 1 467 ? 28.638 -14.775 -12.606 1.00 93.44 467 PRO A N 1
ATOM 3648 C CA . PRO A 1 467 ? 28.799 -14.237 -13.970 1.00 93.44 467 PRO A CA 1
ATOM 3649 C C . PRO A 1 467 ? 27.521 -14.209 -14.832 1.00 93.44 467 PRO A C 1
ATOM 3651 O O . PRO A 1 467 ? 27.579 -14.432 -16.043 1.00 93.44 467 PRO A O 1
ATOM 3654 N N . SER A 1 468 ? 26.364 -14.091 -14.184 1.00 92.56 468 SER A N 1
ATOM 3655 C CA . SER A 1 468 ? 25.061 -13.806 -14.788 1.00 92.56 468 SER A CA 1
ATOM 3656 C C . SER A 1 468 ? 24.386 -12.571 -14.177 1.00 92.56 468 SER A C 1
ATOM 3658 O O . SER A 1 468 ? 23.233 -12.284 -14.499 1.00 92.56 468 SER A O 1
ATOM 3660 N N . ARG A 1 469 ? 25.084 -11.898 -13.249 1.00 93.75 469 ARG A N 1
ATOM 3661 C CA . ARG A 1 469 ? 24.697 -10.672 -12.541 1.00 93.75 469 ARG A CA 1
ATOM 3662 C C . ARG A 1 469 ? 25.916 -10.003 -11.878 1.00 93.75 469 ARG A C 1
ATOM 3664 O O . ARG A 1 469 ? 25.799 -9.498 -10.762 1.00 93.75 469 ARG A O 1
ATOM 3671 N N . ASP A 1 470 ? 27.089 -10.028 -12.511 1.00 94.69 470 ASP A N 1
ATOM 3672 C CA . ASP A 1 470 ? 28.295 -9.324 -12.051 1.00 94.69 470 ASP A CA 1
ATOM 3673 C C . ASP A 1 470 ? 28.523 -7.958 -12.734 1.00 94.69 470 ASP A C 1
ATOM 3675 O O . ASP A 1 470 ? 29.334 -7.170 -12.237 1.00 94.69 470 ASP A O 1
ATOM 3679 N N . GLU A 1 471 ? 27.742 -7.606 -13.765 1.00 94.56 471 GLU A N 1
ATOM 3680 C CA . GLU A 1 471 ? 27.756 -6.287 -14.424 1.00 94.56 471 GLU A CA 1
ATOM 3681 C C . GLU A 1 471 ? 26.371 -5.581 -14.403 1.00 94.56 471 GLU A C 1
ATOM 3683 O O . GLU A 1 471 ? 25.336 -6.241 -14.500 1.00 94.56 471 GLU A O 1
ATOM 3688 N N . PRO A 1 472 ? 26.293 -4.228 -14.353 1.00 94.31 472 PRO A N 1
ATOM 3689 C CA . PRO A 1 472 ? 25.018 -3.484 -14.351 1.00 94.31 472 PRO A CA 1
ATOM 3690 C C . PRO A 1 472 ? 24.041 -3.813 -15.489 1.00 94.31 472 PRO A C 1
ATOM 3692 O O . PRO A 1 472 ? 22.831 -3.689 -15.318 1.00 94.31 472 PRO A O 1
ATOM 3695 N N . ALA A 1 473 ? 24.558 -4.233 -16.647 1.00 92.19 473 ALA A N 1
ATOM 3696 C CA . ALA A 1 473 ? 23.762 -4.597 -17.820 1.00 92.19 473 ALA A CA 1
ATOM 3697 C C . ALA A 1 473 ? 22.943 -5.894 -17.646 1.00 92.19 473 ALA A C 1
ATOM 3699 O O . ALA A 1 473 ? 22.140 -6.223 -18.518 1.00 92.19 473 ALA A O 1
ATOM 3700 N N . GLU A 1 474 ? 23.161 -6.628 -16.552 1.00 94.62 474 GLU A N 1
ATOM 3701 C CA . GLU A 1 474 ? 22.487 -7.887 -16.226 1.00 94.62 474 GLU A CA 1
ATOM 3702 C C . GLU A 1 474 ? 21.354 -7.721 -15.204 1.00 94.62 474 GLU A C 1
ATOM 3704 O O . GLU A 1 474 ? 20.609 -8.670 -14.958 1.00 94.62 474 GLU A O 1
ATOM 3709 N N . LEU A 1 475 ? 21.180 -6.517 -14.640 1.00 95.44 475 LEU A N 1
ATOM 3710 C CA . LEU A 1 475 ? 19.917 -6.155 -13.998 1.00 95.44 475 LEU A CA 1
ATOM 3711 C C . LEU A 1 475 ? 18.779 -6.294 -15.017 1.00 95.44 475 LEU A C 1
ATOM 3713 O O . LEU A 1 475 ? 18.984 -6.068 -16.212 1.00 95.44 475 LEU A O 1
ATOM 3717 N N . THR A 1 476 ? 17.572 -6.623 -14.565 1.00 94.81 476 THR A N 1
ATOM 3718 C CA . THR A 1 476 ? 16.396 -6.645 -15.443 1.00 94.81 476 THR A CA 1
ATOM 3719 C C . THR A 1 476 ? 15.170 -6.048 -14.774 1.00 94.81 476 THR A C 1
ATOM 3721 O O . THR A 1 476 ? 15.060 -6.033 -13.551 1.00 94.81 476 THR A O 1
ATOM 3724 N N . GLN A 1 477 ? 14.253 -5.544 -15.596 1.00 92.56 477 GLN A N 1
ATOM 3725 C CA . GLN A 1 477 ? 12.982 -4.959 -15.176 1.00 92.56 477 GLN A CA 1
ATOM 3726 C C . GLN A 1 477 ? 11.824 -5.552 -15.979 1.00 92.56 477 GLN A C 1
ATOM 3728 O O . GLN A 1 477 ? 12.000 -5.947 -17.139 1.00 92.56 477 GLN A O 1
ATOM 3733 N N . ALA A 1 478 ? 10.641 -5.574 -15.368 1.00 93.75 478 ALA A N 1
ATOM 3734 C CA . ALA A 1 478 ? 9.378 -5.826 -16.044 1.00 93.75 478 ALA A CA 1
ATOM 3735 C C . ALA A 1 478 ? 9.059 -4.689 -17.029 1.00 93.75 478 ALA A C 1
ATOM 3737 O O . ALA A 1 478 ? 9.387 -3.524 -16.785 1.00 93.75 478 ALA A O 1
ATOM 3738 N N . GLU A 1 479 ? 8.418 -5.005 -18.158 1.00 90.19 479 GLU A N 1
ATOM 3739 C CA . GLU A 1 479 ? 8.068 -3.978 -19.142 1.00 90.19 479 GLU A CA 1
ATOM 3740 C C . GLU A 1 479 ? 6.989 -3.032 -18.582 1.00 90.19 479 GLU A C 1
ATOM 3742 O O . GLU A 1 479 ? 5.952 -3.475 -18.090 1.00 90.19 479 GLU A O 1
ATOM 3747 N N . ASN A 1 480 ? 7.234 -1.719 -18.651 1.00 89.75 480 ASN A N 1
ATOM 3748 C CA . ASN A 1 480 ? 6.242 -0.690 -18.337 1.00 89.75 480 ASN A CA 1
ATOM 3749 C C . ASN A 1 480 ? 5.367 -0.419 -19.567 1.00 89.75 480 ASN A C 1
ATOM 3751 O O . ASN A 1 480 ? 5.844 0.098 -20.579 1.00 89.75 480 ASN A O 1
ATOM 3755 N N . LEU A 1 481 ? 4.076 -0.733 -19.462 1.00 92.50 481 LEU A N 1
ATOM 3756 C CA . LEU A 1 481 ? 3.080 -0.511 -20.511 1.00 92.50 481 LEU A CA 1
ATOM 3757 C C . LEU A 1 481 ? 1.991 0.451 -20.022 1.00 92.50 481 LEU A C 1
ATOM 3759 O O . LEU A 1 481 ? 1.646 0.455 -18.844 1.00 92.50 481 LEU A O 1
ATOM 3763 N N . ARG A 1 482 ? 1.422 1.268 -20.916 1.00 93.50 482 ARG A N 1
ATOM 3764 C CA . ARG A 1 482 ? 0.306 2.182 -20.596 1.00 93.50 482 ARG A CA 1
ATOM 3765 C C . ARG A 1 482 ? -1.058 1.529 -20.820 1.00 93.50 482 ARG A C 1
ATOM 3767 O O . ARG A 1 482 ? -1.277 0.835 -21.817 1.00 93.50 482 ARG A O 1
ATOM 3774 N N . LEU A 1 483 ? -2.007 1.847 -19.945 1.00 95.06 483 LEU A N 1
ATOM 3775 C CA . LEU A 1 483 ? -3.432 1.560 -20.113 1.00 95.06 483 LEU A CA 1
ATOM 3776 C C . LEU A 1 483 ? -4.170 2.811 -20.589 1.00 95.06 483 LEU A C 1
ATOM 3778 O O . LEU A 1 483 ? -3.869 3.926 -20.166 1.00 95.06 483 LEU A O 1
ATOM 3782 N N . ARG A 1 484 ? -5.171 2.625 -21.455 1.00 95.56 484 ARG A N 1
ATOM 3783 C CA . ARG A 1 484 ? -6.195 3.659 -21.674 1.00 95.56 484 ARG A CA 1
ATOM 3784 C C . ARG A 1 484 ? -7.245 3.589 -20.576 1.00 95.56 484 ARG A C 1
ATOM 3786 O O . ARG A 1 484 ? -7.376 2.563 -19.910 1.00 95.56 484 ARG A O 1
ATOM 3793 N N . VAL A 1 485 ? -8.033 4.649 -20.442 1.00 95.88 485 VAL A N 1
ATOM 3794 C CA . VAL A 1 485 ? -9.181 4.675 -19.532 1.00 95.88 485 VAL A CA 1
ATOM 3795 C C . VAL A 1 485 ? -10.458 4.894 -20.346 1.00 95.88 485 VAL A C 1
ATOM 3797 O O . VAL A 1 485 ? -10.503 5.753 -21.220 1.00 95.88 485 VAL A O 1
ATOM 3800 N N . SER A 1 486 ? -11.490 4.086 -20.112 1.00 96.25 486 SER A N 1
ATOM 3801 C CA . SER A 1 486 ? -12.817 4.227 -20.714 1.00 96.25 486 SER A CA 1
ATOM 3802 C C . SER A 1 486 ? -13.786 4.681 -19.631 1.00 96.25 486 SER A C 1
ATOM 3804 O O . SER A 1 486 ? -14.107 3.915 -18.731 1.00 96.25 486 SER A O 1
ATOM 3806 N N . TYR A 1 487 ? -14.192 5.946 -19.685 1.00 95.31 487 TYR A N 1
ATOM 3807 C CA . TYR A 1 487 ? -14.946 6.613 -18.630 1.00 95.31 487 TYR A CA 1
ATOM 3808 C C . TYR A 1 487 ? -16.443 6.667 -18.951 1.00 95.31 487 TYR A C 1
ATOM 3810 O O . TYR A 1 487 ? -16.872 7.446 -19.811 1.00 95.31 487 TYR A O 1
ATOM 3818 N N . ASP A 1 488 ? -17.234 5.858 -18.249 1.00 93.88 488 ASP A N 1
ATOM 3819 C CA . ASP A 1 488 ? -18.666 6.111 -18.090 1.00 93.88 488 ASP A CA 1
ATOM 3820 C C . ASP A 1 488 ? -18.826 7.277 -17.104 1.00 93.88 488 ASP A C 1
ATOM 3822 O O . ASP A 1 488 ? -18.279 7.248 -16.005 1.00 93.88 488 ASP A O 1
ATOM 3826 N N . HIS A 1 489 ? -19.500 8.343 -17.531 1.00 89.00 489 HIS A N 1
ATOM 3827 C CA . HIS A 1 489 ? -19.520 9.632 -16.837 1.00 89.00 489 HIS A CA 1
ATOM 3828 C C . HIS A 1 489 ? -20.902 10.027 -16.304 1.00 89.00 489 HIS A C 1
ATOM 3830 O O . HIS A 1 489 ? -21.023 11.073 -15.659 1.00 89.00 489 HIS A O 1
ATOM 3836 N N . ASP A 1 490 ? -21.931 9.225 -16.576 1.00 84.69 490 ASP A N 1
ATOM 3837 C CA . ASP A 1 490 ? -23.305 9.435 -16.114 1.00 84.69 490 ASP A CA 1
ATOM 3838 C C . ASP A 1 490 ? -23.990 8.156 -15.593 1.00 84.69 490 ASP A C 1
ATOM 3840 O O . ASP A 1 490 ? -25.083 8.258 -15.030 1.00 84.69 490 ASP A O 1
ATOM 3844 N N . ASN A 1 491 ? -23.334 6.992 -15.697 1.00 83.00 491 ASN A N 1
ATOM 3845 C CA . ASN A 1 491 ? -23.861 5.663 -15.373 1.00 83.00 491 ASN A CA 1
ATOM 3846 C C . ASN A 1 491 ? -25.148 5.338 -16.167 1.00 83.00 491 ASN A C 1
ATOM 3848 O O . ASN A 1 491 ? -25.991 4.559 -15.706 1.00 83.00 491 ASN A O 1
ATOM 3852 N N . ASP A 1 492 ? -25.333 5.951 -17.347 1.00 85.50 492 ASP A N 1
ATOM 3853 C CA . ASP A 1 492 ? -26.422 5.632 -18.271 1.00 85.50 492 ASP A CA 1
ATOM 3854 C C . ASP A 1 492 ? -25.912 4.633 -19.328 1.00 85.50 492 ASP A C 1
ATOM 3856 O O . ASP A 1 492 ? -25.106 5.002 -20.183 1.00 85.50 492 ASP A O 1
ATOM 3860 N N . PRO A 1 493 ? -26.399 3.376 -19.357 1.00 83.38 493 PRO A N 1
ATOM 3861 C CA . PRO A 1 493 ? -25.943 2.377 -20.327 1.00 83.38 493 PRO A CA 1
ATOM 3862 C C . PRO A 1 493 ? -26.261 2.729 -21.794 1.00 83.38 493 PRO A C 1
ATOM 3864 O O . PRO A 1 493 ? -25.779 2.045 -22.701 1.00 83.38 493 PRO A O 1
ATOM 3867 N N . GLU A 1 494 ? -27.075 3.759 -22.054 1.00 88.94 494 GLU A N 1
ATOM 3868 C CA . GLU A 1 494 ? -27.315 4.305 -23.396 1.00 88.94 494 GLU A CA 1
ATOM 3869 C C . GLU A 1 494 ? -26.289 5.395 -23.797 1.00 88.94 494 GLU A C 1
ATOM 3871 O O . GLU A 1 494 ? -26.179 5.721 -24.987 1.00 88.94 494 GLU A O 1
ATOM 3876 N N . THR A 1 495 ? -25.516 5.941 -22.849 1.00 89.75 495 THR A N 1
ATOM 3877 C CA . THR A 1 495 ? -24.418 6.891 -23.086 1.00 89.75 495 THR A CA 1
ATOM 3878 C C . THR A 1 495 ? -23.102 6.129 -23.320 1.00 89.75 495 THR A C 1
ATOM 3880 O O . THR A 1 495 ? -22.625 5.416 -22.443 1.00 89.75 495 THR A O 1
ATOM 3883 N N . PRO A 1 496 ? -22.443 6.261 -24.490 1.00 90.50 496 PRO A N 1
ATOM 3884 C CA . PRO A 1 496 ? -21.155 5.606 -24.713 1.00 90.50 496 PRO A CA 1
ATOM 3885 C C . PRO A 1 496 ? -20.044 6.196 -23.822 1.00 90.50 496 PRO A C 1
ATOM 3887 O O . PRO A 1 496 ? -19.915 7.425 -23.770 1.00 90.50 496 PRO A O 1
ATOM 3890 N N . PRO A 1 497 ? -19.184 5.362 -23.205 1.00 93.56 497 PRO A N 1
ATOM 3891 C CA . PRO A 1 497 ? -18.085 5.844 -22.378 1.00 93.56 497 PRO A CA 1
ATOM 3892 C C . PRO A 1 497 ? -17.020 6.568 -23.213 1.00 93.56 497 PRO A C 1
ATOM 3894 O O . PRO A 1 497 ? -16.775 6.256 -24.385 1.00 93.56 497 PRO A O 1
ATOM 3897 N N . VAL A 1 498 ? -16.354 7.541 -22.596 1.00 94.25 498 VAL A N 1
ATOM 3898 C CA . VAL A 1 498 ? -15.311 8.359 -23.224 1.00 94.25 498 VAL A CA 1
ATOM 3899 C C . VAL A 1 498 ? -13.961 7.664 -23.074 1.00 94.25 498 VAL A C 1
ATOM 3901 O O . VAL A 1 498 ? -13.489 7.459 -21.962 1.00 94.25 498 VAL A O 1
ATOM 3904 N N . LEU A 1 499 ? -13.320 7.309 -24.189 1.00 95.06 499 LEU A N 1
ATOM 3905 C CA . LEU A 1 499 ? -11.959 6.770 -24.177 1.00 95.06 499 LEU A CA 1
ATOM 3906 C C . LEU A 1 499 ? -10.937 7.912 -24.058 1.00 95.06 499 LEU A C 1
ATOM 3908 O O . LEU A 1 499 ? -10.874 8.769 -24.940 1.00 95.06 499 LEU A O 1
ATOM 3912 N N . THR A 1 500 ? -10.130 7.883 -23.002 1.00 93.00 500 THR A N 1
ATOM 3913 C CA . THR A 1 500 ? -9.054 8.833 -22.699 1.00 93.00 500 THR A CA 1
ATOM 3914 C C . THR A 1 500 ? -7.691 8.135 -22.703 1.00 93.00 500 THR A C 1
ATOM 3916 O O . THR A 1 500 ? -7.592 6.906 -22.600 1.00 93.00 500 THR A O 1
ATOM 3919 N N . GLU A 1 501 ? -6.612 8.906 -22.848 1.00 91.31 501 GLU A N 1
ATOM 3920 C CA . GLU A 1 501 ? -5.242 8.371 -22.778 1.00 91.31 501 GLU A CA 1
ATOM 3921 C C . GLU A 1 501 ? -4.704 8.315 -21.344 1.00 91.31 501 GLU A C 1
ATOM 3923 O O . GLU A 1 501 ? -3.692 7.666 -21.090 1.00 91.31 501 GLU A O 1
ATOM 3928 N N . SER A 1 502 ? -5.389 8.978 -20.412 1.00 90.31 502 SER A N 1
ATOM 3929 C CA . SER A 1 502 ? -4.980 9.123 -19.020 1.00 90.31 502 SER A CA 1
ATOM 3930 C C . SER A 1 502 ? -6.182 9.275 -18.076 1.00 90.31 502 SER A C 1
ATOM 3932 O O . SER A 1 502 ? -7.269 9.708 -18.472 1.00 90.31 502 SER A O 1
ATOM 3934 N N . PHE A 1 503 ? -5.971 8.997 -16.788 1.00 92.25 503 PHE A N 1
ATOM 3935 C CA . PHE A 1 503 ? -6.920 9.305 -15.712 1.00 92.25 503 PHE A CA 1
ATOM 3936 C C . PHE A 1 503 ? -7.028 10.822 -15.432 1.00 92.25 503 PHE A C 1
ATOM 3938 O O . PHE A 1 503 ? -7.997 11.287 -14.836 1.00 92.25 503 PHE A O 1
ATOM 3945 N N . HIS A 1 504 ? -6.075 11.628 -15.916 1.00 90.06 504 HIS A N 1
ATOM 3946 C CA . HIS A 1 504 ? -6.107 13.094 -15.827 1.00 90.06 504 HIS A CA 1
ATOM 3947 C C . HIS A 1 504 ? -7.360 13.694 -16.483 1.00 90.06 504 HIS A C 1
ATOM 3949 O O . HIS A 1 504 ? -7.991 14.613 -15.956 1.00 90.06 504 HIS A O 1
ATOM 3955 N N . GLU A 1 505 ? -7.726 13.148 -17.641 1.00 88.19 505 GLU A N 1
ATOM 3956 C CA . GLU A 1 505 ? -8.885 13.576 -18.423 1.00 88.19 505 GLU A CA 1
ATOM 3957 C C . GLU A 1 505 ? -10.210 13.236 -17.718 1.00 88.19 505 GLU A C 1
ATOM 3959 O O . GLU A 1 505 ? -11.171 13.993 -17.832 1.00 88.19 505 GLU A O 1
ATOM 3964 N N . VAL A 1 506 ? -10.237 12.153 -16.929 1.00 90.75 506 VAL A N 1
ATOM 3965 C CA . VAL A 1 506 ? -11.394 11.727 -16.118 1.00 90.75 506 VAL A CA 1
ATOM 3966 C C . VAL A 1 506 ? -11.649 12.691 -14.957 1.00 90.75 506 VAL A C 1
ATOM 3968 O O . VAL A 1 506 ? -12.797 13.035 -14.672 1.00 90.75 506 VAL A O 1
ATOM 3971 N N . VAL A 1 507 ? -10.587 13.167 -14.295 1.00 88.81 507 VAL A N 1
ATOM 3972 C CA . VAL A 1 507 ? -10.720 14.038 -13.111 1.00 88.81 507 VAL A CA 1
ATOM 3973 C C . VAL A 1 507 ? -11.013 15.505 -13.444 1.00 88.81 507 VAL A C 1
ATOM 3975 O O . VAL A 1 507 ? -11.449 16.248 -12.564 1.00 88.81 507 VAL A O 1
ATOM 3978 N N . GLY A 1 508 ? -10.825 15.920 -14.702 1.00 80.62 508 GLY A N 1
ATOM 3979 C CA . GLY A 1 508 ? -11.141 17.270 -15.182 1.00 80.62 508 GLY A CA 1
ATOM 3980 C C . GLY A 1 508 ? -9.987 18.280 -15.137 1.00 80.62 508 GLY A C 1
ATOM 3981 O O . GLY A 1 508 ? -10.236 19.483 -15.240 1.00 80.62 508 GLY A O 1
ATOM 3982 N N . GLY A 1 509 ? -8.738 17.814 -15.020 1.00 72.94 509 GLY A N 1
ATOM 3983 C CA . GLY A 1 509 ? -7.533 18.647 -15.084 1.00 72.94 509 GLY A CA 1
ATOM 3984 C C . GLY A 1 509 ? -6.747 18.779 -13.771 1.00 72.94 509 GLY A C 1
ATOM 3985 O O . GLY A 1 509 ? -7.166 18.319 -12.713 1.00 72.94 509 GLY A O 1
ATOM 3986 N N . GLY A 1 510 ? -5.587 19.441 -13.839 1.00 76.31 510 GLY A N 1
ATOM 3987 C CA . GLY A 1 510 ? -4.720 19.706 -12.684 1.00 76.31 510 GLY A CA 1
ATOM 3988 C C . GLY A 1 510 ? -3.874 18.511 -12.219 1.00 76.31 510 GLY A C 1
ATOM 3989 O O . GLY A 1 510 ? -3.372 17.722 -13.018 1.00 76.31 510 GLY A O 1
ATOM 3990 N N . ARG A 1 511 ? -3.653 18.409 -10.907 1.00 81.81 511 ARG A N 1
ATOM 3991 C CA . ARG A 1 511 ? -2.935 17.293 -10.274 1.00 81.81 511 ARG A CA 1
ATOM 3992 C C . ARG A 1 511 ? -3.964 16.284 -9.776 1.00 81.81 511 ARG A C 1
ATOM 3994 O O . ARG A 1 511 ? -4.704 16.597 -8.849 1.00 81.81 511 ARG A O 1
ATOM 4001 N N . ASN A 1 512 ? -4.009 15.093 -10.372 1.00 85.06 512 ASN A N 1
ATOM 4002 C CA . ASN A 1 512 ? -5.045 14.108 -10.044 1.00 85.06 512 ASN A CA 1
ATOM 4003 C C . ASN A 1 512 ? -4.885 13.542 -8.613 1.00 85.06 512 ASN A C 1
ATOM 4005 O O . ASN A 1 512 ? -5.886 13.266 -7.945 1.00 85.06 512 ASN A O 1
ATOM 4009 N N . ASP A 1 513 ? -3.637 13.443 -8.131 1.00 87.19 513 ASP A N 1
ATOM 4010 C CA . ASP A 1 513 ? -3.235 13.015 -6.784 1.00 87.19 513 ASP A CA 1
ATOM 4011 C C . ASP A 1 513 ? -3.911 11.697 -6.335 1.00 87.19 513 ASP A C 1
ATOM 4013 O O . ASP A 1 513 ? -4.236 11.533 -5.154 1.00 87.19 513 ASP A O 1
ATOM 4017 N N . ALA A 1 514 ? -4.167 10.789 -7.285 1.00 91.38 514 ALA A N 1
ATOM 4018 C CA . ALA A 1 514 ? -5.064 9.655 -7.112 1.00 91.38 514 ALA A CA 1
ATOM 4019 C C . ALA A 1 514 ? -4.595 8.618 -6.080 1.00 91.38 514 ALA A C 1
ATOM 4021 O O . ALA A 1 514 ? -3.419 8.558 -5.713 1.00 91.38 514 ALA A O 1
ATOM 4022 N N . ARG A 1 515 ? -5.541 7.819 -5.582 1.00 92.88 515 ARG A N 1
ATOM 4023 C CA . ARG A 1 515 ? -5.315 6.730 -4.618 1.00 92.88 515 ARG A CA 1
ATOM 4024 C C . ARG A 1 515 ? -6.132 5.510 -5.006 1.00 92.88 515 ARG A C 1
ATOM 4026 O O . ARG A 1 515 ? -7.308 5.666 -5.336 1.00 92.88 515 ARG A O 1
ATOM 4033 N N . PHE A 1 516 ? -5.530 4.334 -4.898 1.00 95.50 516 PHE A N 1
ATOM 4034 C CA . PHE A 1 516 ? -6.198 3.061 -5.139 1.00 95.50 516 PHE A CA 1
ATOM 4035 C C . PHE A 1 516 ? -6.806 2.464 -3.864 1.00 95.50 516 PHE A C 1
ATOM 4037 O O . PHE A 1 516 ? -6.404 2.815 -2.752 1.00 95.50 516 PHE A O 1
ATOM 4044 N N . ALA A 1 517 ? -7.745 1.536 -4.038 1.00 95.19 517 ALA A N 1
ATOM 4045 C CA . ALA A 1 517 ? -8.021 0.473 -3.077 1.00 95.19 517 ALA A CA 1
ATOM 4046 C C . ALA A 1 517 ? -8.421 -0.820 -3.781 1.00 95.19 517 ALA A C 1
ATOM 4048 O O . ALA A 1 517 ? -8.956 -0.801 -4.890 1.00 95.19 517 ALA A O 1
ATOM 4049 N N . GLU A 1 518 ? -8.175 -1.917 -3.079 1.00 95.06 518 GLU A N 1
ATOM 4050 C CA . GLU A 1 518 ? -8.686 -3.243 -3.384 1.00 95.06 518 GLU A CA 1
ATOM 4051 C C . GLU A 1 518 ? -10.008 -3.461 -2.645 1.00 95.06 518 GLU A C 1
ATOM 4053 O O . GLU A 1 518 ? -10.129 -3.141 -1.458 1.00 95.06 518 GLU A O 1
ATOM 4058 N N . GLY A 1 519 ? -11.000 -3.970 -3.364 1.00 93.88 519 GLY A N 1
ATOM 4059 C CA . GLY A 1 519 ? -12.300 -4.346 -2.840 1.00 93.88 519 GLY A CA 1
ATOM 4060 C C . GLY A 1 519 ? -12.322 -5.698 -2.138 1.00 93.88 519 GLY A C 1
ATOM 4061 O O . GLY A 1 519 ? -11.301 -6.364 -1.954 1.00 93.88 519 GLY A O 1
ATOM 4062 N N . LEU A 1 520 ? -13.520 -6.121 -1.740 1.00 92.25 520 LEU A N 1
ATOM 4063 C CA . LEU A 1 520 ? -13.710 -7.398 -1.043 1.00 92.25 520 LEU A CA 1
ATOM 4064 C C . LEU A 1 520 ? -13.474 -8.593 -1.975 1.00 92.25 520 LEU A C 1
ATOM 4066 O O . LEU A 1 520 ? -12.963 -9.619 -1.532 1.00 92.25 520 LEU A O 1
ATOM 4070 N N . LEU A 1 521 ? -13.784 -8.432 -3.265 1.00 93.44 521 LEU A N 1
ATOM 4071 C CA . LEU A 1 521 ? -13.628 -9.447 -4.307 1.00 93.44 521 LEU A CA 1
ATOM 4072 C C . LEU A 1 521 ? -12.398 -9.165 -5.196 1.00 93.44 521 LEU A C 1
ATOM 4074 O O . LEU A 1 521 ? -12.288 -9.676 -6.312 1.00 93.44 521 LEU A O 1
ATOM 4078 N N . GLY A 1 522 ? -11.464 -8.332 -4.720 1.00 93.88 522 GLY A N 1
ATOM 4079 C CA . GLY A 1 522 ? -10.279 -7.905 -5.469 1.00 93.88 522 GLY A CA 1
ATOM 4080 C C . GLY A 1 522 ? -10.551 -6.852 -6.551 1.00 93.88 522 GLY A C 1
ATOM 4081 O O . GLY A 1 522 ? -9.662 -6.564 -7.351 1.00 93.88 522 GLY A O 1
ATOM 4082 N N . GLU A 1 523 ? -11.758 -6.281 -6.618 1.00 95.12 523 GLU A N 1
ATOM 4083 C CA . GLU A 1 523 ? -12.080 -5.236 -7.588 1.00 95.12 523 GLU A CA 1
ATOM 4084 C C . GLU A 1 523 ? -11.362 -3.916 -7.257 1.00 95.12 523 GLU A C 1
ATOM 4086 O O . GLU A 1 523 ? -11.179 -3.552 -6.096 1.00 95.12 523 GLU A O 1
ATOM 4091 N N . MET A 1 524 ? -10.914 -3.191 -8.278 1.00 97.44 524 MET A N 1
ATOM 4092 C CA . MET A 1 524 ? -10.124 -1.976 -8.119 1.00 97.44 524 MET A CA 1
ATOM 4093 C C . MET A 1 524 ? -11.005 -0.735 -8.015 1.00 97.44 524 MET A C 1
ATOM 4095 O O . MET A 1 524 ? -11.867 -0.474 -8.856 1.00 97.44 524 MET A O 1
ATOM 4099 N N . TYR A 1 525 ? -10.677 0.105 -7.040 1.00 97.69 525 TYR A N 1
ATOM 4100 C CA . TYR A 1 525 ? -11.180 1.466 -6.925 1.00 97.69 525 TYR A CA 1
ATOM 4101 C C . TYR A 1 525 ? -10.054 2.466 -7.155 1.00 97.69 525 TYR A C 1
ATOM 4103 O O . TYR A 1 525 ? -8.945 2.289 -6.651 1.00 97.69 525 TYR A O 1
ATOM 4111 N N . ILE A 1 526 ? -10.352 3.553 -7.864 1.00 96.25 526 ILE A N 1
ATOM 4112 C CA . ILE A 1 526 ? -9.453 4.698 -8.044 1.00 96.25 526 ILE A CA 1
ATOM 4113 C C . ILE A 1 526 ? -10.182 5.928 -7.522 1.00 96.25 526 ILE A C 1
ATOM 4115 O O . ILE A 1 526 ? -11.313 6.190 -7.902 1.00 96.25 526 ILE A O 1
ATOM 4119 N N . SER A 1 527 ? -9.553 6.719 -6.665 1.00 94.38 527 SER A N 1
ATOM 4120 C CA . SER A 1 527 ? -10.101 7.997 -6.199 1.00 94.38 527 SER A CA 1
ATOM 4121 C C . SER A 1 527 ? -9.196 9.148 -6.593 1.00 94.38 527 SER A C 1
ATOM 4123 O O . SER A 1 527 ? -7.997 8.949 -6.771 1.00 94.38 527 SER A O 1
ATOM 4125 N N . SER A 1 528 ? -9.739 10.361 -6.691 1.00 89.62 528 SER A N 1
ATOM 4126 C CA . SER A 1 528 ? -8.942 11.572 -6.902 1.00 89.62 528 SER A CA 1
ATOM 4127 C C . SER A 1 528 ? -9.120 12.558 -5.759 1.00 89.62 528 SER A C 1
ATOM 4129 O O . SER A 1 528 ? -10.237 12.882 -5.348 1.00 89.62 528 SER A O 1
ATOM 4131 N N . LYS A 1 529 ? -8.005 13.125 -5.285 1.00 87.31 529 LYS A N 1
ATOM 4132 C CA . LYS A 1 529 ? -8.077 14.268 -4.370 1.00 87.31 529 LYS A CA 1
ATOM 4133 C C . LYS A 1 529 ? -8.706 15.475 -5.028 1.00 87.31 529 LYS A C 1
ATOM 4135 O O . LYS A 1 529 ? -9.253 16.309 -4.314 1.00 87.31 529 LYS A O 1
ATOM 4140 N N . GLU A 1 530 ? -8.568 15.646 -6.338 1.00 86.25 530 GLU A N 1
ATOM 4141 C CA . GLU A 1 530 ? -8.926 16.917 -6.946 1.00 86.25 530 GLU A CA 1
ATOM 4142 C C . GLU A 1 530 ? -10.434 17.140 -6.953 1.00 86.25 530 GLU A C 1
ATOM 4144 O O . GLU A 1 530 ? -10.890 18.176 -6.466 1.00 86.25 530 GLU A O 1
ATOM 4149 N N . ASN A 1 531 ? -11.195 16.127 -7.369 1.00 90.06 531 ASN A N 1
ATOM 4150 C CA . ASN A 1 531 ? -12.650 16.197 -7.458 1.00 90.06 531 ASN A CA 1
ATOM 4151 C C . ASN A 1 531 ? -13.409 15.491 -6.314 1.00 90.06 531 ASN A C 1
ATOM 4153 O O . ASN A 1 531 ? -14.592 15.768 -6.135 1.00 90.06 531 ASN A O 1
ATOM 4157 N N . GLY A 1 532 ? -12.759 14.631 -5.517 1.00 91.50 532 GLY A N 1
ATOM 4158 C CA . GLY A 1 532 ? -13.414 13.911 -4.417 1.00 91.50 532 GLY A CA 1
ATOM 4159 C C . GLY A 1 532 ? -14.312 12.754 -4.843 1.00 91.50 532 GLY A C 1
ATOM 4160 O O . GLY A 1 532 ? -15.153 12.323 -4.054 1.00 91.50 532 GLY A O 1
ATOM 4161 N N . VAL A 1 533 ? -14.161 12.272 -6.075 1.00 94.00 533 VAL A N 1
ATOM 4162 C CA . VAL A 1 533 ? -14.887 11.113 -6.594 1.00 94.00 533 VAL A CA 1
ATOM 4163 C C . VAL A 1 533 ? -14.055 9.85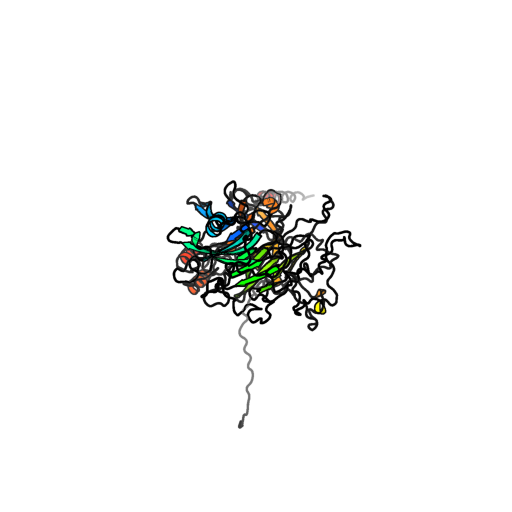1 -6.373 1.00 94.00 533 VAL A C 1
ATOM 4165 O O . VAL A 1 533 ? -12.831 9.850 -6.540 1.00 94.00 533 VAL A O 1
ATOM 4168 N N . ILE A 1 534 ? -14.746 8.784 -5.984 1.00 96.50 534 ILE A N 1
ATOM 4169 C CA . ILE A 1 534 ? -14.267 7.405 -5.988 1.00 96.50 534 ILE A CA 1
ATOM 4170 C C . ILE A 1 534 ? -14.892 6.748 -7.215 1.00 96.50 534 ILE A C 1
ATOM 4172 O O . ILE A 1 534 ? -16.105 6.825 -7.412 1.00 96.50 534 ILE A O 1
ATOM 4176 N N . TYR A 1 535 ? -14.061 6.119 -8.030 1.00 96.50 535 TYR A N 1
ATOM 4177 C CA . TYR A 1 535 ? -14.427 5.422 -9.250 1.00 96.50 535 TYR A CA 1
ATOM 4178 C C . TYR A 1 535 ? -14.218 3.922 -9.053 1.00 96.50 535 TYR A C 1
ATOM 4180 O O . TYR A 1 535 ? -13.204 3.515 -8.484 1.00 96.50 535 TYR A O 1
ATOM 4188 N N . LEU A 1 536 ? -15.156 3.115 -9.537 1.00 97.06 536 LEU A N 1
ATOM 4189 C CA . LEU A 1 536 ? -15.006 1.666 -9.652 1.00 97.06 536 LEU A CA 1
ATOM 4190 C C . LEU A 1 536 ? -14.406 1.351 -11.022 1.00 97.06 536 LEU A C 1
ATOM 4192 O O . LEU A 1 536 ? -14.860 1.896 -12.028 1.00 97.06 536 LEU A O 1
ATOM 4196 N N . VAL A 1 537 ? -13.412 0.464 -11.071 1.00 97.44 537 VAL A N 1
ATOM 4197 C CA . VAL A 1 537 ? -12.895 -0.091 -12.323 1.00 97.44 537 VAL A CA 1
ATOM 4198 C C . VAL A 1 537 ? -13.737 -1.318 -12.691 1.00 97.44 537 VAL A C 1
ATOM 4200 O O . VAL A 1 537 ? -13.483 -2.429 -12.231 1.00 97.44 537 VAL A O 1
ATOM 4203 N N . THR A 1 538 ? -14.781 -1.131 -13.494 1.00 95.94 538 THR A N 1
ATOM 4204 C CA . THR A 1 538 ? -15.855 -2.116 -13.707 1.00 95.94 538 THR A CA 1
ATOM 4205 C C . THR A 1 538 ? -15.391 -3.417 -14.354 1.00 95.94 538 THR A C 1
ATOM 4207 O O . THR A 1 538 ? -15.937 -4.472 -14.039 1.00 95.94 538 THR A O 1
ATOM 4210 N N . ASN A 1 539 ? -14.352 -3.392 -15.196 1.00 95.44 539 ASN A N 1
ATOM 4211 C CA . ASN A 1 539 ? -13.759 -4.616 -15.741 1.00 95.44 539 ASN A CA 1
ATOM 4212 C C . ASN A 1 539 ? -12.822 -5.350 -14.765 1.00 95.44 539 ASN A C 1
ATOM 4214 O O . ASN A 1 539 ? -12.352 -6.423 -15.105 1.00 95.44 539 ASN A O 1
ATOM 4218 N N . THR A 1 540 ? -12.612 -4.842 -13.545 1.00 96.44 540 THR A N 1
ATOM 4219 C CA . THR A 1 540 ? -11.984 -5.615 -12.452 1.00 96.44 540 THR A CA 1
ATOM 4220 C C . THR A 1 540 ? -12.997 -6.266 -11.504 1.00 96.44 540 THR A C 1
ATOM 4222 O O . THR A 1 540 ? -12.602 -6.921 -10.543 1.00 96.44 540 THR A O 1
ATOM 4225 N N . VAL A 1 541 ? -14.304 -6.113 -11.749 1.00 95.12 541 VAL A N 1
ATOM 4226 C CA . VAL A 1 541 ? -15.347 -6.804 -10.975 1.00 95.12 541 VAL A CA 1
ATOM 4227 C C . VAL A 1 541 ? -15.461 -8.250 -11.479 1.00 95.12 541 VAL A C 1
ATOM 4229 O O . VAL A 1 541 ? -15.691 -8.447 -12.678 1.00 95.12 541 VAL A O 1
ATOM 4232 N N . PRO A 1 542 ? -15.309 -9.269 -10.614 1.00 94.12 542 PRO A N 1
ATOM 4233 C CA . PRO A 1 542 ? -15.401 -10.662 -11.033 1.00 94.12 542 PRO A CA 1
ATOM 4234 C C . PRO A 1 542 ? -16.843 -11.059 -11.366 1.00 94.12 542 PRO A C 1
ATOM 4236 O O . PRO A 1 542 ? -17.817 -10.457 -10.900 1.00 94.12 542 PRO A O 1
ATOM 4239 N N . LEU A 1 543 ? -16.998 -12.099 -12.185 1.00 94.62 543 LEU A N 1
ATOM 4240 C CA . LEU A 1 543 ? -18.312 -12.642 -12.509 1.00 94.62 543 LEU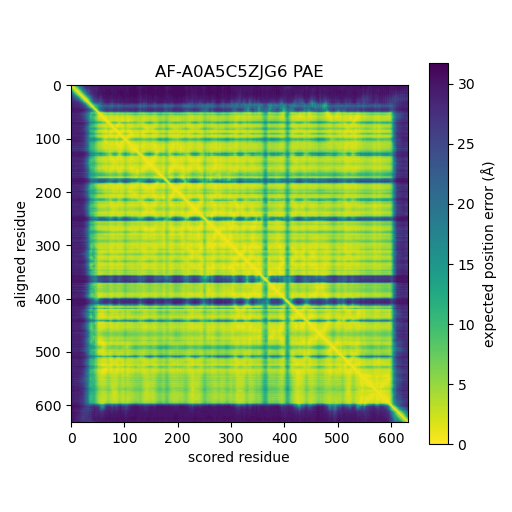 A CA 1
ATOM 4241 C C . LEU A 1 543 ? -18.897 -13.349 -11.278 1.00 94.62 543 LEU A C 1
ATOM 4243 O O . LEU A 1 543 ? -18.432 -14.404 -10.872 1.00 94.62 543 LEU A O 1
ATOM 4247 N N . ALA A 1 544 ? -19.945 -12.783 -10.681 1.00 95.06 544 ALA A N 1
ATOM 4248 C CA . ALA A 1 544 ? -20.575 -13.363 -9.496 1.00 95.06 544 ALA A CA 1
ATOM 4249 C C . ALA A 1 544 ? -20.981 -14.839 -9.713 1.00 95.06 544 ALA A C 1
ATOM 4251 O O . ALA A 1 544 ? -21.801 -15.133 -10.585 1.00 95.06 544 ALA A O 1
ATOM 4252 N N . GLY A 1 545 ? -20.432 -15.748 -8.901 1.00 96.19 545 GLY A N 1
ATOM 4253 C CA . GLY A 1 545 ? -20.643 -17.200 -8.994 1.00 96.19 545 GLY A CA 1
ATOM 4254 C C . GLY A 1 545 ? -19.627 -17.966 -9.854 1.00 96.19 545 GLY A C 1
ATOM 4255 O O . GLY A 1 545 ? -19.688 -19.192 -9.871 1.00 96.19 545 GLY A O 1
ATOM 4256 N N . ASP A 1 546 ? -18.721 -17.277 -10.550 1.00 96.94 546 ASP A N 1
ATOM 4257 C CA . ASP A 1 546 ? -17.568 -17.859 -11.249 1.00 96.94 546 ASP A CA 1
ATOM 4258 C C . ASP A 1 546 ? -16.439 -18.068 -10.232 1.00 96.94 546 ASP A C 1
ATOM 4260 O O . ASP A 1 546 ? -15.720 -17.144 -9.853 1.00 96.94 546 ASP A O 1
ATOM 4264 N N . TYR A 1 547 ? -16.368 -19.285 -9.707 1.00 97.38 547 TYR A N 1
ATOM 4265 C CA . TYR A 1 547 ? -15.474 -19.675 -8.621 1.00 97.38 547 TYR A CA 1
ATOM 4266 C C . TYR A 1 547 ? -14.247 -20.430 -9.129 1.00 97.38 547 TYR A C 1
ATOM 4268 O O . TYR A 1 547 ? -13.255 -20.550 -8.408 1.00 97.38 547 TYR A O 1
ATOM 4276 N N . ASN A 1 548 ? -14.284 -20.954 -10.356 1.00 95.44 548 ASN A N 1
ATOM 4277 C CA . ASN A 1 548 ? -13.094 -21.494 -11.008 1.00 95.44 548 ASN A CA 1
ATOM 4278 C C . ASN A 1 548 ? -12.328 -20.450 -11.845 1.00 95.44 548 ASN A C 1
ATOM 4280 O O . ASN A 1 548 ? -11.219 -20.765 -12.280 1.00 95.44 548 ASN A O 1
ATOM 4284 N N . GLN A 1 549 ? -12.881 -19.240 -12.005 1.00 94.38 549 GLN A N 1
ATOM 4285 C CA . GLN A 1 549 ? -12.310 -18.110 -12.741 1.00 94.38 549 GLN A CA 1
ATOM 4286 C C . GLN A 1 549 ? -12.103 -18.412 -14.239 1.00 94.38 549 GLN A C 1
ATOM 4288 O O . GLN A 1 549 ? -11.147 -17.936 -14.853 1.00 94.38 549 GLN A O 1
ATOM 4293 N N . ASP A 1 550 ? -12.994 -19.211 -14.846 1.00 94.69 550 ASP A N 1
ATOM 4294 C CA . ASP A 1 550 ? -12.940 -19.570 -16.275 1.00 94.69 550 ASP A CA 1
ATOM 4295 C C . ASP A 1 550 ? -13.820 -18.702 -17.199 1.00 94.69 550 ASP A C 1
ATOM 4297 O O . ASP A 1 550 ? -13.837 -18.908 -18.421 1.00 94.69 550 ASP A O 1
ATOM 4301 N N . LEU A 1 551 ? -14.443 -17.658 -16.633 1.00 95.12 551 LEU A N 1
ATOM 4302 C CA . LEU A 1 551 ? -15.352 -16.690 -17.261 1.00 95.12 551 LEU A CA 1
ATOM 4303 C C . LEU A 1 551 ? -16.763 -17.236 -17.534 1.00 95.12 551 LEU A C 1
ATOM 4305 O O . LEU A 1 551 ? -17.531 -16.602 -18.276 1.00 95.12 551 LEU A O 1
ATOM 4309 N N . VAL A 1 552 ? -17.134 -18.390 -16.968 1.00 96.62 552 VAL A N 1
ATOM 4310 C CA . VAL A 1 552 ? -18.435 -19.046 -17.162 1.00 96.62 552 VAL A CA 1
ATOM 4311 C C . VAL A 1 552 ? -18.955 -19.629 -15.846 1.00 96.62 552 VAL A C 1
ATOM 4313 O O . VAL A 1 552 ? -18.379 -20.552 -15.297 1.00 96.62 552 VAL A O 1
ATOM 4316 N N . VAL A 1 553 ? -20.136 -19.191 -15.399 1.00 98.19 553 VAL A N 1
ATOM 4317 C CA . VAL A 1 553 ? -20.795 -19.797 -14.229 1.00 98.19 553 VAL A CA 1
ATOM 4318 C C . VAL A 1 553 ? -21.461 -21.115 -14.636 1.00 98.19 553 VAL A C 1
ATOM 4320 O O . VAL A 1 553 ? -22.557 -21.106 -15.211 1.00 98.19 553 VAL A O 1
ATOM 4323 N N . ASP A 1 554 ? -20.840 -22.258 -14.348 1.00 98.00 554 ASP A N 1
ATOM 4324 C CA . ASP A 1 554 ? -21.357 -23.589 -14.677 1.00 98.00 554 ASP A CA 1
ATOM 4325 C C . ASP A 1 554 ? -21.261 -24.626 -13.526 1.00 98.00 554 ASP A C 1
ATOM 4327 O O . ASP A 1 554 ? -21.368 -24.302 -12.345 1.00 98.00 554 ASP A O 1
ATOM 4331 N N . ALA A 1 555 ? -21.250 -25.926 -13.834 1.00 97.94 555 ALA A N 1
ATOM 4332 C CA . ALA A 1 555 ? -21.166 -26.994 -12.837 1.00 97.94 555 ALA A CA 1
ATOM 4333 C C . ALA A 1 555 ? -19.743 -27.210 -12.271 1.00 97.94 555 ALA A C 1
ATOM 4335 O O . ALA A 1 555 ? -19.584 -27.980 -11.314 1.00 97.94 555 ALA A O 1
ATOM 4336 N N . ALA A 1 556 ? -18.721 -26.579 -12.854 1.00 98.19 556 ALA A N 1
ATOM 4337 C CA . ALA A 1 556 ? -17.358 -26.560 -12.341 1.00 98.19 556 ALA A CA 1
ATOM 4338 C C . ALA A 1 556 ? -17.255 -25.715 -11.059 1.00 98.19 556 ALA A C 1
ATOM 4340 O O . ALA A 1 556 ? -16.719 -26.204 -10.064 1.00 98.19 556 ALA A O 1
ATOM 4341 N N . ASP A 1 557 ? -17.876 -24.536 -11.020 1.00 98.31 557 ASP A N 1
ATOM 4342 C CA . ASP A 1 557 ? -17.888 -23.635 -9.853 1.00 98.31 557 ASP A CA 1
ATOM 4343 C C . ASP A 1 557 ? -18.530 -24.270 -8.630 1.00 98.31 557 ASP A C 1
ATOM 4345 O O . ASP A 1 557 ? -17.998 -24.200 -7.525 1.00 98.31 557 ASP A O 1
ATOM 4349 N N . PHE A 1 558 ? -19.625 -25.008 -8.836 1.00 98.00 558 PHE A N 1
ATOM 4350 C CA . PHE A 1 558 ? -20.249 -25.804 -7.780 1.00 98.00 558 PHE A CA 1
ATOM 4351 C C . PHE A 1 558 ? -19.266 -26.794 -7.135 1.00 98.00 558 PHE A C 1
ATOM 4353 O O . PHE A 1 558 ? -19.406 -27.135 -5.962 1.00 98.00 558 PHE A O 1
ATOM 4360 N N . THR A 1 559 ? -18.272 -27.287 -7.882 1.00 98.00 559 THR A N 1
ATOM 4361 C CA . THR A 1 559 ? -17.221 -28.139 -7.314 1.00 98.00 559 THR A CA 1
ATOM 4362 C C . THR A 1 559 ? -16.237 -27.337 -6.468 1.00 98.00 559 THR A C 1
ATOM 4364 O O . THR A 1 559 ? -15.896 -27.819 -5.390 1.00 98.00 559 THR A O 1
ATOM 4367 N N . VAL A 1 560 ? -15.854 -26.125 -6.887 1.00 98.06 560 VAL A N 1
ATOM 4368 C CA . VAL A 1 560 ? -15.015 -25.225 -6.076 1.00 98.06 560 VAL A CA 1
ATOM 4369 C C . VAL A 1 560 ? -15.736 -24.853 -4.778 1.00 98.06 560 VAL A C 1
ATOM 4371 O O . VAL A 1 560 ? -15.212 -25.124 -3.701 1.00 98.06 560 VAL A O 1
ATOM 4374 N N . TRP A 1 561 ? -16.976 -24.362 -4.866 1.00 98.44 561 TRP A N 1
ATOM 4375 C CA . TRP A 1 561 ? -17.811 -24.040 -3.705 1.00 98.44 561 TRP A CA 1
ATOM 4376 C C . TRP A 1 561 ? -17.979 -25.226 -2.750 1.00 98.44 561 TRP A C 1
ATOM 4378 O O . TRP A 1 561 ? -17.718 -25.108 -1.556 1.00 98.44 561 TRP A O 1
ATOM 4388 N N . ARG A 1 562 ? -18.351 -26.406 -3.263 1.00 98.25 562 ARG A N 1
ATOM 4389 C CA . ARG A 1 562 ? -18.571 -27.601 -2.432 1.00 98.25 562 ARG A CA 1
ATOM 4390 C C . ARG A 1 562 ? -17.310 -28.012 -1.672 1.00 98.25 562 ARG A C 1
ATOM 4392 O O . ARG A 1 562 ? -17.411 -28.471 -0.536 1.00 98.25 562 ARG A O 1
ATOM 4399 N N . ASP A 1 563 ? -16.148 -27.905 -2.310 1.00 98.00 563 ASP A N 1
ATOM 4400 C CA . ASP A 1 563 ? -14.873 -28.302 -1.712 1.00 98.00 563 ASP A CA 1
ATOM 4401 C C . ASP A 1 563 ? -14.302 -27.198 -0.790 1.00 98.00 563 ASP A C 1
ATOM 4403 O O . ASP A 1 563 ? -13.487 -27.498 0.086 1.00 98.00 563 ASP A O 1
ATOM 4407 N N . ALA A 1 564 ? -14.792 -25.958 -0.922 1.00 97.44 564 ALA A N 1
ATOM 4408 C CA . ALA A 1 564 ? -14.487 -24.815 -0.062 1.00 97.44 564 ALA A CA 1
ATOM 4409 C C . ALA A 1 564 ? -15.507 -24.552 1.070 1.00 97.44 564 ALA A C 1
ATOM 4411 O O . ALA A 1 564 ? -15.214 -23.772 1.971 1.00 97.44 564 ALA A O 1
ATOM 4412 N N . TYR A 1 565 ? -16.671 -25.207 1.077 1.00 98.00 565 TYR A N 1
ATOM 4413 C CA . TYR A 1 565 ? -17.758 -24.944 2.030 1.00 98.00 565 TYR A CA 1
ATOM 4414 C C . TYR A 1 565 ? -17.312 -24.980 3.505 1.00 98.00 565 TYR A C 1
ATOM 4416 O O . TYR A 1 565 ? -16.803 -25.990 4.006 1.00 98.00 565 TYR A O 1
ATOM 4424 N N . GLY A 1 566 ? -17.560 -23.882 4.220 1.00 96.88 566 GLY A N 1
ATOM 4425 C CA . GLY A 1 566 ? -17.167 -23.666 5.611 1.00 96.88 566 GLY A CA 1
ATOM 4426 C C . GLY A 1 566 ? -15.723 -23.189 5.813 1.00 96.88 566 GLY A C 1
ATOM 4427 O O . GLY A 1 566 ? -15.287 -23.102 6.963 1.00 96.88 566 GLY A O 1
ATOM 4428 N N . GLN A 1 567 ? -14.972 -22.896 4.744 1.00 95.44 567 GLN A N 1
ATOM 4429 C CA . GLN A 1 567 ? -13.706 -22.164 4.842 1.00 95.44 567 GLN A CA 1
ATOM 4430 C C . GLN A 1 567 ? -13.952 -20.695 5.211 1.00 95.44 567 GLN A C 1
ATOM 4432 O O . GLN A 1 567 ? -15.017 -20.140 4.942 1.00 95.44 567 GLN A O 1
ATOM 4437 N N . GLN A 1 568 ? -12.951 -20.082 5.845 1.00 91.75 568 GLN A N 1
ATOM 4438 C CA . GLN A 1 568 ? -12.946 -18.671 6.227 1.00 91.75 568 GLN A CA 1
ATOM 4439 C C . GLN A 1 568 ? -11.591 -18.060 5.876 1.00 91.75 568 GLN A C 1
ATOM 4441 O O . GLN A 1 568 ? -10.563 -18.700 6.104 1.00 91.75 568 GLN A O 1
ATOM 4446 N N . GLY A 1 569 ? -11.577 -16.849 5.324 1.00 88.81 569 GLY A N 1
ATOM 4447 C CA . GLY A 1 569 ? -10.345 -16.214 4.856 1.00 88.81 569 GLY A CA 1
ATOM 4448 C C . GLY A 1 569 ? -10.589 -15.019 3.940 1.00 88.81 569 GLY A C 1
ATOM 4449 O O . GLY A 1 569 ? -11.716 -14.725 3.563 1.00 88.81 569 GLY A O 1
ATOM 4450 N N . TYR A 1 570 ? -9.518 -14.314 3.588 1.00 89.50 570 TYR A N 1
ATOM 4451 C CA . TYR A 1 570 ? -9.568 -13.230 2.610 1.00 89.50 570 TYR A CA 1
ATOM 4452 C C . TYR A 1 570 ? -9.482 -13.782 1.182 1.00 89.50 570 TYR A C 1
ATOM 4454 O O . TYR A 1 570 ? -8.651 -14.654 0.926 1.00 89.50 570 TYR A O 1
ATOM 4462 N N . ARG A 1 571 ? -10.308 -13.253 0.265 1.00 87.81 571 ARG A N 1
ATOM 4463 C CA . ARG A 1 571 ? -10.324 -13.594 -1.172 1.00 87.81 571 ARG A CA 1
ATOM 4464 C C . ARG A 1 571 ? -10.312 -15.111 -1.439 1.00 87.81 571 ARG A C 1
ATOM 4466 O O . ARG A 1 571 ? -9.535 -15.606 -2.252 1.00 87.81 571 ARG A O 1
ATOM 4473 N N . LEU A 1 572 ? -11.181 -15.859 -0.753 1.00 91.31 572 LEU A N 1
ATOM 4474 C CA . LEU A 1 572 ? -11.430 -17.261 -1.093 1.00 91.31 572 LEU A CA 1
ATOM 4475 C C . LEU A 1 572 ? -12.184 -17.325 -2.427 1.00 91.31 572 LEU A C 1
ATOM 4477 O O . LEU A 1 572 ? -13.209 -16.671 -2.570 1.00 91.31 572 LEU A O 1
ATOM 4481 N N . ASN A 1 573 ? -11.743 -18.148 -3.382 1.00 92.12 573 ASN A N 1
ATOM 4482 C CA . ASN A 1 573 ? -12.360 -18.217 -4.717 1.00 92.12 573 ASN A CA 1
ATOM 4483 C C . ASN A 1 573 ? -13.879 -18.472 -4.717 1.00 92.12 573 ASN A C 1
ATOM 4485 O O . ASN A 1 573 ? -14.545 -18.096 -5.671 1.00 92.12 573 ASN A O 1
ATOM 4489 N N . ALA A 1 574 ? -14.414 -19.137 -3.687 1.00 96.06 574 ALA A N 1
ATOM 4490 C CA . ALA A 1 574 ? -15.838 -19.443 -3.553 1.00 96.06 574 ALA A CA 1
ATOM 4491 C C . ALA A 1 574 ? -16.614 -18.498 -2.614 1.00 96.06 574 ALA A C 1
ATOM 4493 O O . ALA A 1 574 ? -17.811 -18.707 -2.436 1.00 96.06 574 ALA A O 1
ATOM 4494 N N . ASP A 1 575 ? -15.952 -17.501 -2.019 1.00 95.50 575 ASP A N 1
ATOM 4495 C CA . ASP A 1 575 ? -16.580 -16.388 -1.297 1.00 95.50 575 ASP A CA 1
ATOM 4496 C C . ASP A 1 575 ? -16.944 -15.321 -2.338 1.00 95.50 575 ASP A C 1
ATOM 4498 O O . ASP A 1 575 ? -16.138 -14.474 -2.726 1.00 95.50 575 ASP A O 1
ATOM 4502 N N . GLY A 1 576 ? -18.149 -15.446 -2.888 1.00 94.06 576 GLY A N 1
ATOM 4503 C CA . GLY A 1 576 ? -18.660 -14.571 -3.938 1.00 94.06 576 GLY A CA 1
ATOM 4504 C C . GLY A 1 576 ? -19.396 -13.345 -3.408 1.00 94.06 576 GLY A C 1
ATOM 4505 O O . GLY A 1 576 ? -19.733 -12.462 -4.200 1.00 94.06 576 GLY A O 1
ATOM 4506 N N . ASN A 1 577 ? -19.684 -13.293 -2.105 1.00 92.88 577 ASN A N 1
ATOM 4507 C CA . ASN A 1 577 ? -20.332 -12.151 -1.462 1.00 92.88 577 ASN A CA 1
ATOM 4508 C C . ASN A 1 577 ? -19.324 -11.205 -0.759 1.00 92.88 577 ASN A C 1
ATOM 4510 O O . ASN A 1 577 ? -19.661 -10.044 -0.513 1.00 92.88 577 ASN A O 1
ATOM 4514 N N . GLY A 1 578 ? -18.092 -11.664 -0.509 1.00 92.19 578 GLY A N 1
ATOM 4515 C CA . GLY A 1 578 ? -16.997 -10.913 0.102 1.00 92.19 578 GLY A CA 1
ATOM 4516 C C . GLY A 1 578 ? -17.041 -10.847 1.634 1.00 92.19 578 GLY A C 1
ATOM 4517 O O . GLY A 1 578 ? -16.362 -9.998 2.220 1.00 92.19 578 GLY A O 1
ATOM 4518 N N . ASP A 1 579 ? -17.851 -11.683 2.295 1.00 91.88 579 ASP A N 1
ATOM 4519 C CA . ASP A 1 579 ? -18.038 -11.700 3.753 1.00 91.88 579 ASP A CA 1
ATOM 4520 C C . ASP A 1 579 ? -16.986 -12.526 4.512 1.00 91.88 579 ASP A C 1
ATOM 4522 O O . ASP A 1 579 ? -16.954 -12.497 5.748 1.00 91.88 579 ASP A O 1
ATOM 4526 N N . ARG A 1 580 ? -16.052 -13.149 3.774 1.00 91.62 580 ARG A N 1
ATOM 4527 C CA . ARG A 1 580 ? -14.925 -13.965 4.254 1.00 91.62 580 ARG A CA 1
ATOM 4528 C C . ARG A 1 580 ? -15.311 -15.360 4.734 1.00 91.62 580 ARG A C 1
ATOM 4530 O O . ARG A 1 580 ? -14.489 -16.006 5.394 1.00 91.62 580 ARG A O 1
ATOM 4537 N N . VAL A 1 581 ? -16.509 -15.850 4.408 1.00 93.75 581 VAL A N 1
ATOM 4538 C CA . VAL A 1 581 ? -16.997 -17.194 4.749 1.00 93.75 581 VAL A CA 1
ATOM 4539 C C . VAL A 1 581 ? -17.648 -17.847 3.530 1.00 93.75 581 VAL A C 1
ATOM 4541 O O . VAL A 1 581 ? -18.607 -17.326 2.991 1.00 93.75 581 VAL A O 1
ATOM 4544 N N . VAL A 1 582 ? -17.195 -19.043 3.139 1.00 97.81 582 VAL A N 1
ATOM 4545 C CA . VAL A 1 582 ? -17.854 -19.794 2.052 1.00 97.81 582 VAL A CA 1
ATOM 4546 C C . VAL A 1 582 ? -19.059 -20.558 2.606 1.00 97.81 582 VAL A C 1
ATOM 4548 O O . VAL A 1 582 ? -18.871 -21.576 3.286 1.00 97.81 582 VAL A O 1
ATOM 4551 N N . ASP A 1 583 ? -20.287 -20.113 2.327 1.00 97.94 583 ASP A N 1
ATOM 4552 C CA . ASP A 1 583 ? -21.512 -20.736 2.858 1.00 97.94 583 ASP A CA 1
ATOM 4553 C C . ASP A 1 583 ? -22.688 -20.873 1.854 1.00 97.94 583 ASP A C 1
ATOM 4555 O O . ASP A 1 583 ? -22.492 -21.055 0.652 1.00 97.94 583 ASP A O 1
ATOM 4559 N N . GLU A 1 584 ? -23.931 -20.951 2.338 1.00 98.31 584 GLU A N 1
ATOM 4560 C CA . GLU A 1 584 ? -25.131 -21.086 1.500 1.00 98.31 584 GLU A CA 1
ATOM 4561 C C . GLU A 1 584 ? -25.467 -19.792 0.723 1.00 98.31 584 GLU A C 1
ATOM 4563 O O . GLU A 1 584 ? -26.148 -19.864 -0.300 1.00 98.31 584 GLU A O 1
ATOM 4568 N N . LEU A 1 585 ? -24.992 -18.618 1.161 1.00 97.62 585 LEU A N 1
ATOM 4569 C CA . LEU A 1 585 ? -25.167 -17.348 0.445 1.00 97.62 585 LEU A CA 1
ATOM 4570 C C . LEU A 1 585 ? -24.406 -17.349 -0.889 1.00 97.62 585 LEU A C 1
ATOM 4572 O O . LEU A 1 585 ? -24.934 -16.882 -1.899 1.00 97.62 585 LEU A O 1
ATOM 4576 N N . ASP A 1 586 ? -23.217 -17.948 -0.912 1.00 98.19 586 ASP A N 1
ATOM 4577 C CA . ASP A 1 586 ? -22.433 -18.184 -2.128 1.00 98.19 586 ASP A CA 1
ATOM 4578 C C . ASP A 1 586 ? -23.119 -19.181 -3.057 1.00 98.19 586 ASP A C 1
ATOM 4580 O O . ASP A 1 586 ? -23.230 -18.965 -4.264 1.00 98.19 586 ASP A O 1
ATOM 4584 N N . TYR A 1 587 ? -23.676 -20.255 -2.498 1.00 98.31 587 TYR A N 1
ATOM 4585 C CA . TYR A 1 587 ? -24.466 -21.195 -3.285 1.00 98.31 587 TYR A CA 1
ATOM 4586 C C . TYR A 1 587 ? -25.663 -20.510 -3.961 1.00 98.31 587 TYR A C 1
ATOM 4588 O O . TYR A 1 587 ? -25.892 -20.712 -5.157 1.00 98.31 587 TYR A O 1
ATOM 4596 N N . ASP A 1 588 ? -26.405 -19.674 -3.231 1.00 98.25 588 ASP A N 1
ATOM 4597 C CA . ASP A 1 588 ? -27.516 -18.898 -3.787 1.00 98.25 588 ASP A CA 1
ATOM 4598 C C . ASP A 1 588 ? -27.035 -17.895 -4.857 1.00 98.25 588 ASP A C 1
ATOM 4600 O O . ASP A 1 588 ? -27.720 -17.706 -5.870 1.00 98.25 588 ASP A O 1
ATOM 4604 N N . LEU A 1 589 ? -25.841 -17.308 -4.701 1.00 97.31 589 LEU A N 1
ATOM 4605 C CA . LEU A 1 589 ? -25.215 -16.449 -5.709 1.00 97.31 589 LEU A CA 1
ATOM 4606 C C . LEU A 1 589 ? -24.858 -17.231 -6.983 1.00 97.31 589 LEU A C 1
ATOM 4608 O O . LEU A 1 589 ? -25.217 -16.803 -8.082 1.00 97.31 589 LEU A O 1
ATOM 4612 N N . TRP A 1 590 ? -24.223 -18.396 -6.861 1.00 98.25 590 TRP A N 1
ATOM 4613 C CA . TRP A 1 590 ? -23.951 -19.294 -7.986 1.00 98.25 590 TRP A CA 1
ATOM 4614 C C . TRP A 1 590 ? -25.247 -19.712 -8.700 1.00 98.25 590 TRP A C 1
ATOM 4616 O O . TRP A 1 590 ? -25.357 -19.574 -9.921 1.00 98.25 590 TRP A O 1
ATOM 4626 N N . VAL A 1 591 ? -26.289 -20.119 -7.959 1.00 98.31 591 VAL A N 1
ATOM 4627 C CA . VAL A 1 591 ? -27.608 -20.458 -8.531 1.00 98.31 591 VAL A CA 1
ATOM 4628 C C . VAL A 1 591 ? -28.222 -19.275 -9.288 1.00 98.31 591 VAL A C 1
ATOM 4630 O O . VAL A 1 591 ? -28.794 -19.468 -10.364 1.00 98.31 591 VAL A O 1
ATOM 4633 N N . ALA A 1 592 ? -28.115 -18.053 -8.758 1.00 98.06 592 ALA A N 1
ATOM 4634 C CA . ALA A 1 592 ? -28.651 -16.845 -9.387 1.00 98.06 592 ALA A CA 1
ATOM 4635 C C . ALA A 1 592 ? -27.912 -16.439 -10.678 1.00 98.06 592 ALA A C 1
ATOM 4637 O O . ALA A 1 592 ? -28.470 -15.708 -11.506 1.00 98.06 592 ALA A O 1
ATOM 4638 N N . ASN A 1 593 ? -26.677 -16.911 -10.862 1.00 97.62 593 ASN A N 1
ATOM 4639 C CA . ASN A 1 593 ? -25.816 -16.564 -11.989 1.00 97.62 593 ASN A CA 1
ATOM 4640 C C . ASN A 1 593 ? -25.550 -17.725 -12.967 1.00 97.62 593 ASN A C 1
ATOM 4642 O O . ASN A 1 593 ? -25.002 -17.478 -14.038 1.00 97.62 593 ASN A O 1
ATOM 4646 N N . PHE A 1 594 ? -25.987 -18.953 -12.669 1.00 97.88 594 PHE A N 1
ATOM 4647 C CA . PHE A 1 594 ? -25.742 -20.138 -13.499 1.00 97.88 594 PHE A CA 1
ATOM 4648 C C . PHE A 1 594 ? -26.087 -19.940 -14.987 1.00 97.88 594 PHE A C 1
ATOM 4650 O O . PHE A 1 594 ? -27.215 -19.601 -15.360 1.00 97.88 594 PHE A O 1
ATOM 4657 N N . GLY A 1 595 ? -25.112 -20.216 -15.852 1.00 96.81 595 GLY A N 1
ATOM 4658 C CA . GLY A 1 595 ? -25.182 -20.040 -17.300 1.00 96.81 595 GLY A CA 1
ATOM 4659 C C . GLY A 1 595 ? -24.860 -18.626 -17.794 1.00 96.81 595 GLY A C 1
ATOM 4660 O O . GLY A 1 595 ? -24.982 -18.381 -18.997 1.00 96.81 595 GLY A O 1
ATOM 4661 N N . LYS A 1 596 ? -24.468 -17.695 -16.912 1.00 96.56 596 LYS A N 1
ATOM 4662 C CA . LYS A 1 596 ? -23.839 -16.430 -17.316 1.00 96.56 596 LYS A CA 1
ATOM 4663 C C . LYS A 1 596 ? -22.392 -16.668 -17.747 1.00 96.56 596 LYS A C 1
ATOM 4665 O O . LYS A 1 596 ? -21.727 -17.583 -17.277 1.00 96.56 596 LYS A O 1
ATOM 4670 N N . THR A 1 597 ? -21.922 -15.796 -18.627 1.00 93.44 597 THR A N 1
ATOM 4671 C CA . THR A 1 597 ? -20.536 -15.723 -19.095 1.00 93.44 597 THR A CA 1
ATOM 4672 C C . THR A 1 597 ? -20.062 -14.287 -18.957 1.00 93.44 597 THR A C 1
ATOM 4674 O O . THR A 1 597 ? -20.858 -13.377 -19.216 1.00 93.44 597 THR A O 1
ATOM 4677 N N . TRP A 1 598 ? -18.797 -14.063 -18.613 1.00 87.88 598 TRP A N 1
ATOM 4678 C CA . TRP A 1 598 ? -18.256 -12.711 -18.538 1.00 87.88 598 TRP A CA 1
ATOM 4679 C C . TRP A 1 598 ? -18.234 -12.077 -19.933 1.00 87.88 598 TRP A C 1
ATOM 4681 O O . TRP A 1 598 ? -18.032 -12.742 -20.954 1.00 87.88 598 TRP A O 1
ATOM 4691 N N . SER A 1 599 ? -18.468 -10.770 -19.989 1.00 75.62 599 SER A N 1
ATOM 4692 C CA . SER A 1 599 ? -18.388 -9.998 -21.224 1.00 75.62 599 SER A CA 1
ATOM 4693 C C . SER A 1 599 ? -17.912 -8.591 -20.907 1.00 75.62 599 SER A C 1
ATOM 4695 O O . SER A 1 599 ? -18.595 -7.878 -20.173 1.00 75.62 599 SER A O 1
ATOM 4697 N N . SER A 1 600 ? -16.788 -8.194 -21.506 1.00 61.78 600 SER A N 1
ATOM 4698 C CA . SER A 1 600 ? -16.190 -6.866 -21.341 1.00 61.78 600 SER A CA 1
ATOM 4699 C C . SER A 1 600 ? -17.241 -5.744 -21.476 1.00 61.78 600 SER A C 1
ATOM 4701 O O . SER A 1 600 ? -17.923 -5.673 -22.518 1.00 61.78 600 SER A O 1
ATOM 4703 N N . PRO A 1 601 ? -17.395 -4.878 -20.451 1.00 54.94 601 PRO A N 1
ATOM 4704 C CA . PRO A 1 601 ? -18.270 -3.710 -20.503 1.00 54.94 601 PRO A CA 1
ATOM 4705 C C . PRO A 1 601 ? -17.939 -2.823 -21.715 1.00 54.94 601 PRO A C 1
ATOM 4707 O O . PRO A 1 601 ? -16.790 -2.471 -21.948 1.00 54.94 601 PRO A O 1
ATOM 4710 N N . GLY A 1 602 ? -18.940 -2.459 -22.523 1.00 48.66 602 GLY A N 1
ATOM 4711 C CA . GLY A 1 602 ? -18.745 -1.641 -23.736 1.00 48.66 602 GLY A CA 1
ATOM 4712 C C . GLY A 1 602 ? -18.545 -2.422 -25.048 1.00 48.66 602 GLY A C 1
ATOM 4713 O O . GLY A 1 602 ? -18.465 -1.821 -26.119 1.00 48.66 602 GLY A O 1
ATOM 4714 N N . SER A 1 603 ? -18.581 -3.759 -25.020 1.00 38.38 603 SER A N 1
ATOM 4715 C CA . SER A 1 603 ? -18.644 -4.602 -26.233 1.00 38.38 603 SER A CA 1
ATOM 4716 C C . SER A 1 603 ? -19.980 -4.509 -27.010 1.00 38.38 603 SER A C 1
ATOM 4718 O O . SER A 1 603 ? -20.131 -5.105 -28.079 1.00 38.38 603 SER A O 1
ATOM 4720 N N . SER A 1 604 ? -20.936 -3.699 -26.539 1.00 34.22 604 SER A N 1
ATOM 4721 C CA . SER A 1 604 ? -22.267 -3.451 -27.118 1.00 34.22 604 SER A CA 1
ATOM 4722 C C . SER A 1 604 ? -22.288 -2.504 -28.332 1.00 34.22 604 SER A C 1
ATOM 4724 O O . SER A 1 604 ? -23.351 -2.011 -28.722 1.00 34.22 604 SER A O 1
ATOM 4726 N N . ALA A 1 605 ? -21.155 -2.301 -29.012 1.00 34.41 605 ALA A N 1
ATOM 4727 C CA . ALA A 1 605 ? -21.133 -1.691 -30.339 1.00 34.41 605 ALA A CA 1
ATOM 4728 C C . ALA A 1 605 ? -21.813 -2.625 -31.357 1.00 34.41 605 ALA A C 1
ATOM 4730 O O . ALA A 1 605 ? -21.159 -3.399 -32.059 1.00 34.41 605 ALA A O 1
ATOM 4731 N N . SER A 1 606 ? -23.147 -2.556 -31.439 1.00 31.77 606 SER A N 1
ATOM 4732 C CA . SER A 1 606 ? -23.926 -3.301 -32.428 1.00 31.77 606 SER A CA 1
ATOM 4733 C C . SER A 1 606 ? -23.444 -2.938 -33.834 1.00 31.77 606 SER A C 1
ATOM 4735 O O . SER A 1 606 ? -23.736 -1.865 -34.361 1.00 31.77 606 SER A O 1
ATOM 4737 N N . VAL A 1 607 ? -22.654 -3.831 -34.441 1.00 38.25 607 VAL A N 1
ATOM 4738 C CA . VAL A 1 607 ? -22.155 -3.655 -35.805 1.00 38.25 607 VAL A CA 1
ATOM 4739 C C . VAL A 1 607 ? -23.379 -3.551 -36.714 1.00 38.25 607 VAL A C 1
ATOM 4741 O O . VAL A 1 607 ? -24.111 -4.539 -36.831 1.00 38.25 607 VAL A O 1
ATOM 4744 N N . PRO A 1 608 ? -23.638 -2.399 -37.364 1.00 38.84 608 PRO A N 1
ATOM 4745 C CA . PRO A 1 608 ? -24.794 -2.280 -38.233 1.00 38.84 608 PRO A CA 1
ATOM 4746 C C . PRO A 1 608 ? -24.619 -3.282 -39.368 1.00 38.84 608 PRO A C 1
ATOM 4748 O O . PRO A 1 608 ? -23.624 -3.209 -40.095 1.00 38.84 608 PRO A O 1
ATOM 4751 N N . GLU A 1 609 ? -25.554 -4.229 -39.510 1.00 40.62 609 GLU A N 1
ATOM 4752 C CA . GLU A 1 609 ? -25.467 -5.234 -40.568 1.00 40.62 609 GLU A CA 1
ATOM 4753 C C . GLU A 1 609 ? -25.223 -4.526 -41.912 1.00 40.62 609 GLU A C 1
ATOM 4755 O O . GLU A 1 609 ? -25.997 -3.628 -42.277 1.00 40.62 609 GLU A O 1
ATOM 4760 N N . PRO A 1 610 ? -24.170 -4.886 -42.673 1.00 44.31 610 PRO A N 1
ATOM 4761 C CA . PRO A 1 610 ? -23.893 -4.240 -43.944 1.00 44.31 610 PRO A CA 1
ATOM 4762 C C . PRO A 1 610 ? -25.076 -4.504 -44.873 1.00 44.31 610 PRO A C 1
ATOM 4764 O O . PRO A 1 610 ? -25.276 -5.633 -45.320 1.00 44.31 610 PRO A O 1
ATOM 4767 N N . ALA A 1 611 ? -25.872 -3.460 -45.126 1.00 48.06 611 ALA A N 1
ATOM 4768 C CA . ALA A 1 611 ? -27.223 -3.564 -45.669 1.00 48.06 611 ALA A CA 1
ATOM 4769 C C . ALA A 1 611 ? -27.314 -4.553 -46.847 1.00 48.06 611 ALA A C 1
ATOM 4771 O O . ALA A 1 611 ? -26.972 -4.227 -47.991 1.00 48.06 611 ALA A O 1
ATOM 4772 N N . GLY A 1 612 ? -27.841 -5.757 -46.574 1.00 44.69 612 GLY A N 1
ATOM 4773 C CA . GLY A 1 612 ? -27.848 -6.904 -47.498 1.00 44.69 612 GLY A CA 1
ATOM 4774 C C . GLY A 1 612 ? -28.609 -6.680 -48.814 1.00 44.69 612 GLY A C 1
ATOM 4775 O O . GLY A 1 612 ? -28.582 -7.511 -49.721 1.00 44.69 612 GLY A O 1
ATOM 4776 N N . VAL A 1 613 ? -29.253 -5.522 -48.953 1.00 45.91 613 VAL A N 1
ATOM 4777 C CA . VAL A 1 613 ? -29.945 -5.047 -50.154 1.00 45.91 613 VAL A CA 1
ATOM 4778 C C . VAL A 1 613 ? -28.963 -4.664 -51.278 1.00 45.91 613 VAL A C 1
ATOM 4780 O O . VAL A 1 613 ? -29.314 -4.777 -52.453 1.00 45.91 613 VAL A O 1
ATOM 4783 N N . ALA A 1 614 ? -27.717 -4.278 -50.969 1.00 46.34 614 ALA A N 1
ATOM 4784 C CA . ALA A 1 614 ? -26.747 -3.846 -51.987 1.00 46.34 614 ALA A CA 1
ATOM 4785 C C . ALA A 1 614 ? -26.238 -4.988 -52.899 1.00 46.34 614 ALA A C 1
ATOM 4787 O O . ALA A 1 614 ? -25.955 -4.766 -54.079 1.00 46.34 614 ALA A O 1
ATOM 4788 N N . LEU A 1 615 ? -26.164 -6.226 -52.392 1.00 39.94 615 LEU A N 1
ATOM 4789 C CA . LEU A 1 615 ? -25.599 -7.371 -53.124 1.00 39.94 615 LEU A CA 1
ATOM 4790 C C . LEU A 1 615 ? -26.584 -8.064 -54.085 1.00 39.94 615 LEU A C 1
ATOM 4792 O O . LEU A 1 615 ? -26.153 -8.727 -55.029 1.00 39.94 615 LEU A O 1
ATOM 4796 N N . LEU A 1 616 ? -27.895 -7.847 -53.932 1.00 41.09 616 LEU A N 1
ATOM 4797 C CA . LEU A 1 616 ? -28.907 -8.349 -54.875 1.00 41.09 616 LEU A CA 1
ATOM 4798 C C . LEU A 1 616 ? -29.055 -7.478 -56.138 1.00 41.09 616 LEU A C 1
ATOM 4800 O O . LEU A 1 616 ? -29.524 -7.967 -57.167 1.00 41.09 616 LEU A O 1
ATOM 4804 N N . GLY A 1 617 ? -28.609 -6.216 -56.109 1.00 42.78 617 GLY A N 1
ATOM 4805 C CA . GLY A 1 617 ? -28.699 -5.304 -57.258 1.00 42.78 617 GLY A CA 1
ATOM 4806 C C . GLY A 1 617 ? -27.706 -5.600 -58.391 1.00 42.78 617 GLY A C 1
ATOM 4807 O O . GLY A 1 617 ? -28.024 -5.409 -59.565 1.00 42.78 617 GLY A O 1
ATOM 4808 N N . ILE A 1 618 ? -26.509 -6.102 -58.068 1.00 45.22 618 ILE A N 1
ATOM 4809 C CA . ILE A 1 618 ? -25.404 -6.235 -59.039 1.00 45.22 618 ILE A CA 1
ATOM 4810 C C . ILE A 1 618 ? -25.494 -7.540 -59.855 1.00 45.22 618 ILE A C 1
ATOM 4812 O O . ILE A 1 618 ? -25.120 -7.567 -61.030 1.00 45.22 618 ILE A O 1
ATOM 4816 N N . VAL A 1 619 ? -26.088 -8.604 -59.301 1.00 45.12 619 VAL A N 1
ATOM 4817 C CA . VAL A 1 619 ? -26.291 -9.882 -60.018 1.00 45.12 619 VAL A CA 1
ATOM 4818 C C . VAL A 1 619 ? -27.348 -9.761 -61.133 1.00 45.12 619 VAL A C 1
ATOM 4820 O O . VAL A 1 619 ? -27.268 -10.459 -62.145 1.00 45.12 619 VAL A O 1
ATOM 4823 N N . ALA A 1 620 ? -28.300 -8.828 -61.015 1.00 47.81 620 ALA A N 1
ATOM 4824 C CA . ALA A 1 620 ? -29.379 -8.644 -61.990 1.00 47.81 620 ALA A CA 1
ATOM 4825 C C . ALA A 1 620 ? -28.937 -7.998 -63.324 1.00 47.81 620 ALA A C 1
ATOM 4827 O O . ALA A 1 620 ? -29.576 -8.222 -64.353 1.00 47.81 620 ALA A O 1
ATOM 4828 N N . VAL A 1 621 ? -27.843 -7.225 -63.345 1.00 48.94 621 VAL A N 1
ATOM 4829 C CA . VAL A 1 621 ? -27.424 -6.455 -64.539 1.00 48.94 621 VAL A CA 1
ATOM 4830 C C . VAL A 1 621 ? -26.503 -7.257 -65.472 1.00 48.94 621 VAL A C 1
ATOM 4832 O O . VAL A 1 621 ? -26.544 -7.080 -66.691 1.00 48.94 621 VAL A O 1
ATOM 4835 N N . VAL A 1 622 ? -25.733 -8.217 -64.947 1.00 47.88 622 VAL A N 1
ATOM 4836 C CA . VAL A 1 622 ? -24.804 -9.041 -65.753 1.00 47.88 622 VAL A CA 1
ATOM 4837 C C . VAL A 1 622 ? -25.539 -10.106 -66.596 1.00 47.88 622 VAL A C 1
ATOM 4839 O O . VAL A 1 622 ? -25.031 -10.552 -67.627 1.00 47.88 622 VAL A O 1
ATOM 4842 N N . GLY A 1 623 ? -26.774 -10.471 -66.232 1.00 45.91 623 GLY A N 1
ATOM 4843 C CA . GLY A 1 623 ? -27.584 -11.458 -66.962 1.00 45.91 623 GLY A CA 1
ATOM 4844 C C . GLY A 1 623 ? -28.180 -10.980 -68.299 1.00 45.91 623 GLY A C 1
ATOM 4845 O O . GLY A 1 623 ? -28.543 -11.807 -69.137 1.00 45.91 623 GLY A O 1
ATOM 4846 N N . ALA A 1 624 ? -28.278 -9.666 -68.537 1.00 49.72 624 ALA A N 1
ATOM 4847 C CA . ALA A 1 624 ? -29.111 -9.112 -69.614 1.00 49.72 624 ALA A CA 1
ATOM 4848 C C . ALA A 1 624 ? -28.414 -8.930 -70.983 1.00 49.72 624 ALA A C 1
ATOM 4850 O O . ALA A 1 624 ? -29.088 -8.692 -71.985 1.00 49.72 624 ALA A O 1
ATOM 4851 N N . VAL A 1 625 ? -27.083 -9.061 -71.072 1.00 50.72 625 VAL A N 1
ATOM 4852 C CA . VAL A 1 625 ? -26.312 -8.673 -72.281 1.00 50.72 625 VAL A CA 1
ATOM 4853 C C . VAL A 1 625 ? -25.985 -9.854 -73.222 1.00 50.72 625 VAL A C 1
ATOM 4855 O O . VAL A 1 625 ? -25.505 -9.653 -74.335 1.00 50.72 625 VAL A O 1
ATOM 4858 N N . ARG A 1 626 ? -26.290 -11.110 -72.853 1.00 50.19 626 ARG A N 1
ATOM 4859 C CA . ARG A 1 626 ? -25.840 -12.313 -73.599 1.00 50.19 626 ARG A CA 1
ATOM 4860 C C . ARG A 1 626 ? -26.859 -13.022 -74.511 1.00 50.19 626 ARG A C 1
ATOM 4862 O O . ARG A 1 626 ? -26.667 -14.190 -74.846 1.00 50.19 626 ARG A O 1
ATOM 4869 N N . ARG A 1 627 ? -27.905 -12.337 -74.997 1.00 51.94 627 ARG A N 1
ATOM 4870 C CA . ARG A 1 627 ? -28.788 -12.864 -76.068 1.00 51.94 627 ARG A CA 1
ATOM 4871 C C . ARG A 1 627 ? -29.227 -11.811 -77.097 1.00 51.94 627 ARG A C 1
ATOM 4873 O O . ARG A 1 627 ? -30.383 -11.399 -77.078 1.00 51.94 627 ARG A O 1
ATOM 4880 N N . ARG A 1 628 ? -28.349 -11.457 -78.052 1.00 50.19 628 ARG A N 1
ATOM 4881 C CA . ARG A 1 628 ? -28.738 -10.995 -79.412 1.00 50.19 628 ARG A CA 1
ATOM 4882 C C . ARG A 1 628 ? -27.554 -10.878 -80.395 1.00 50.19 628 ARG A C 1
ATOM 4884 O O . ARG A 1 628 ? -27.093 -9.786 -80.699 1.00 50.19 628 ARG A O 1
ATOM 4891 N N . SER A 1 629 ? -27.122 -12.004 -80.962 1.00 40.19 629 SER A N 1
ATOM 4892 C CA . SER A 1 629 ? -26.402 -12.030 -82.250 1.00 40.19 629 SER A CA 1
ATOM 4893 C C . SER A 1 629 ? -26.367 -13.449 -82.828 1.00 40.19 629 SER A C 1
ATOM 4895 O O . SER A 1 629 ? -25.701 -14.342 -82.313 1.00 40.19 629 SER A O 1
ATOM 4897 N N . GLY A 1 630 ? -27.115 -13.668 -83.908 1.00 40.62 630 GLY A N 1
ATOM 4898 C CA . GLY A 1 630 ? -27.111 -14.920 -84.660 1.00 40.62 630 GLY A CA 1
ATOM 4899 C C . GLY A 1 630 ? -27.857 -14.750 -85.981 1.00 40.62 630 GLY A C 1
ATOM 4900 O O . GLY A 1 630 ? -29.019 -14.351 -85.957 1.00 40.62 630 GLY A O 1
ATOM 4901 N N . ARG A 1 631 ? -27.183 -15.103 -87.088 1.00 42.44 631 ARG A N 1
ATOM 4902 C CA . ARG A 1 631 ? -27.557 -14.924 -88.511 1.00 42.44 631 ARG A CA 1
ATOM 4903 C C . ARG A 1 631 ? -27.346 -13.515 -89.090 1.00 42.44 631 ARG A C 1
ATOM 4905 O O . ARG A 1 631 ? -28.234 -12.669 -89.029 1.00 42.44 631 ARG A O 1
ATOM 4912 N N . ALA A 1 632 ? -26.214 -13.332 -89.765 1.00 39.16 632 ALA A N 1
ATOM 4913 C CA . ALA A 1 632 ? -26.164 -13.677 -91.191 1.00 39.16 632 ALA A CA 1
ATOM 4914 C C . ALA A 1 632 ? -25.269 -14.919 -91.337 1.00 39.16 632 ALA A C 1
ATOM 4916 O O . ALA A 1 632 ? -24.327 -15.017 -90.518 1.00 39.16 632 ALA A O 1
#

pLDDT: mean 83.52, std 20.58, range [25.78, 98.88]

Radius of gyration: 29.47 Å; Cα contacts (8 Å, |Δi|>4): 1500; chains: 1; bounding box: 64×98×121 Å

Secondary structure (DSSP, 8-state):
----------------PPP-----------PPPPP---BPPPPTTSSS-S-PPEEEEEEEEEEEEEPPTTPPPEEEEEEETTEEEEEEEETTSEEEEEEEPTTS-EEEEEEEEHHHHHHHHHS-PBP-SSTT-SEEEEEE-TTTT-TTSTTTTEEEEEEEEEPPS-TTSTT--B-----SPPPSEEEEEEEEEEETTTTEE-GGG-EEEEEEE-SSSSS-EEEEEE-TT--BTBTTTTPEEEEE-----TT----TTT-TTS-TTEEEEEB-S-BTTBSSB--TTSTTTT---TTS-TTEEEE--S-EEEEEEEE-TTS-EEEEEEE--SSSEEEEEEE-TT-B--TTTBSSSEEEE--SS--TTT--SSEEEEPPTTHHHH-B-TT-PBB---SEEEE-----TTTT-TT-----EEEEEE--SSS-TTTTTEEEEEE-SBT---EEEEEHHHHHT------TT-TTSSSGGG--B---EEEEEEE-SS--TTSPPEEESSHHHHHTSSB---EEEE-TTS-EEEE-TTT-EEEEEGGGS--TT--S-SSB-STTHHHHHHHHTT-B-SS-TT--SSSSB-SHHHHHHHHHHTT-B---TT---------TTHHHHHHHHHTTSSS-----

Foldseek 3Di:
DDDDDDDDDDDDDDDDDDDDDDDDPPPPPPPDDPDQDWAFDDAQVCQVQDDFAAPPFFFEWEFPAFADPPDAFWQAWDDELFDQWIWTAHQQQWIWTFDQDPVRHTYTHTADRRQVLCCVQPVWGFDDDDPNTFWAEKEQANCCCPPVDLSDQKMKTKGKIFADPCNVDPLAAEQADDPADADRIWTWMWMWGADPVVSHIDSNRIRTQHIYTANAPPFGKHDKYQQQFDDVPDLRRQKIKTATAQSDALPDDDPQLQFQSGRHQFIFIWNQGDDDPHRTHQRCPQPCNVPPDNRHDSRGFETAAHRQHDKHWAADPVGDTWIWTWGWFRFWKTFIATGHGPAHQQPPQDGAQWGWDSDQAADPPPRAGTDTHHQDQQCLPVQADPVRHHHFHGQDMHTLNDCPVVPPPRTPSWWTKDWDYQQDQLQDPVRHQKTWMFTQTWQGFWIKIFRNVSSVVFQGTAHCVDVQRRGSSNGIHTRIHTHWYFYDYPPDLVDGTDIGRGCCVVLPHTGQNKHWDARLSRWIWIAGSRRRTIMTSVSSQHQQCQLVSPQALEVVSVVLLVVCAQAFGGNRSQPRVSSRHRHVVSVVRSVVRHGGGHDDRNPPPPDPPPPPVVVVVPVVPVPPPPDDDDDD

Organism: NCBI:txid2527991

Nearest PDB structures (foldseek):
  8re0-assembly1_A  TM=6.312E-01  e=2.611E-17  Acinetobacter calcoaceticus
  7vh0-assembly1_C  TM=5.193E-01  e=4.560E-08  Rattus norvegicus
  7f8w-assembly1_B  TM=4.766E-01  e=2.052E-07  Homo sapiens
  8itf-assembly1_B  TM=4.909E-01  e=1.032E-06  Homo sapiens
  8etg-assembly1_m  TM=4.129E-01  e=5.291E-04  Schizosaccharomyces pombe

Solvent-accessible surface area (backbone atoms only — not comparable to full-atom values): 34664 Å² total; per-residue (Å²): 129,84,88,87,84,88,86,91,82,90,82,84,91,79,93,80,87,82,82,89,76,86,75,76,80,79,78,74,79,72,73,71,74,82,71,78,63,57,38,58,68,72,56,69,92,48,63,66,83,61,82,65,51,68,74,76,42,65,49,35,34,34,81,59,38,51,57,55,92,88,64,61,47,54,59,38,48,43,64,48,73,72,49,92,44,46,35,39,33,17,26,75,16,45,29,24,32,45,45,79,44,101,82,76,49,48,45,55,43,86,62,44,56,52,33,60,28,44,31,72,61,71,73,41,48,54,33,73,90,47,97,68,26,10,32,39,29,69,27,58,34,77,39,26,64,38,88,89,45,95,36,39,28,28,32,37,38,23,21,29,28,41,49,63,98,61,72,87,41,91,86,56,45,74,45,48,69,79,86,59,74,71,47,72,36,25,22,33,39,32,36,37,36,44,34,80,91,78,72,39,67,41,48,87,47,65,39,75,55,35,33,32,77,26,49,36,81,31,42,47,37,22,37,42,42,54,55,64,82,44,47,98,84,45,92,53,41,72,30,39,36,34,25,17,6,46,18,52,58,96,86,62,88,76,57,47,17,63,39,52,39,31,49,31,1,21,35,35,39,32,30,62,59,74,53,96,90,38,57,42,44,70,44,83,81,33,64,33,44,83,59,83,54,88,63,48,47,35,44,41,27,26,31,8,36,49,30,39,48,33,65,31,77,38,66,47,102,86,67,53,74,41,38,40,32,14,28,32,43,90,81,53,28,31,32,34,34,72,64,52,80,60,41,32,46,31,18,70,55,27,51,56,86,23,35,34,46,94,51,93,61,52,42,91,91,78,67,39,60,50,56,69,43,63,60,52,77,54,32,31,73,66,45,46,53,98,88,66,53,50,41,38,40,40,23,29,72,48,54,43,84,43,85,40,75,92,73,78,46,80,79,65,59,42,72,36,48,40,37,43,52,55,32,77,51,51,38,34,87,78,47,50,50,24,32,39,34,30,32,21,25,55,78,32,20,46,32,35,33,28,48,45,67,20,38,75,68,32,39,35,61,56,36,70,88,39,97,77,22,32,41,68,76,45,32,21,19,18,55,69,27,27,34,33,29,32,36,36,88,79,85,46,94,87,58,82,54,49,78,38,75,24,56,24,71,75,62,72,57,56,46,28,48,43,39,46,32,67,47,60,60,53,22,40,32,46,29,28,35,68,71,37,40,32,27,35,31,60,50,38,47,45,53,61,32,36,29,72,47,80,45,50,18,52,79,63,18,55,50,44,33,65,76,41,57,76,43,73,49,61,74,44,60,40,32,60,82,42,76,38,52,21,52,69,69,29,52,52,42,25,67,77,28,58,76,43,61,68,71,70,85,80,73,78,70,74,74,74,74,78,67,74,69,65,69,64,59,62,65,64,63,74,70,72,78,83,82,87,90,84,84,133

InterPro domains:
  IPR011041 Soluble quinoprotein glucose/sorbosone dehydrogenase, beta-propeller domain superfamily [SSF50952] (67-355)
  IPR011042 Six-bladed beta-propeller, TolB-like [G3DSA:2.120.10.30] (58-486)
  IPR012938 Glucose/Sorbosone dehydrogenase [PF07995] (75-350)
  IPR013424 PEP-CTERM protein-sorting domain [TIGR02595] (607-628)
  IPR036439 Dockerin domain superfamily [G3DSA:1.10.1330.10] (540-601)
  IPR036439 Dockerin domain superfamily [SSF63446] (542-594)

Sequence (632 aa):
MPWRGDPIQQRALRTMTPPLCRWLPILALLTSPFAATSRAPAAAFDLLGDALPFSGATLHVEPYAAMPAGFDKIIGMTYRPDDSRMYVTTNQGTVFAIDELGSGEREATPWFDARAAVLAATGRSMNDVTSQRGLQSVAFHPEFGDASAPGYGKLYTTMLEDRPDNPGASEFKYLGNSTHSYVTADGVLAEWTYDFGAGGVATNSYRELFRVNMPNYDHPIKMASFNPHATPGDEDYGLLYMTHGDSNNQDSRNDDPQDRGDLMGKMIRINPLESGTDRYTIPPTNPFAESQDPDVLKEVYAYGFRNPHTFSFNPDDQGNTHILVGDIGRDNIEEVNLVQPGRNYGWTKREGTFVHHQHTEPHPDTGYYYGVDDLPADEATVGVDEYGERYTYPVAQWDHNGVNVELGADWWTGNAISSSFVIQNGSDPALDNQFIHLNFANNHGDVYHNDFDDILGAVTQLDPNDPSRDEPAELTQAENLRLRVSYDHDNDPETPPVLTESFHEVVGGGRNDARFAEGLLGEMYISSKENGVIYLVTNTVPLAGDYNQDLVVDAADFTVWRDAYGQQGYRLNADGNGDRVVDELDYDLWVANFGKTWSSPGSSASVPEPAGVALLGIVAVVGAVRRRSGRA

Mean predicted aligned error: 10.4 Å